Protein AF-0000000074027058 (afdb_homodimer)

Foldseek 3Di:
DDDDVPPPVPDPDDPVVVVVVVLVVLQVVCVVVVDCLVRNHPVLLVVVLVVLVPDPLNVLQVVLLVVLLVLLLVLLLVVLLVLLVVCLVDVVSVVVVVVVLVVLQPDDLVVQLVVLLVVDALSNSLSNSLNSNLNSLSSVLLSCLQNVFDPVVVVVCVVVVPDPVCCCVPGRCLSSLVSNLVSSLVSLLVSLVSSLVSCLVSVDRSHLSVQLNVCVVVSPVSSNVNSVVVSVVSSVVVSVVSVVVSVVVNVVPPDD/DDDDVPPPVPDPDDPVVVVVVVLVVLQVVCVVVVDCLVRNHPVLLVVVLVVLVPDPLNVLQVVLLVVLLVLLLVLLQVVLLVLLVVCLVDVVSVVVVVVVLVVLQPDDLVVQLVVLLVVDALSNSLSNSLNSNLNSLSSVLLSCLQNPFDPVVVVVCVVVVPDPVCCCVPGRCLSSLVSNLVSSLVSLLVSLVSSLVSCLVSVDRSHLSVQCNVCVVVSPVSSNVNSVVVSVVSSVVVSVVSVVVSVVVNVVPPDD

Sequence (512 aa):
MKDFTIKNKRKPLNKVVIFIFWIVVWQMIYFMIQRDIYVPSPFSVFIRLKELIMLSVFWKSVAYSIYRVMAGLILSILLGVGIGIVSSMNDYVYDLINPLMTAIKSTPVLSFIIIALIWFSSSNVPIFICFLMCFPVIWLNVVTGIRNVDEKLLEMAKVYRVRKSTVLRKIYLPSIMPYFSAASITCLGLGWKVSVAAEVLSHPKNAIGSHLYSAKVYLDSSDLFAWTVVVILLSLLFESIFAQLIRKITIKKIPSMKDFTIKNKRKPLNKVVIFIFWIVVWQMIYFMIQRDIYVPSPFSVFIRLKELIMLSVFWKSVAYSIYRVMAGLILSILLGVGIGIVSSMNDYVYDLINPLMTAIKSTPVLSFIIIALIWFSSSNVPIFICFLMCFPVIWLNVVTGIRNVDEKLLEMAKVYRVRKSTVLRKIYLPSIMPYFSAASITCLGLGWKVSVAAEVLSHPKNAIGSHLYSAKVYLDSSDLFAWTVVVILLSLLFESIFAQLIRKITIKKIPS

Radius of gyration: 25.11 Å; Cα contacts (8 Å, |Δi|>4): 652; chains: 2; bounding box: 68×64×61 Å

Solvent-accessible surface area (backbone atoms only — not comparable to full-atom values): 25611 Å² total; per-residue (Å²): 146,65,82,59,77,64,77,68,81,64,78,76,72,54,69,64,58,45,52,50,49,54,51,48,50,48,43,49,49,23,65,70,66,70,38,51,62,73,40,45,42,68,64,52,23,50,51,45,40,57,54,40,72,73,35,67,65,43,56,48,9,50,50,45,42,50,48,33,35,50,51,7,47,51,50,14,49,54,51,12,45,53,52,13,54,53,26,58,68,30,67,65,50,30,56,56,47,49,57,55,41,50,50,58,71,56,43,39,65,59,58,52,42,53,55,31,58,64,76,38,56,42,72,47,31,19,21,51,49,16,17,62,67,34,21,47,50,32,20,52,27,37,25,49,18,56,67,62,48,58,61,67,60,53,49,48,34,58,74,67,62,54,54,66,68,52,45,44,60,68,47,46,45,63,47,23,44,64,32,45,51,54,30,50,49,51,31,43,49,49,21,47,35,47,18,36,46,28,20,39,75,44,47,27,84,53,27,56,20,26,52,43,42,48,18,55,75,66,58,33,36,31,58,33,51,27,54,48,50,50,50,36,51,50,34,52,48,53,38,50,52,50,52,52,53,50,52,53,55,57,57,63,64,56,72,128,146,67,84,61,78,64,77,68,82,66,77,77,70,53,67,64,59,46,53,50,50,55,50,50,51,48,44,50,51,24,64,69,66,70,38,52,62,73,40,45,40,68,64,52,23,51,52,44,40,56,57,40,70,72,34,69,64,44,58,49,9,50,51,45,42,50,47,32,35,49,53,7,45,51,51,16,48,56,50,12,46,54,51,13,54,52,26,58,64,30,67,65,50,30,56,57,47,49,57,55,41,50,52,57,69,55,43,40,66,58,59,51,41,53,55,32,57,63,76,38,54,43,72,49,32,21,21,51,49,15,18,62,67,34,21,46,50,34,20,51,26,37,25,49,17,55,68,62,48,59,61,66,59,53,49,49,36,58,74,68,61,55,54,69,69,52,45,45,60,68,46,45,46,63,48,23,43,64,32,44,51,52,30,50,50,52,34,43,49,49,22,47,36,47,19,36,46,30,20,39,75,44,47,26,83,52,27,56,21,27,51,44,43,48,18,55,75,67,56,34,34,32,56,34,52,28,54,48,50,50,51,36,50,49,34,52,49,54,38,50,53,50,52,53,52,49,50,53,56,56,56,63,63,55,70,129

Structure (mmCIF, N/CA/C/O backbone):
data_AF-0000000074027058-model_v1
#
loop_
_entity.id
_entity.type
_entity.pdbx_description
1 polymer 'NitT/TauT family transport system permease protein'
#
loop_
_atom_site.group_PDB
_atom_site.id
_atom_site.type_symbol
_atom_site.label_atom_id
_atom_site.label_alt_id
_atom_site.label_comp_id
_atom_site.label_asym_id
_atom_site.label_entity_id
_atom_site.label_seq_id
_atom_site.pdbx_PDB_ins_code
_atom_site.Cartn_x
_atom_site.Cartn_y
_atom_site.Cartn_z
_atom_site.occupancy
_atom_site.B_iso_or_equiv
_atom_site.auth_seq_id
_atom_site.auth_comp_id
_atom_site.auth_asym_id
_atom_site.auth_atom_id
_atom_site.pdbx_PDB_model_num
ATOM 1 N N . MET A 1 1 ? 33.281 31.344 -4.57 1 25.66 1 MET A N 1
ATOM 2 C CA . MET A 1 1 ? 33.469 29.922 -4.289 1 25.66 1 MET A CA 1
ATOM 3 C C . MET A 1 1 ? 32.219 29.344 -3.611 1 25.66 1 MET A C 1
ATOM 5 O O . MET A 1 1 ? 32.312 28.375 -2.867 1 25.66 1 MET A O 1
ATOM 9 N N . LYS A 1 2 ? 31.016 30.047 -3.693 1 35.06 2 LYS A N 1
ATOM 10 C CA . LYS A 1 2 ? 29.969 31.062 -3.615 1 35.06 2 LYS A CA 1
ATOM 11 C C . LYS A 1 2 ? 28.578 30.438 -3.68 1 35.06 2 LYS A C 1
ATOM 13 O O . LYS A 1 2 ? 27.672 30.859 -2.955 1 35.06 2 LYS A O 1
ATOM 18 N N . ASP A 1 3 ? 28.141 29.953 -4.926 1 35.44 3 ASP A N 1
ATOM 19 C CA . ASP A 1 3 ? 26.797 30.344 -5.332 1 35.44 3 ASP A CA 1
ATOM 20 C C . ASP A 1 3 ? 25.75 29.641 -4.473 1 35.44 3 ASP A C 1
ATOM 22 O O . ASP A 1 3 ? 25.641 28.406 -4.484 1 35.44 3 ASP A O 1
ATOM 26 N N . PHE A 1 4 ? 25.688 30.016 -3.34 1 40.62 4 PHE A N 1
ATOM 27 C CA . PHE A 1 4 ? 24.688 29.406 -2.459 1 40.62 4 PHE A CA 1
ATOM 28 C C . PHE A 1 4 ? 23.453 29.016 -3.242 1 40.62 4 PHE A C 1
ATOM 30 O O . PHE A 1 4 ? 23.156 29.594 -4.289 1 40.62 4 PHE A O 1
ATOM 37 N N . THR A 1 5 ? 22.969 27.641 -3.348 1 42.69 5 THR A N 1
ATOM 38 C CA . THR A 1 5 ? 21.953 27.062 -4.238 1 42.69 5 THR A CA 1
ATOM 39 C C . THR A 1 5 ? 20.797 28.031 -4.418 1 42.69 5 THR A C 1
ATOM 41 O O . THR A 1 5 ? 19.953 28.156 -3.531 1 42.69 5 THR A O 1
ATOM 44 N N . ILE A 1 6 ? 21.188 29.375 -4.738 1 40.5 6 ILE A N 1
ATOM 45 C CA . ILE A 1 6 ? 20.156 30.328 -5.156 1 40.5 6 ILE A CA 1
ATOM 46 C C . ILE A 1 6 ? 19.141 29.609 -6.047 1 40.5 6 ILE A C 1
ATOM 48 O O . ILE A 1 6 ? 19.5 28.984 -7.043 1 40.5 6 ILE A O 1
ATOM 52 N N . LYS A 1 7 ? 18.109 29.328 -5.488 1 48 7 LYS A N 1
ATOM 53 C CA . LYS A 1 7 ? 16.922 28.812 -6.164 1 48 7 LYS A CA 1
ATOM 54 C C . LYS A 1 7 ? 16.656 29.562 -7.469 1 48 7 LYS A C 1
ATOM 56 O O . LYS A 1 7 ? 16.219 30.719 -7.453 1 48 7 LYS A O 1
ATOM 61 N N . ASN A 1 8 ? 17.656 29.672 -8.359 1 44.88 8 ASN A N 1
ATOM 62 C CA . ASN A 1 8 ? 17.203 30.25 -9.617 1 44.88 8 ASN A CA 1
ATOM 63 C C . ASN A 1 8 ? 15.891 29.625 -10.086 1 44.88 8 ASN A C 1
ATOM 65 O O . ASN A 1 8 ? 15.82 28.406 -10.281 1 44.88 8 ASN A O 1
ATOM 69 N N . LYS A 1 9 ? 14.898 30.156 -9.695 1 52.19 9 LYS A N 1
ATOM 70 C CA . LYS A 1 9 ? 13.539 29.844 -10.133 1 52.19 9 LYS A CA 1
ATOM 71 C C . LYS A 1 9 ? 13.5 29.484 -11.617 1 52.19 9 LYS A C 1
ATOM 73 O O . LYS A 1 9 ? 13.102 30.297 -12.445 1 52.19 9 LYS A O 1
ATOM 78 N N . ARG A 1 10 ? 14.531 28.844 -12.211 1 54.69 10 ARG A N 1
ATOM 79 C CA . ARG A 1 10 ? 14.445 28.594 -13.641 1 54.69 10 ARG A CA 1
ATOM 80 C C . ARG A 1 10 ? 13.188 27.812 -13.992 1 54.69 10 ARG A C 1
ATOM 82 O O . ARG A 1 10 ? 12.641 27.109 -13.141 1 54.69 10 ARG A O 1
ATOM 89 N N . LYS A 1 11 ? 12.625 28.078 -15.164 1 64.62 11 LYS A N 1
ATOM 90 C CA . LYS A 1 11 ? 11.391 27.562 -15.75 1 64.62 11 LYS A CA 1
ATOM 91 C C . LYS A 1 11 ? 11.398 26.031 -15.766 1 64.62 11 LYS A C 1
ATOM 93 O O . LYS A 1 11 ? 12.398 25.422 -16.125 1 64.62 11 LYS A O 1
ATOM 98 N N . PRO A 1 12 ? 10.484 25.422 -15.102 1 68.62 12 PRO A N 1
ATOM 99 C CA . PRO A 1 12 ? 10.375 23.953 -15.141 1 68.62 12 PRO A CA 1
ATOM 100 C C . PRO A 1 12 ? 10.539 23.391 -16.547 1 68.62 12 PRO A C 1
ATOM 102 O O . PRO A 1 12 ? 10.219 24.062 -17.531 1 68.62 12 PRO A O 1
ATOM 105 N N . LEU A 1 13 ? 11.469 22.359 -16.656 1 75.12 13 LEU A N 1
ATOM 106 C CA . LEU A 1 13 ? 11.594 21.656 -17.938 1 75.12 13 LEU A CA 1
ATOM 107 C C . LEU A 1 13 ? 10.219 21.312 -18.5 1 75.12 13 LEU A C 1
ATOM 109 O O . LEU A 1 13 ? 9.297 20.984 -17.75 1 75.12 13 LEU A O 1
ATOM 113 N N . ASN A 1 14 ? 10.109 21.422 -19.641 1 80.44 14 ASN A N 1
ATOM 114 C CA . ASN A 1 14 ? 8.883 21.094 -20.359 1 80.44 14 ASN A CA 1
ATOM 115 C C . ASN A 1 14 ? 8.508 19.625 -20.188 1 80.44 14 ASN A C 1
ATOM 117 O O . ASN A 1 14 ? 9.375 18.75 -20.203 1 80.44 14 ASN A O 1
ATOM 121 N N . LYS A 1 15 ? 7.332 19.328 -19.938 1 85.62 15 LYS A N 1
ATOM 122 C CA . LYS A 1 15 ? 6.773 18 -19.75 1 85.62 15 LYS A CA 1
ATOM 123 C C . LYS A 1 15 ? 7.121 17.094 -20.938 1 85.62 15 LYS A C 1
ATOM 125 O O . LYS A 1 15 ? 7.359 15.891 -20.75 1 85.62 15 LYS A O 1
ATOM 130 N N . VAL A 1 16 ? 7.223 17.656 -22.078 1 87.31 16 VAL A N 1
ATOM 131 C CA . VAL A 1 16 ? 7.504 16.891 -23.297 1 87.31 16 VAL A CA 1
ATOM 132 C C . VAL A 1 16 ? 8.953 16.406 -23.281 1 87.31 16 VAL A C 1
ATOM 134 O O . VAL A 1 16 ? 9.242 15.266 -23.641 1 87.31 16 VAL A O 1
ATOM 137 N N . VAL A 1 17 ? 9.805 17.219 -22.859 1 89.31 17 VAL A N 1
ATOM 138 C CA . VAL A 1 17 ? 11.227 16.875 -22.797 1 89.31 17 VAL A CA 1
ATOM 139 C C . VAL A 1 17 ? 11.445 15.75 -21.797 1 89.31 17 VAL A C 1
ATOM 141 O O . VAL A 1 17 ? 12.227 14.828 -22.031 1 89.31 17 VAL A O 1
ATOM 144 N N . ILE A 1 18 ? 10.766 15.859 -20.719 1 88.75 18 ILE A N 1
ATOM 145 C CA . ILE A 1 18 ? 10.867 14.852 -19.672 1 88.75 18 ILE A CA 1
ATOM 146 C C . ILE A 1 18 ? 10.367 13.508 -20.188 1 88.75 18 ILE A C 1
ATOM 148 O O . ILE A 1 18 ? 11.008 12.477 -19.984 1 88.75 18 ILE A O 1
ATOM 152 N N . PHE A 1 19 ? 9.25 13.523 -20.844 1 89.06 19 PHE A N 1
ATOM 153 C CA . PHE A 1 19 ? 8.664 12.32 -21.422 1 89.06 19 PHE A CA 1
ATOM 154 C C . PHE A 1 19 ? 9.617 11.672 -22.422 1 89.06 19 PHE A C 1
ATOM 156 O O . PHE A 1 19 ? 9.844 10.461 -22.375 1 89.06 19 PHE A O 1
ATOM 163 N N . ILE A 1 20 ? 10.195 12.492 -23.312 1 89.94 20 ILE A N 1
ATOM 164 C CA . ILE A 1 20 ? 11.125 12.008 -24.328 1 89.94 20 ILE A CA 1
ATOM 165 C C . ILE A 1 20 ? 12.367 11.438 -23.656 1 89.94 20 ILE A C 1
ATOM 167 O O . ILE A 1 20 ? 12.891 10.398 -24.078 1 89.94 20 ILE A O 1
ATOM 171 N N . PHE A 1 21 ? 12.812 12.086 -22.641 1 91.88 21 PHE A N 1
ATOM 172 C CA . PHE A 1 21 ? 13.992 11.625 -21.906 1 91.88 21 PHE A CA 1
ATOM 173 C C . PHE A 1 21 ? 13.789 10.203 -21.391 1 91.88 21 PHE A C 1
ATOM 175 O O . PHE A 1 21 ? 14.633 9.336 -21.594 1 91.88 21 PHE A O 1
ATOM 182 N N . TRP A 1 22 ? 12.703 9.992 -20.75 1 91.38 22 TRP A N 1
ATOM 183 C CA . TRP A 1 22 ? 12.484 8.688 -20.141 1 91.38 22 TRP A CA 1
ATOM 184 C C . TRP A 1 22 ? 12.188 7.625 -21.188 1 91.38 22 TRP A C 1
ATOM 186 O O . TRP A 1 22 ? 12.516 6.449 -21 1 91.38 22 TRP A O 1
ATOM 196 N N . ILE A 1 23 ? 11.609 7.984 -22.328 1 90.19 23 ILE A N 1
ATOM 197 C CA . ILE A 1 23 ? 11.406 7.055 -23.438 1 90.19 23 ILE A CA 1
ATOM 198 C C . ILE A 1 23 ? 12.758 6.656 -24.031 1 90.19 23 ILE A C 1
ATOM 200 O O . ILE A 1 23 ? 12.969 5.492 -24.391 1 90.19 23 ILE A O 1
ATOM 204 N N . VAL A 1 24 ? 13.617 7.617 -24.156 1 91.44 24 VAL A N 1
ATOM 205 C CA . VAL A 1 24 ? 14.953 7.371 -24.703 1 91.44 24 VAL A CA 1
ATOM 206 C C . VAL A 1 24 ? 15.734 6.469 -23.75 1 91.44 24 VAL A C 1
ATOM 208 O O . VAL A 1 24 ? 16.422 5.547 -24.188 1 91.44 24 VAL A O 1
ATOM 211 N N . VAL A 1 25 ? 15.594 6.746 -22.516 1 91.25 25 VAL A N 1
ATOM 212 C CA . VAL A 1 25 ? 16.266 5.918 -21.516 1 91.25 25 VAL A CA 1
ATOM 213 C C . VAL A 1 25 ? 15.75 4.48 -21.609 1 91.25 25 VAL A C 1
ATOM 215 O O . VAL A 1 25 ? 16.531 3.531 -21.578 1 91.25 25 VAL A O 1
ATOM 218 N N . TRP A 1 26 ? 14.43 4.332 -21.75 1 90.56 26 TRP A N 1
ATOM 219 C CA . TRP A 1 26 ? 13.812 3.021 -21.906 1 90.56 26 TRP A CA 1
ATOM 220 C C . TRP A 1 26 ? 14.344 2.312 -23.141 1 90.56 26 TRP A C 1
ATOM 222 O O . TRP A 1 26 ? 14.75 1.15 -23.078 1 90.56 26 TRP A O 1
ATOM 232 N N . GLN A 1 27 ? 14.422 3.035 -24.172 1 89.69 27 GLN A N 1
ATOM 233 C CA . GLN A 1 27 ? 14.914 2.473 -25.422 1 89.69 27 GLN A CA 1
ATOM 234 C C . GLN A 1 27 ? 16.391 2.088 -25.312 1 89.69 27 GLN A C 1
ATOM 236 O O . GLN A 1 27 ? 16.812 1.064 -25.859 1 89.69 27 GLN A O 1
ATOM 241 N N . MET A 1 28 ? 17.156 2.869 -24.688 1 91.94 28 MET A N 1
ATOM 242 C CA . MET A 1 28 ? 18.578 2.594 -24.5 1 91.94 28 MET A CA 1
ATOM 243 C C . MET A 1 28 ? 18.781 1.337 -23.656 1 91.94 28 MET A C 1
ATOM 245 O O . MET A 1 28 ? 19.672 0.537 -23.938 1 91.94 28 MET A O 1
ATOM 249 N N . ILE A 1 29 ? 17.969 1.233 -22.672 1 89.25 29 ILE A N 1
ATOM 250 C CA . ILE A 1 29 ? 18.062 0.049 -21.812 1 89.25 29 ILE A CA 1
ATOM 251 C C . ILE A 1 29 ? 17.734 -1.196 -22.641 1 89.25 29 ILE A C 1
ATOM 253 O O . ILE A 1 29 ? 18.406 -2.225 -22.516 1 89.25 29 ILE A O 1
ATOM 257 N N . TYR A 1 30 ? 16.719 -1.102 -23.453 1 86.94 30 TYR A N 1
ATOM 258 C CA . TYR A 1 30 ? 16.359 -2.197 -24.344 1 86.94 30 TYR A CA 1
ATOM 259 C C . TYR A 1 30 ? 17.516 -2.576 -25.266 1 86.94 30 TYR A C 1
ATOM 261 O O . TYR A 1 30 ? 17.797 -3.762 -25.453 1 86.94 30 TYR A O 1
ATOM 269 N N . PHE A 1 31 ? 18.234 -1.557 -25.719 1 89 31 PHE A N 1
ATOM 270 C CA . PHE A 1 31 ? 19.344 -1.794 -26.625 1 89 31 PHE A CA 1
ATOM 271 C C . PHE A 1 31 ? 20.5 -2.463 -25.891 1 89 31 PHE A C 1
ATOM 273 O O . PHE A 1 31 ? 21.234 -3.275 -26.484 1 89 31 PHE A O 1
ATOM 280 N N . MET A 1 32 ? 20.625 -2.127 -24.688 1 87.69 32 MET A N 1
ATOM 281 C CA . MET A 1 32 ? 21.719 -2.678 -23.906 1 87.69 32 MET A CA 1
ATOM 282 C C . MET A 1 32 ? 21.453 -4.133 -23.531 1 87.69 32 MET A C 1
ATOM 284 O O . MET A 1 32 ? 22.359 -4.969 -23.578 1 87.69 32 MET A O 1
ATOM 288 N N . ILE A 1 33 ? 20.312 -4.445 -23.234 1 84.94 33 ILE A N 1
ATOM 289 C CA . ILE A 1 33 ? 19.953 -5.781 -22.766 1 84.94 33 ILE A CA 1
ATOM 290 C C . ILE A 1 33 ? 19.641 -6.676 -23.969 1 84.94 33 ILE A C 1
ATOM 292 O O . ILE A 1 33 ? 20.031 -7.852 -23.984 1 84.94 33 ILE A O 1
ATOM 296 N N . GLN A 1 34 ? 18.984 -6.168 -25 1 79.81 34 GLN A N 1
ATOM 297 C CA . GLN A 1 34 ? 18.703 -6.797 -26.297 1 79.81 34 GLN A CA 1
ATOM 298 C C . GLN A 1 34 ? 17.938 -8.109 -26.109 1 79.81 34 GLN A C 1
ATOM 300 O O . GLN A 1 34 ? 18.219 -9.094 -26.781 1 79.81 34 GLN A O 1
ATOM 305 N N . ARG A 1 35 ? 17.25 -8.289 -25.062 1 83.56 35 ARG A N 1
ATOM 306 C CA . ARG A 1 35 ? 16.375 -9.422 -24.797 1 83.56 35 ARG A CA 1
ATOM 307 C C . ARG A 1 35 ? 14.977 -8.953 -24.406 1 83.56 35 ARG A C 1
ATOM 309 O O . ARG A 1 35 ? 14.789 -8.414 -23.312 1 83.56 35 ARG A O 1
ATOM 316 N N . ASP A 1 36 ? 14.086 -9.273 -25.25 1 83.81 36 ASP A N 1
ATOM 317 C CA . ASP A 1 36 ? 12.711 -8.805 -25.078 1 83.81 36 ASP A CA 1
ATOM 318 C C . ASP A 1 36 ? 12.086 -9.391 -23.812 1 83.81 36 ASP A C 1
ATOM 320 O O . ASP A 1 36 ? 11.18 -8.789 -23.219 1 83.81 36 ASP A O 1
ATOM 324 N N . ILE A 1 37 ? 12.648 -10.508 -23.469 1 83.25 37 ILE A N 1
ATOM 325 C CA . ILE A 1 37 ? 12.086 -11.188 -22.312 1 83.25 37 ILE A CA 1
ATOM 326 C C . ILE A 1 37 ? 12.32 -10.352 -21.047 1 83.25 37 ILE A C 1
ATOM 328 O O . ILE A 1 37 ? 11.477 -10.336 -20.141 1 83.25 37 ILE A O 1
ATOM 332 N N . TYR A 1 38 ? 13.367 -9.641 -21.016 1 85.56 38 TYR A N 1
ATOM 333 C CA . TYR A 1 38 ? 13.719 -8.867 -19.828 1 85.56 38 TYR A CA 1
ATOM 334 C C . TYR A 1 38 ? 13.117 -7.469 -19.906 1 85.56 38 TYR A C 1
ATOM 336 O O . TYR A 1 38 ? 12.531 -6.988 -18.922 1 85.56 38 TYR A O 1
ATOM 344 N N . VAL A 1 39 ? 13.281 -6.793 -20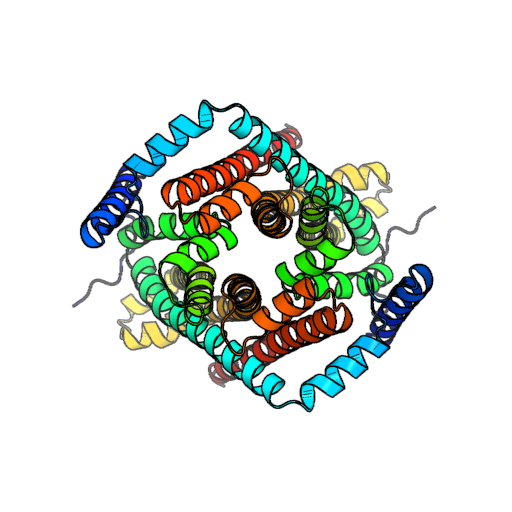.984 1 88.81 39 VAL A N 1
ATOM 345 C CA . VAL A 1 39 ? 12.734 -5.457 -21.203 1 88.81 39 VAL A CA 1
ATOM 346 C C . VAL A 1 39 ? 12.234 -5.316 -22.641 1 88.81 39 VAL A C 1
ATOM 348 O O . VAL A 1 39 ? 13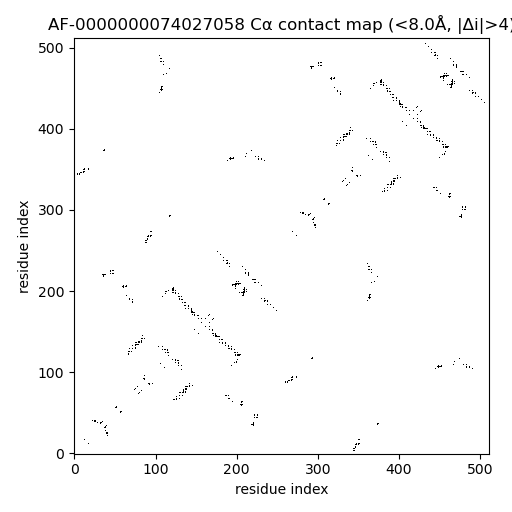.039 -5.23 -23.562 1 88.81 39 VAL A O 1
ATOM 351 N N . PRO A 1 40 ? 10.961 -5.25 -22.75 1 90.94 40 PRO A N 1
ATOM 352 C CA . PRO A 1 40 ? 10.469 -5.004 -24.094 1 90.94 40 PRO A CA 1
ATOM 353 C C . PRO A 1 40 ? 10.672 -3.561 -24.547 1 90.94 40 PRO A C 1
ATOM 355 O O . PRO A 1 40 ? 10.852 -2.668 -23.719 1 90.94 40 PRO A O 1
ATOM 358 N N . SER A 1 41 ? 10.727 -3.418 -25.812 1 91.31 41 SER A N 1
ATOM 359 C CA . SER A 1 41 ? 10.828 -2.057 -26.328 1 91.31 41 SER A CA 1
ATOM 360 C C . SER A 1 41 ? 9.516 -1.301 -26.156 1 91.31 41 SER A C 1
ATOM 362 O O . SER A 1 41 ? 8.445 -1.911 -26.078 1 91.31 41 SER A O 1
ATOM 364 N N . PRO A 1 42 ? 9.711 0.005 -26 1 92.31 42 PRO A N 1
ATOM 365 C CA . PRO A 1 42 ? 8.477 0.791 -25.953 1 92.31 42 PRO A CA 1
ATOM 366 C C .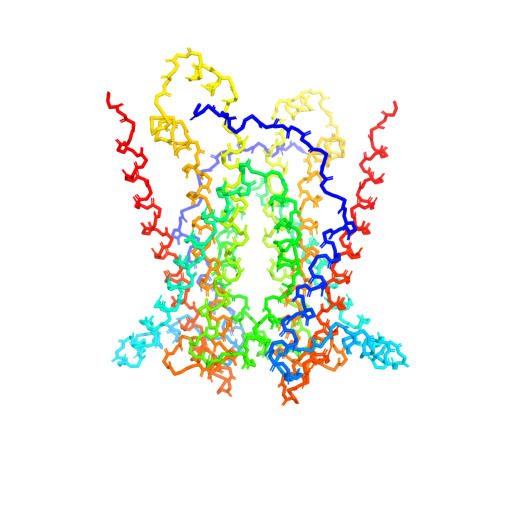 PRO A 1 42 ? 7.574 0.544 -27.156 1 92.31 42 PRO A C 1
ATOM 368 O O . PRO A 1 42 ? 6.348 0.519 -27.016 1 92.31 42 PRO A O 1
ATOM 371 N N . PHE A 1 43 ? 8.188 0.303 -28.25 1 91.19 43 PHE A N 1
ATOM 372 C CA . PHE A 1 43 ? 7.441 0.067 -29.469 1 91.19 43 PHE A CA 1
ATOM 373 C C . PHE A 1 43 ? 6.691 -1.256 -29.406 1 91.19 43 PHE A C 1
ATOM 375 O O . PHE A 1 43 ? 5.527 -1.337 -29.812 1 91.19 43 PHE A O 1
ATOM 382 N N . SER A 1 44 ? 7.273 -2.242 -28.938 1 92.88 44 SER A N 1
ATOM 383 C CA . SER A 1 44 ? 6.629 -3.545 -28.812 1 92.88 44 SER A CA 1
ATOM 384 C C . SER A 1 44 ? 5.445 -3.484 -27.859 1 92.88 44 SER A C 1
ATOM 386 O O . SER A 1 44 ? 4.43 -4.148 -28.062 1 92.88 44 SER A O 1
ATOM 388 N N . VAL A 1 45 ? 5.625 -2.768 -26.797 1 94.56 45 VAL A N 1
ATOM 389 C CA . VAL A 1 45 ? 4.543 -2.607 -25.828 1 94.56 45 VAL A CA 1
ATOM 390 C C . VAL A 1 45 ? 3.369 -1.882 -26.484 1 94.56 45 VAL A C 1
ATOM 392 O O . VAL A 1 45 ? 2.211 -2.262 -26.281 1 94.56 45 VAL A O 1
ATOM 395 N N . PHE A 1 46 ? 3.691 -0.884 -27.281 1 94.69 46 PHE A N 1
ATOM 396 C CA . PHE A 1 46 ? 2.654 -0.123 -27.969 1 94.69 46 PHE A CA 1
ATOM 397 C C . PHE A 1 46 ? 1.907 -1.003 -28.969 1 94.69 46 PHE A C 1
ATOM 399 O O . PHE A 1 46 ? 0.681 -0.932 -29.062 1 94.69 46 PHE A O 1
ATOM 406 N N . ILE A 1 47 ? 2.586 -1.784 -29.688 1 95.12 47 ILE A N 1
ATOM 407 C CA . ILE A 1 47 ? 1.979 -2.682 -30.656 1 95.12 47 ILE A CA 1
ATOM 408 C C . ILE A 1 47 ? 1.088 -3.695 -29.953 1 95.12 47 ILE A C 1
ATOM 410 O O . ILE A 1 47 ? -0.028 -3.973 -30.391 1 95.12 47 ILE A O 1
ATOM 414 N N . ARG A 1 48 ? 1.617 -4.223 -28.844 1 95.88 48 ARG A N 1
ATOM 415 C CA . ARG A 1 48 ? 0.834 -5.191 -28.078 1 95.88 48 ARG A CA 1
ATOM 416 C C . ARG A 1 48 ? -0.442 -4.559 -27.547 1 95.88 48 ARG A C 1
ATOM 418 O O . ARG A 1 48 ? -1.502 -5.188 -27.547 1 95.88 48 ARG A O 1
ATOM 425 N N . LEU A 1 49 ? -0.313 -3.377 -27.109 1 96.69 49 LEU A N 1
ATOM 426 C CA . LEU A 1 49 ? -1.483 -2.65 -26.625 1 96.69 49 LEU A CA 1
ATOM 427 C C . LEU A 1 49 ? -2.51 -2.475 -27.734 1 96.69 49 LEU A C 1
ATOM 429 O O . LEU A 1 49 ? -3.711 -2.648 -27.516 1 96.69 49 LEU A O 1
ATOM 433 N N . LYS A 1 50 ? -2.053 -2.105 -28.891 1 96.19 50 LYS A N 1
ATOM 434 C CA . LYS A 1 50 ? -2.934 -1.941 -30.047 1 96.19 50 LYS A CA 1
ATOM 435 C C . LYS A 1 50 ? -3.639 -3.25 -30.391 1 96.19 50 LYS A C 1
ATOM 437 O O . LYS A 1 50 ? -4.828 -3.254 -30.719 1 96.19 50 LYS A O 1
ATOM 442 N N . GLU A 1 51 ? -2.941 -4.301 -30.328 1 97 51 GLU A N 1
ATOM 443 C CA . GLU A 1 51 ? -3.52 -5.617 -30.594 1 97 51 GLU A CA 1
ATOM 444 C C . GLU A 1 51 ? -4.57 -5.977 -29.547 1 97 51 GLU A C 1
ATOM 446 O O . GLU A 1 51 ? -5.633 -6.508 -29.891 1 97 51 GLU A O 1
ATOM 451 N N . LEU A 1 52 ? -4.25 -5.699 -28.312 1 96.44 52 LEU A N 1
ATOM 452 C CA . LEU A 1 52 ? -5.145 -6.031 -27.203 1 96.44 52 LEU A CA 1
ATOM 453 C C . LEU A 1 52 ? -6.461 -5.266 -27.328 1 96.44 52 LEU A C 1
ATOM 455 O O . LEU A 1 52 ? -7.535 -5.832 -27.094 1 96.44 52 LEU A O 1
ATOM 459 N N . ILE A 1 53 ? -6.387 -4.027 -27.703 1 96.25 53 ILE A N 1
ATOM 460 C CA . ILE A 1 53 ? -7.562 -3.164 -27.766 1 96.25 53 ILE A CA 1
ATOM 461 C C . ILE A 1 53 ? -8.531 -3.676 -28.828 1 96.25 53 ILE A C 1
ATOM 463 O O . ILE A 1 53 ? -9.734 -3.426 -28.75 1 96.25 53 ILE A O 1
ATOM 467 N N . MET A 1 54 ? -8.008 -4.406 -29.797 1 96.56 54 MET A N 1
ATOM 468 C CA . MET A 1 54 ? -8.828 -4.926 -30.875 1 96.56 54 MET A CA 1
ATOM 469 C C . MET A 1 54 ? -9.516 -6.227 -30.469 1 96.56 54 MET A C 1
ATOM 471 O O . MET A 1 54 ? -10.43 -6.695 -31.156 1 96.56 54 MET A O 1
ATOM 475 N N . LEU A 1 55 ? -9.188 -6.766 -29.359 1 96.5 55 LEU A N 1
ATOM 476 C CA . LEU A 1 55 ? -9.75 -8.031 -28.891 1 96.5 55 LEU A CA 1
ATOM 477 C C . LEU A 1 55 ? -10.914 -7.785 -27.938 1 96.5 55 LEU A C 1
ATOM 479 O O . LEU A 1 55 ? -10.867 -6.883 -27.109 1 96.5 55 LEU A O 1
ATOM 483 N N . SER A 1 56 ? -11.938 -8.586 -28.078 1 96.56 56 SER A N 1
ATOM 484 C CA . SER A 1 56 ? -13.102 -8.492 -27.203 1 96.56 56 SER A CA 1
ATOM 485 C C . SER A 1 56 ? -12.75 -8.828 -25.75 1 96.56 56 SER A C 1
ATOM 487 O O . SER A 1 56 ? -13.32 -8.266 -24.828 1 96.56 56 SER A O 1
ATOM 489 N N . VAL A 1 57 ? -11.883 -9.719 -25.609 1 96.5 57 VAL A N 1
ATOM 490 C CA . VAL A 1 57 ? -11.469 -10.18 -24.281 1 96.5 57 VAL A CA 1
ATOM 491 C C . VAL A 1 57 ? -10.844 -9.031 -23.5 1 96.5 57 VAL A C 1
ATOM 493 O O . VAL A 1 57 ? -10.984 -8.953 -22.281 1 96.5 57 VAL A O 1
ATOM 496 N N . PHE A 1 58 ? -10.219 -8.141 -24.203 1 97.88 58 PHE A N 1
ATOM 497 C CA . PHE A 1 58 ? -9.602 -6.98 -23.578 1 97.88 58 PHE A CA 1
ATOM 498 C C . PHE A 1 58 ? -10.656 -6.113 -22.891 1 97.88 58 PHE A C 1
ATOM 500 O O . PHE A 1 58 ? -10.531 -5.801 -21.703 1 97.88 58 PHE A O 1
ATOM 507 N N . TRP A 1 59 ? -11.648 -5.801 -23.531 1 97.88 59 TRP A N 1
ATOM 508 C CA . TRP A 1 59 ? -12.68 -4.91 -23.016 1 97.88 59 TRP A CA 1
ATOM 509 C C . TRP A 1 59 ? -13.484 -5.594 -21.922 1 97.88 59 TRP A C 1
ATOM 511 O O . TRP A 1 59 ? -13.898 -4.949 -20.953 1 97.88 59 TRP A O 1
ATOM 521 N N . LYS A 1 60 ? -13.719 -6.875 -22.094 1 98 60 LYS A N 1
ATOM 522 C CA . LYS A 1 60 ? -14.398 -7.625 -21.031 1 98 60 LYS A CA 1
ATOM 523 C C . LYS A 1 60 ? -13.578 -7.629 -19.75 1 98 60 LYS A C 1
ATOM 525 O O . LYS A 1 60 ? -14.125 -7.422 -18.656 1 98 60 LYS A O 1
ATOM 530 N N . SER A 1 61 ? -12.289 -7.879 -19.859 1 98.31 61 SER A N 1
ATOM 531 C CA . SER A 1 61 ? -11.398 -7.902 -18.703 1 98.31 61 SER A CA 1
ATOM 532 C C . SER A 1 61 ? -11.352 -6.543 -18.016 1 9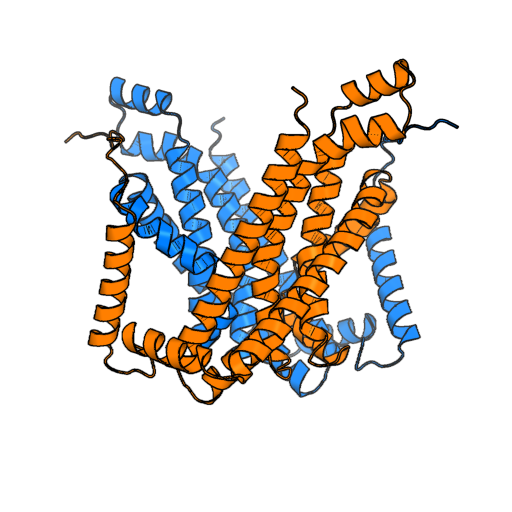8.31 61 SER A C 1
ATOM 534 O O . SER A 1 61 ? -11.414 -6.461 -16.781 1 98.31 61 SER A O 1
ATOM 536 N N . VAL A 1 62 ? -11.305 -5.5 -18.797 1 98.25 62 VAL A N 1
ATOM 537 C CA . VAL A 1 62 ? -11.258 -4.141 -18.266 1 98.25 62 VAL A CA 1
ATOM 538 C C . VAL A 1 62 ? -12.57 -3.818 -17.562 1 98.25 62 VAL A C 1
ATOM 540 O O . VAL A 1 62 ? -12.57 -3.289 -16.438 1 98.25 62 VAL A O 1
ATOM 543 N N . ALA A 1 63 ? -13.672 -4.164 -18.141 1 98.06 63 ALA A N 1
ATOM 544 C CA . ALA A 1 63 ? -14.992 -3.871 -17.578 1 98.06 63 ALA A CA 1
ATOM 545 C C . ALA A 1 63 ? -15.203 -4.59 -16.25 1 98.06 63 ALA A C 1
ATOM 547 O O . ALA A 1 63 ? -15.703 -4 -15.289 1 98.06 63 ALA A O 1
ATOM 548 N N . TYR A 1 64 ? -14.852 -5.824 -16.234 1 98.31 64 TYR A N 1
ATOM 549 C CA . TYR A 1 64 ? -15.055 -6.602 -15.016 1 98.31 64 TYR A CA 1
ATOM 550 C C . TYR A 1 64 ? -14.133 -6.129 -13.898 1 98.31 64 TYR A C 1
ATOM 552 O O . TYR A 1 64 ? -14.516 -6.113 -12.734 1 98.31 64 TYR A O 1
ATOM 560 N N . SER A 1 65 ? -12.898 -5.789 -14.25 1 98.38 65 SER A N 1
ATOM 561 C CA . SER A 1 65 ? -12.008 -5.234 -13.242 1 98.38 65 SER A CA 1
ATOM 562 C C . SER A 1 65 ? -12.516 -3.895 -12.727 1 98.38 65 SER A C 1
ATOM 564 O O . SER A 1 65 ? -12.438 -3.611 -11.531 1 98.38 65 SER A O 1
ATOM 566 N N . ILE A 1 66 ? -13.047 -3.055 -13.602 1 98.06 66 ILE A N 1
ATOM 567 C CA . ILE A 1 66 ? -13.648 -1.794 -13.18 1 98.06 66 ILE A CA 1
ATOM 568 C C . ILE A 1 66 ? -14.797 -2.066 -12.211 1 98.06 66 ILE A C 1
ATOM 570 O O . ILE A 1 66 ? -14.906 -1.413 -11.172 1 98.06 66 ILE A O 1
ATOM 574 N N . TYR A 1 67 ? -15.602 -2.986 -12.531 1 98.06 67 TYR A N 1
ATOM 575 C CA . TYR A 1 67 ? -16.734 -3.35 -11.688 1 98.06 67 TYR A CA 1
ATOM 576 C C . TYR A 1 67 ? -16.266 -3.777 -10.305 1 98.06 67 TYR A C 1
ATOM 578 O O . TYR A 1 67 ? -16.812 -3.332 -9.289 1 98.06 67 TYR A O 1
ATOM 586 N N . ARG A 1 68 ? -15.336 -4.613 -10.234 1 98.38 68 ARG A N 1
ATOM 587 C CA . ARG A 1 68 ? -14.852 -5.133 -8.961 1 98.38 68 ARG A CA 1
ATOM 588 C C . ARG A 1 68 ? -14.266 -4.016 -8.109 1 98.38 68 ARG A C 1
ATOM 590 O O . ARG A 1 68 ? -14.516 -3.951 -6.902 1 98.38 68 ARG A O 1
ATOM 597 N N . VAL A 1 69 ? -13.453 -3.141 -8.742 1 98 69 VAL A N 1
ATOM 598 C CA . VAL A 1 69 ? -12.852 -2.027 -8.016 1 98 69 VAL A CA 1
ATOM 599 C C . VAL A 1 69 ? -13.945 -1.094 -7.496 1 98 69 VAL A C 1
ATOM 601 O O . VAL A 1 69 ? -13.945 -0.721 -6.324 1 98 69 VAL A O 1
ATOM 604 N N . MET A 1 70 ? -14.891 -0.775 -8.359 1 97.56 70 MET A N 1
ATOM 605 C CA . MET A 1 70 ? -15.953 0.153 -7.984 1 97.56 70 MET A CA 1
ATOM 606 C C . MET A 1 70 ? -16.844 -0.451 -6.91 1 97.56 70 MET A C 1
ATOM 608 O O . MET A 1 70 ? -17.266 0.246 -5.984 1 97.56 70 MET A O 1
ATOM 612 N N . ALA A 1 71 ? -17.156 -1.668 -7.059 1 98.31 71 ALA A N 1
ATOM 613 C CA . ALA A 1 71 ? -17.969 -2.342 -6.055 1 98.31 71 ALA A CA 1
ATOM 614 C C . ALA A 1 71 ? -17.312 -2.311 -4.684 1 98.31 71 ALA A C 1
ATOM 616 O O . ALA A 1 71 ? -17.953 -2.012 -3.68 1 98.31 71 ALA A O 1
ATOM 617 N N . GLY A 1 72 ? -16.016 -2.643 -4.621 1 98.44 72 GLY A N 1
ATOM 618 C CA . GLY A 1 72 ? -15.281 -2.582 -3.367 1 98.44 72 GLY A CA 1
ATOM 619 C C . GLY A 1 72 ? -15.219 -1.186 -2.779 1 98.44 72 GLY A C 1
ATOM 620 O O . GLY A 1 72 ? -15.367 -1.009 -1.568 1 98.44 72 GLY A O 1
ATOM 621 N N . LEU A 1 73 ? -15.039 -0.232 -3.66 1 97.56 73 LEU A N 1
ATOM 622 C CA . LEU A 1 73 ? -14.938 1.154 -3.219 1 97.56 73 LEU A CA 1
ATOM 623 C C . LEU A 1 73 ? -16.266 1.643 -2.66 1 97.56 73 LEU A C 1
ATOM 625 O O . LEU A 1 73 ? -16.312 2.311 -1.624 1 97.56 73 LEU A O 1
ATOM 629 N N . ILE A 1 74 ? -17.328 1.316 -3.312 1 97.44 74 ILE A N 1
ATOM 630 C CA . ILE A 1 74 ? -18.656 1.732 -2.875 1 97.44 74 ILE A CA 1
ATOM 631 C C . ILE A 1 74 ? -18.953 1.123 -1.509 1 97.44 74 ILE A C 1
ATOM 633 O O . ILE A 1 74 ? -19.453 1.81 -0.613 1 97.44 74 ILE A O 1
ATOM 637 N N . LEU A 1 75 ? -18.641 -0.087 -1.36 1 98.12 75 LEU A N 1
ATOM 638 C CA . LEU A 1 75 ? -18.859 -0.75 -0.077 1 98.12 75 LEU A CA 1
ATOM 639 C C . LEU A 1 75 ? -18.031 -0.082 1.019 1 98.12 75 LEU A C 1
ATOM 641 O O . LEU A 1 75 ? -18.516 0.118 2.133 1 98.12 75 LEU A O 1
ATOM 645 N N . SER A 1 76 ? -16.781 0.215 0.724 1 98.25 76 SER A N 1
ATOM 646 C CA . SER A 1 76 ? -15.898 0.869 1.688 1 98.25 76 SER A CA 1
ATOM 647 C C . SER A 1 76 ? -16.422 2.244 2.078 1 98.25 76 SER A C 1
ATOM 649 O O . SER A 1 76 ? -16.375 2.625 3.248 1 98.25 76 SER A O 1
ATOM 651 N N . ILE A 1 77 ? -16.906 2.943 1.058 1 95.94 77 ILE A N 1
ATOM 652 C CA . ILE A 1 77 ? -17.422 4.285 1.301 1 95.94 77 ILE A CA 1
ATOM 653 C C . ILE A 1 77 ? -18.688 4.207 2.164 1 95.94 77 ILE A C 1
ATOM 655 O O . ILE A 1 77 ? -18.797 4.918 3.164 1 95.94 77 ILE A O 1
ATOM 659 N N . LEU A 1 78 ? -19.609 3.34 1.854 1 96.62 78 LEU A N 1
ATOM 660 C CA . LEU A 1 78 ? -20.875 3.213 2.584 1 96.62 78 LEU A CA 1
ATOM 661 C C . LEU A 1 78 ? -20.625 2.818 4.035 1 96.62 78 LEU A C 1
ATOM 663 O O . LEU A 1 78 ? -21.094 3.488 4.957 1 96.62 78 LEU A O 1
ATOM 667 N N . LEU A 1 79 ? -19.844 1.858 4.238 1 97.56 79 LEU A N 1
ATOM 668 C CA . LEU A 1 79 ? -19.594 1.366 5.59 1 97.56 79 LEU A CA 1
ATOM 669 C C . LEU A 1 79 ? -18.609 2.266 6.324 1 97.56 79 LEU A C 1
ATOM 671 O O . LEU A 1 79 ? -18.75 2.482 7.531 1 97.56 79 LEU A O 1
ATOM 675 N N . GLY A 1 80 ? -17.594 2.725 5.574 1 97 80 GLY A N 1
ATOM 676 C CA . GLY A 1 80 ? -16.625 3.625 6.184 1 97 80 GLY A CA 1
ATOM 677 C C . GLY A 1 80 ? -17.234 4.914 6.688 1 97 80 GLY A C 1
ATOM 678 O O . GLY A 1 80 ? -16.953 5.355 7.801 1 97 80 GLY A O 1
ATOM 679 N N . VAL A 1 81 ? -18.094 5.461 5.887 1 93.94 81 VAL A N 1
ATOM 680 C CA . VAL A 1 81 ? -18.781 6.691 6.27 1 93.94 81 VAL A CA 1
ATOM 681 C C . VAL A 1 81 ? -19.766 6.406 7.398 1 93.94 81 VAL A C 1
ATOM 683 O O . VAL A 1 81 ? -19.781 7.117 8.406 1 93.94 81 VAL A O 1
ATOM 686 N N . GLY A 1 82 ? -20.578 5.367 7.293 1 94.75 82 GLY A N 1
ATOM 687 C CA . GLY A 1 82 ? -21.547 5.02 8.312 1 94.75 82 GLY A CA 1
ATOM 688 C C . GLY A 1 82 ? -20.922 4.762 9.672 1 94.75 82 GLY A C 1
ATOM 689 O O . GLY A 1 82 ? -21.297 5.395 10.664 1 94.75 82 GLY A O 1
ATOM 690 N N . ILE A 1 83 ? -19.938 3.943 9.734 1 96.94 83 ILE A N 1
ATOM 691 C CA . ILE A 1 83 ? -19.281 3.588 10.992 1 96.94 83 ILE A CA 1
ATOM 692 C C . ILE A 1 83 ? -18.438 4.754 11.477 1 96.94 83 ILE A C 1
ATOM 694 O O . ILE A 1 83 ? -18.297 4.973 12.68 1 96.94 83 ILE A O 1
ATOM 698 N N . GLY A 1 84 ? -17.859 5.488 10.477 1 95.31 84 GLY A N 1
ATOM 699 C CA . GLY A 1 84 ? -17.109 6.676 10.836 1 95.31 84 GLY A CA 1
ATOM 700 C C . GLY A 1 84 ? -17.938 7.711 11.578 1 95.31 84 GLY A C 1
ATOM 701 O O . GLY A 1 84 ? -17.484 8.281 12.57 1 95.31 84 GLY A O 1
ATOM 702 N N . ILE A 1 85 ? -19.141 7.891 11.133 1 91.12 85 ILE A N 1
ATOM 703 C CA . ILE A 1 85 ? -20.047 8.836 11.773 1 91.12 85 ILE A CA 1
ATOM 704 C C . ILE A 1 85 ? -20.375 8.359 13.188 1 91.12 85 ILE A C 1
ATOM 706 O O . ILE A 1 85 ? -20.281 9.133 14.148 1 91.12 85 ILE A O 1
ATOM 710 N N . VAL A 1 86 ? -20.672 7.125 13.312 1 93.56 86 VAL A N 1
ATOM 711 C CA . VAL A 1 86 ? -21.031 6.562 14.609 1 93.56 86 VAL A CA 1
ATOM 712 C C . VAL A 1 86 ? -19.828 6.637 15.555 1 93.56 86 VAL A C 1
ATOM 714 O O . VAL A 1 86 ? -19.969 6.977 16.734 1 93.56 86 VAL A O 1
ATOM 717 N N . SER A 1 87 ? -18.641 6.375 15.055 1 94.69 87 SER A N 1
ATOM 718 C CA . SER A 1 87 ? -17.422 6.391 15.844 1 94.69 87 SER A CA 1
ATOM 719 C C . SER A 1 87 ? -17.078 7.809 16.297 1 94.69 87 SER A C 1
ATOM 721 O O . SER A 1 87 ? -16.484 8 17.359 1 94.69 87 SER A O 1
ATOM 723 N N . SER A 1 88 ? -17.422 8.734 15.438 1 90.69 88 SER A N 1
ATOM 724 C CA . SER A 1 88 ? -17.109 10.125 15.766 1 90.69 88 SER A CA 1
ATOM 725 C C . SER A 1 88 ? -18.016 10.648 16.875 1 90.69 88 SER A C 1
ATOM 727 O O . SER A 1 88 ? -17.609 11.531 17.641 1 90.69 88 SER A O 1
ATOM 729 N N . MET A 1 89 ? -19.172 10.078 17.016 1 87 89 MET A N 1
ATOM 730 C CA . MET A 1 89 ? -20.172 10.562 17.969 1 87 89 MET A CA 1
ATOM 731 C C . MET A 1 89 ? -20.016 9.859 19.312 1 87 89 MET A C 1
ATOM 733 O O . MET A 1 89 ? -20.469 10.367 20.344 1 87 89 MET A O 1
ATOM 737 N N . ASN A 1 90 ? -19.438 8.719 19.312 1 90.94 90 ASN A N 1
ATOM 738 C CA . ASN A 1 90 ? -19.312 7.914 20.516 1 90.94 90 ASN A CA 1
ATOM 739 C C . ASN A 1 90 ? -17.875 7.438 20.734 1 90.94 90 ASN A C 1
ATOM 741 O O . ASN A 1 90 ? -17.391 6.594 19.984 1 90.94 90 ASN A O 1
ATOM 745 N N . ASP A 1 91 ? -17.312 7.734 21.781 1 90.62 91 ASP A N 1
ATOM 746 C CA . ASP A 1 91 ? -15.914 7.422 22.062 1 90.62 91 ASP A CA 1
ATOM 747 C C . ASP A 1 91 ? -15.727 5.93 22.328 1 90.62 91 ASP A C 1
ATOM 749 O O . ASP A 1 91 ? -14.672 5.367 22.031 1 90.62 91 ASP A O 1
ATOM 753 N N . TYR A 1 92 ? -16.719 5.355 22.859 1 90.75 92 TYR A N 1
ATOM 754 C CA . TYR A 1 92 ? -16.625 3.92 23.094 1 90.75 92 TYR A CA 1
ATOM 755 C C . TYR A 1 92 ? -16.531 3.152 21.781 1 90.75 92 TYR A C 1
ATOM 757 O O . TYR A 1 92 ? -15.75 2.213 21.656 1 90.75 92 TYR A O 1
ATOM 765 N N . VAL A 1 93 ? -17.359 3.611 20.859 1 92.69 93 VAL A N 1
ATOM 766 C CA . VAL A 1 93 ? -17.344 2.967 19.547 1 92.69 93 VAL A CA 1
ATOM 767 C C . VAL A 1 93 ? -16 3.219 18.875 1 92.69 93 VAL A C 1
ATOM 769 O O . VAL A 1 93 ? -15.414 2.309 18.281 1 92.69 93 VAL A O 1
ATOM 772 N N . TYR A 1 94 ? -15.516 4.375 19 1 94.31 94 TYR A N 1
ATOM 773 C CA . TYR A 1 94 ? -14.211 4.715 18.438 1 94.31 94 TYR A CA 1
ATOM 774 C C . TYR A 1 94 ? -13.125 3.822 19.016 1 94.31 94 TYR A C 1
ATOM 776 O O . TYR A 1 94 ? -12.305 3.273 18.281 1 94.31 94 TYR A O 1
ATOM 784 N N . ASP A 1 95 ? -13.188 3.666 20.281 1 93.25 95 ASP A N 1
ATOM 785 C CA . ASP A 1 95 ? -12.156 2.9 20.984 1 93.25 95 ASP A CA 1
ATOM 786 C C . ASP A 1 95 ? -12.188 1.431 20.562 1 93.25 95 ASP A C 1
ATOM 788 O O . ASP A 1 95 ? -11.148 0.77 20.516 1 93.25 95 ASP A O 1
ATOM 792 N N . LEU A 1 96 ? -13.32 1.001 20.281 1 93.31 96 LEU A N 1
ATOM 793 C CA . LEU A 1 96 ? -13.477 -0.392 19.875 1 93.31 96 LEU A CA 1
ATOM 794 C C . LEU A 1 96 ? -13.047 -0.591 18.422 1 93.31 96 LEU A C 1
ATOM 796 O O . LEU A 1 96 ? -12.422 -1.603 18.094 1 93.31 96 LEU A O 1
ATOM 800 N N . ILE A 1 97 ? -13.305 0.374 17.562 1 95.56 97 ILE A N 1
ATOM 801 C CA . ILE A 1 97 ? -13.102 0.217 16.125 1 95.56 97 ILE A CA 1
ATOM 802 C C . ILE A 1 97 ? -11.656 0.568 15.773 1 95.56 97 ILE A C 1
ATOM 804 O O . ILE A 1 97 ? -11.062 -0.032 14.875 1 95.56 97 ILE A O 1
ATOM 808 N N . ASN A 1 98 ? -11.062 1.427 16.5 1 94.75 98 ASN A N 1
ATOM 809 C CA . ASN A 1 98 ? -9.734 1.942 16.188 1 94.75 98 ASN A CA 1
ATOM 810 C C . ASN A 1 98 ? -8.695 0.826 16.156 1 94.75 98 ASN A C 1
ATOM 812 O O . ASN A 1 98 ? -7.895 0.746 15.219 1 94.75 98 ASN A O 1
ATOM 816 N N . PRO A 1 99 ? -8.688 -0.071 17.062 1 92.12 99 PRO A N 1
ATOM 817 C CA . PRO A 1 99 ? -7.703 -1.157 17 1 92.12 99 PRO A CA 1
ATOM 818 C C . PRO A 1 99 ? -7.918 -2.08 15.805 1 92.12 99 PRO A C 1
ATOM 820 O O . PRO A 1 99 ? -6.953 -2.631 15.266 1 92.12 99 PRO A O 1
ATOM 823 N N . LEU A 1 100 ? -9.125 -2.316 15.445 1 93.25 100 LEU A N 1
ATOM 824 C CA . LEU A 1 100 ? -9.422 -3.111 14.258 1 93.25 100 LEU A CA 1
ATOM 825 C C . LEU A 1 100 ? -8.844 -2.459 13.008 1 93.25 100 LEU A C 1
ATOM 827 O O . LEU A 1 100 ? -8.242 -3.135 12.172 1 93.25 100 LEU A O 1
ATOM 831 N N . MET A 1 101 ? -9.047 -1.148 12.945 1 95.56 101 MET A N 1
ATOM 832 C CA . MET A 1 101 ? -8.508 -0.41 11.805 1 95.56 101 MET A CA 1
ATOM 833 C C . MET A 1 101 ? -6.984 -0.469 11.789 1 95.56 101 MET A C 1
ATOM 835 O O . MET A 1 101 ? -6.375 -0.634 10.727 1 95.56 101 MET A O 1
ATOM 839 N N . THR A 1 102 ? -6.426 -0.404 12.922 1 91 102 THR A N 1
ATOM 840 C CA . THR A 1 102 ? -4.973 -0.466 13.055 1 91 102 THR A CA 1
ATOM 841 C C . THR A 1 102 ? -4.453 -1.842 12.648 1 91 102 THR A C 1
ATOM 843 O O . THR A 1 102 ? -3.432 -1.949 11.969 1 91 102 THR A O 1
ATOM 846 N N . ALA A 1 103 ? -5.117 -2.871 13.016 1 90.06 103 ALA A N 1
ATOM 847 C CA . ALA A 1 103 ? -4.734 -4.234 12.664 1 90.06 103 ALA A CA 1
ATOM 848 C C . ALA A 1 103 ? -4.805 -4.449 11.156 1 90.06 103 ALA A C 1
ATOM 850 O O . ALA A 1 103 ? -3.912 -5.062 10.562 1 90.06 103 ALA A O 1
ATOM 851 N N . ILE A 1 104 ? -5.82 -3.959 10.562 1 94.38 104 ILE A N 1
ATOM 852 C CA . ILE A 1 104 ? -5.996 -4.094 9.117 1 94.38 104 ILE A CA 1
ATOM 853 C C . ILE A 1 104 ? -4.859 -3.387 8.391 1 94.38 104 ILE A C 1
ATOM 855 O O . ILE A 1 104 ? -4.266 -3.941 7.461 1 94.38 104 ILE A O 1
ATOM 859 N N . LYS A 1 105 ? -4.492 -2.27 8.852 1 93.06 105 LYS A N 1
ATOM 860 C CA . LYS A 1 105 ? -3.469 -1.46 8.195 1 93.06 105 LYS A CA 1
ATOM 861 C C . LYS A 1 105 ? -2.082 -2.07 8.391 1 93.06 105 LYS A C 1
ATOM 863 O O . LYS A 1 105 ? -1.2 -1.896 7.547 1 93.06 105 LYS A O 1
ATOM 868 N N . SER A 1 106 ? -1.936 -2.816 9.43 1 90.06 106 SER A N 1
ATOM 869 C CA . SER A 1 106 ? -0.629 -3.381 9.75 1 90.06 106 SER A CA 1
ATOM 870 C C . SER A 1 106 ? -0.409 -4.707 9.031 1 90.06 106 SER A C 1
ATOM 872 O O . SER A 1 106 ? 0.721 -5.191 8.945 1 90.06 106 SER A O 1
ATOM 874 N N . THR A 1 107 ? -1.437 -5.285 8.617 1 93.94 107 THR A N 1
ATOM 875 C CA . THR A 1 107 ? -1.375 -6.605 7.992 1 93.94 107 THR A CA 1
ATOM 876 C C . THR A 1 107 ? -1.021 -6.488 6.516 1 93.94 107 THR A C 1
ATOM 878 O O . THR A 1 107 ? -1.602 -5.676 5.793 1 93.94 107 THR A O 1
ATOM 881 N N . PRO A 1 108 ? -0.088 -7.289 6.062 1 93.75 108 PRO A N 1
ATOM 882 C CA . PRO A 1 108 ? 0.183 -7.301 4.625 1 93.75 108 PRO A CA 1
ATOM 883 C C . PRO A 1 108 ? -1.047 -7.664 3.795 1 93.75 108 PRO A C 1
ATOM 885 O O . PRO A 1 108 ? -1.767 -8.609 4.133 1 93.75 108 PRO A O 1
ATOM 888 N N . VAL A 1 109 ? -1.222 -6.945 2.775 1 95.44 109 VAL A N 1
ATOM 889 C CA . VAL A 1 109 ? -2.387 -7.121 1.914 1 95.44 109 VAL A CA 1
ATOM 890 C C . VAL A 1 109 ? -2.424 -8.555 1.384 1 95.44 109 VAL A C 1
ATOM 892 O O . VAL A 1 109 ? -3.498 -9.148 1.254 1 95.44 109 VAL A O 1
ATOM 895 N N . LEU A 1 110 ? -1.291 -9.141 1.081 1 95.38 110 LEU A N 1
ATOM 896 C CA . LEU A 1 110 ? -1.234 -10.477 0.499 1 95.38 110 LEU A CA 1
ATOM 897 C C . LEU A 1 110 ? -1.752 -11.516 1.482 1 95.38 110 LEU A C 1
ATOM 899 O O . LEU A 1 110 ? -2.326 -12.531 1.074 1 95.38 110 LEU A O 1
ATOM 903 N N . SER A 1 111 ? -1.478 -11.289 2.758 1 94.06 111 SER A N 1
ATOM 904 C CA . SER A 1 111 ? -2.035 -12.195 3.756 1 94.06 111 SER A CA 1
ATOM 905 C C . SER A 1 111 ? -3.561 -12.195 3.711 1 94.06 111 SER A C 1
ATOM 907 O O . SER A 1 111 ? -4.188 -13.25 3.766 1 94.06 111 SER A O 1
ATOM 909 N N . PHE A 1 112 ? -4.117 -11.062 3.549 1 96.12 112 PHE A N 1
ATOM 910 C CA . PHE A 1 112 ? -5.566 -10.945 3.441 1 96.12 112 PHE A CA 1
ATOM 911 C C . PHE A 1 112 ? -6.07 -11.625 2.176 1 96.12 112 PHE A C 1
ATOM 913 O O . PHE A 1 112 ? -7.133 -12.25 2.182 1 96.12 112 PHE A O 1
ATOM 920 N N . ILE A 1 113 ? -5.312 -11.469 1.128 1 97.31 113 ILE A N 1
ATOM 921 C CA . ILE A 1 113 ? -5.73 -12.062 -0.139 1 97.31 113 ILE A CA 1
ATOM 922 C C . ILE A 1 113 ? -5.781 -13.586 -0.005 1 97.31 113 ILE A C 1
ATOM 924 O O . ILE A 1 113 ? -6.758 -14.219 -0.412 1 97.31 113 ILE A O 1
ATOM 928 N N . ILE A 1 114 ? -4.766 -14.125 0.587 1 95.44 114 ILE A N 1
ATOM 929 C CA . ILE A 1 114 ? -4.699 -15.57 0.727 1 95.44 114 ILE A CA 1
ATOM 930 C C . ILE A 1 114 ? -5.848 -16.062 1.608 1 95.44 114 ILE A C 1
ATOM 932 O O . ILE A 1 114 ? -6.508 -17.047 1.288 1 95.44 114 ILE A O 1
ATOM 936 N N . ILE A 1 115 ? -6.105 -15.359 2.662 1 93.38 115 ILE A N 1
ATOM 937 C CA . ILE A 1 115 ? -7.219 -15.703 3.537 1 93.38 115 ILE A CA 1
ATOM 938 C C . ILE A 1 115 ? -8.539 -15.586 2.77 1 93.38 115 ILE A C 1
ATOM 940 O O . ILE A 1 115 ? -9.398 -16.469 2.863 1 93.38 115 ILE A O 1
ATOM 944 N N . ALA A 1 116 ? -8.695 -14.594 1.979 1 95.56 116 ALA A N 1
ATOM 945 C CA . ALA A 1 116 ? -9.914 -14.328 1.221 1 95.56 116 ALA A CA 1
ATOM 946 C C . ALA A 1 116 ? -10.164 -15.414 0.178 1 95.56 116 ALA A C 1
ATOM 948 O O . ALA A 1 116 ? -11.305 -15.711 -0.167 1 95.56 116 ALA A O 1
ATOM 949 N N . LEU A 1 117 ? -9.078 -15.992 -0.303 1 94.94 117 LEU A N 1
ATOM 950 C CA . LEU A 1 117 ? -9.195 -17.062 -1.288 1 94.94 117 LEU A CA 1
ATOM 951 C C . LEU A 1 117 ? -9.922 -18.266 -0.698 1 94.94 117 LEU A C 1
ATOM 953 O O . LEU A 1 117 ? -10.539 -19.047 -1.429 1 94.94 117 LEU A O 1
ATOM 957 N N . ILE A 1 118 ? -9.812 -18.359 0.583 1 90.19 118 ILE A N 1
ATOM 958 C CA . ILE A 1 118 ? -10.461 -19.469 1.271 1 90.19 118 ILE A CA 1
ATOM 959 C C . ILE A 1 118 ? -11.945 -19.141 1.477 1 90.19 118 ILE A C 1
ATOM 961 O O . ILE A 1 118 ? -12.789 -20.047 1.42 1 90.19 118 ILE A O 1
ATOM 965 N N . TRP A 1 119 ? -12.359 -17.875 1.572 1 91.31 119 TRP A N 1
ATOM 966 C CA . TRP A 1 119 ? -13.695 -17.438 1.96 1 91.31 119 TRP A CA 1
ATOM 967 C C . TRP A 1 119 ? -14.562 -17.188 0.732 1 91.31 119 TRP A C 1
ATOM 969 O O . TRP A 1 119 ? -15.789 -17.344 0.786 1 91.31 119 TRP A O 1
ATOM 979 N N . PHE A 1 120 ? -13.945 -16.812 -0.336 1 94.56 120 PHE A N 1
ATOM 980 C CA . PHE A 1 120 ? -14.727 -16.25 -1.437 1 94.56 120 PHE A CA 1
ATOM 981 C C . PHE A 1 120 ? -14.336 -16.906 -2.758 1 94.56 120 PHE A C 1
ATOM 983 O O . PHE A 1 120 ? -13.281 -17.531 -2.857 1 94.56 120 PHE A O 1
ATOM 990 N N . SER A 1 121 ? -15.258 -16.766 -3.707 1 95.62 121 SER A N 1
ATOM 991 C CA . SER A 1 121 ? -14.93 -17.156 -5.074 1 95.62 121 SER A CA 1
ATOM 992 C C . SER A 1 121 ? -13.883 -16.219 -5.68 1 95.62 121 SER A C 1
ATOM 994 O O . SER A 1 121 ? -13.672 -15.109 -5.184 1 95.62 121 SER A O 1
ATOM 996 N N . SER A 1 122 ? -13.258 -16.688 -6.727 1 96.19 122 SER A N 1
ATOM 997 C CA . SER A 1 122 ? -12.172 -15.945 -7.367 1 96.19 122 SER A CA 1
ATOM 998 C C . SER A 1 122 ? -12.617 -14.555 -7.797 1 96.19 122 SER A C 1
ATOM 1000 O O . SER A 1 122 ? -11.836 -13.609 -7.762 1 96.19 122 SER A O 1
ATOM 1002 N N . SER A 1 123 ? -13.852 -14.383 -8.156 1 96.25 123 SER A N 1
ATOM 1003 C CA . SER A 1 123 ? -14.359 -13.109 -8.656 1 96.25 123 SER A CA 1
ATOM 1004 C C . SER A 1 123 ? -14.664 -12.156 -7.508 1 96.25 123 SER A C 1
ATOM 1006 O O . SER A 1 123 ? -14.648 -10.938 -7.688 1 96.25 123 SER A O 1
ATOM 1008 N N . ASN A 1 124 ? -14.914 -12.664 -6.305 1 97.88 124 ASN A N 1
ATOM 1009 C CA . ASN A 1 124 ? -15.32 -11.828 -5.176 1 97.88 124 ASN A CA 1
ATOM 1010 C C . ASN A 1 124 ? -14.133 -11.422 -4.316 1 97.88 124 ASN A C 1
ATOM 1012 O O . ASN A 1 124 ? -14.219 -10.477 -3.533 1 97.88 124 ASN A O 1
ATOM 1016 N N . VAL A 1 125 ? -13.023 -12.117 -4.48 1 98 125 VAL A N 1
ATOM 1017 C CA . VAL A 1 125 ? -11.836 -11.852 -3.674 1 98 125 VAL A CA 1
ATOM 1018 C C . VAL A 1 125 ? -11.375 -10.414 -3.891 1 98 125 VAL A C 1
ATOM 1020 O O . VAL A 1 125 ? -11.172 -9.672 -2.93 1 98 125 VAL A O 1
ATOM 1023 N N . PRO A 1 126 ? -11.312 -9.945 -5.176 1 98.62 126 PRO A N 1
ATOM 1024 C CA . PRO A 1 126 ? -10.844 -8.578 -5.387 1 98.62 126 PRO A CA 1
ATOM 1025 C C . PRO A 1 126 ? -11.797 -7.531 -4.801 1 98.62 126 PRO A C 1
ATOM 1027 O O . PRO A 1 126 ? -11.352 -6.496 -4.305 1 98.62 126 PRO A O 1
ATOM 1030 N N . ILE A 1 127 ? -13.07 -7.762 -4.766 1 98.62 127 ILE A N 1
ATOM 1031 C CA . ILE A 1 127 ? -14.047 -6.836 -4.211 1 98.62 127 ILE A CA 1
ATOM 1032 C C . ILE A 1 127 ? -13.844 -6.715 -2.703 1 98.62 127 ILE A C 1
ATOM 1034 O O . ILE A 1 127 ? -13.789 -5.605 -2.166 1 98.62 127 ILE A O 1
ATOM 1038 N N . PHE A 1 128 ? -13.719 -7.824 -2.105 1 98.62 128 PHE A N 1
ATOM 1039 C CA . PHE A 1 128 ? -13.547 -7.863 -0.658 1 98.62 128 PHE A CA 1
ATOM 1040 C C . PHE A 1 128 ? -12.242 -7.18 -0.252 1 98.62 128 PHE A C 1
ATOM 1042 O O . PHE A 1 128 ? -12.219 -6.406 0.71 1 98.62 128 PHE A O 1
ATOM 1049 N N . ILE A 1 129 ? -11.156 -7.449 -0.927 1 98.56 129 ILE A N 1
ATOM 1050 C CA . ILE A 1 129 ? -9.852 -6.891 -0.597 1 98.56 129 ILE A CA 1
ATOM 1051 C C . ILE A 1 129 ? -9.867 -5.379 -0.808 1 98.56 129 ILE A C 1
ATOM 1053 O O . ILE A 1 129 ? -9.336 -4.625 0.011 1 98.56 129 ILE A O 1
ATOM 1057 N N . CYS A 1 130 ? -10.43 -4.941 -1.935 1 98.62 130 CYS A N 1
ATOM 1058 C CA . CYS A 1 130 ? -10.57 -3.51 -2.182 1 98.62 130 CYS A CA 1
ATOM 1059 C C . CYS A 1 130 ? -11.328 -2.834 -1.046 1 98.62 130 CYS A C 1
ATOM 1061 O O . CYS A 1 130 ? -10.898 -1.8 -0.533 1 98.62 130 CYS A O 1
ATOM 1063 N N . PHE A 1 131 ? -12.43 -3.443 -0.624 1 98.5 131 PHE A N 1
ATOM 1064 C CA . PHE A 1 131 ? -13.219 -2.938 0.497 1 98.5 131 PHE A CA 1
ATOM 1065 C C . PHE A 1 131 ? -12.367 -2.865 1.762 1 98.5 131 PHE A C 1
ATOM 1067 O O . PHE A 1 131 ? -12.289 -1.816 2.402 1 98.5 131 PHE A O 1
ATOM 1074 N N . LEU A 1 132 ? -11.773 -3.928 2.057 1 98.12 132 LEU A N 1
ATOM 1075 C CA . LEU A 1 132 ? -11.07 -4.074 3.326 1 98.12 132 LEU A CA 1
ATOM 1076 C C . LEU A 1 132 ? -9.93 -3.072 3.432 1 98.12 132 LEU A C 1
ATOM 1078 O O . LEU A 1 132 ? -9.695 -2.502 4.5 1 98.12 132 LEU A O 1
ATOM 1082 N N . MET A 1 133 ? -9.219 -2.887 2.348 1 97.81 133 MET A N 1
ATOM 1083 C CA . MET A 1 133 ? -8.031 -2.027 2.373 1 97.81 133 MET A CA 1
ATOM 1084 C C . MET A 1 133 ? -8.43 -0.556 2.355 1 97.81 133 MET A C 1
ATOM 1086 O O . MET A 1 133 ? -7.734 0.286 2.926 1 97.81 133 MET A O 1
ATOM 1090 N N . CYS A 1 134 ? -9.453 -0.186 1.753 1 98.19 134 CYS A N 1
ATOM 1091 C CA . CYS A 1 134 ? -9.883 1.203 1.641 1 98.19 134 CYS A CA 1
ATOM 1092 C C . CYS A 1 134 ? -10.711 1.615 2.85 1 98.19 134 CYS A C 1
ATOM 1094 O O . CYS A 1 134 ? -10.828 2.805 3.154 1 98.19 134 CYS A O 1
ATOM 1096 N N . PHE A 1 135 ? -11.266 0.68 3.596 1 98.31 135 PHE A N 1
ATOM 1097 C CA . PHE A 1 135 ? -12.188 0.906 4.699 1 98.31 135 PHE A CA 1
ATOM 1098 C C . PHE A 1 135 ? -11.539 1.755 5.785 1 98.31 135 PHE A C 1
ATOM 1100 O O . PHE A 1 135 ? -12.086 2.781 6.191 1 98.31 135 PHE A O 1
ATOM 1107 N N . PRO A 1 136 ? -10.406 1.405 6.266 1 97.94 136 PRO A N 1
ATOM 1108 C CA . PRO A 1 136 ? -9.781 2.203 7.324 1 97.94 136 PRO A CA 1
ATOM 1109 C C . PRO A 1 136 ? -9.469 3.629 6.879 1 97.94 136 PRO A C 1
ATOM 1111 O O . PRO A 1 136 ? -9.531 4.559 7.688 1 97.94 136 PRO A O 1
ATOM 1114 N N . VAL A 1 137 ? -9.109 3.781 5.629 1 97.19 137 VAL A N 1
ATOM 1115 C CA . VAL A 1 137 ? -8.766 5.098 5.098 1 97.19 137 VAL A CA 1
ATOM 1116 C C . VAL A 1 137 ? -9.984 6.008 5.133 1 97.19 137 VAL A C 1
ATOM 1118 O O . VAL A 1 137 ? -9.914 7.137 5.625 1 97.19 137 VAL A O 1
ATOM 1121 N N . ILE A 1 138 ? -11.055 5.48 4.68 1 97.19 138 ILE A N 1
ATOM 1122 C CA . ILE A 1 138 ? -12.289 6.258 4.66 1 97.19 138 ILE A CA 1
ATOM 1123 C C . ILE A 1 138 ? -12.758 6.523 6.09 1 97.19 138 ILE A C 1
ATOM 1125 O O . ILE A 1 138 ? -13.109 7.652 6.434 1 97.19 138 ILE A O 1
ATOM 1129 N N . TRP A 1 139 ? -12.727 5.531 6.906 1 97.56 139 TRP A N 1
ATOM 1130 C CA . TRP A 1 139 ? -13.156 5.637 8.297 1 97.56 139 TRP A CA 1
ATOM 1131 C C . TRP A 1 139 ? -12.375 6.727 9.023 1 97.56 139 TRP A C 1
ATOM 1133 O O . TRP A 1 139 ? -12.969 7.609 9.656 1 97.56 139 TRP A O 1
ATOM 1143 N N . LEU A 1 140 ? -11.102 6.699 8.914 1 96.69 140 LEU A N 1
ATOM 1144 C CA . LEU A 1 140 ? -10.234 7.625 9.625 1 96.69 140 LEU A CA 1
ATOM 1145 C C . LEU A 1 140 ? -10.469 9.055 9.164 1 96.69 140 LEU A C 1
ATOM 1147 O O . LEU A 1 140 ? -10.5 9.984 9.984 1 96.69 140 LEU A O 1
ATOM 1151 N N . ASN A 1 141 ? -10.633 9.242 7.879 1 95.81 141 ASN A N 1
ATOM 1152 C CA . ASN A 1 141 ? -10.828 10.586 7.348 1 95.81 141 ASN A CA 1
ATOM 1153 C C . ASN A 1 141 ? -12.188 11.156 7.754 1 95.81 141 ASN A C 1
ATOM 1155 O O . ASN A 1 141 ? -12.297 12.352 8.047 1 95.81 141 ASN A O 1
ATOM 1159 N N . VAL A 1 142 ? -13.164 10.32 7.816 1 94 142 VAL A N 1
ATOM 1160 C CA . VAL A 1 142 ? -14.484 10.766 8.242 1 94 142 VAL A CA 1
ATOM 1161 C C . VAL A 1 142 ? -14.461 11.141 9.719 1 94 142 VAL A C 1
ATOM 1163 O O . VAL A 1 142 ? -14.945 12.203 10.109 1 94 142 VAL A O 1
ATOM 1166 N N . VAL A 1 143 ? -13.891 10.312 10.57 1 94.81 143 VAL A N 1
ATOM 1167 C CA . VAL A 1 143 ? -13.789 10.57 12 1 94.81 143 VAL A CA 1
ATOM 1168 C C . VAL A 1 143 ? -13.023 11.867 12.234 1 94.81 143 VAL A C 1
ATOM 1170 O O . VAL A 1 143 ? -13.461 12.727 13 1 94.81 143 VAL A O 1
ATOM 1173 N N . THR A 1 144 ? -11.906 12.008 11.508 1 94 144 THR A N 1
ATOM 1174 C CA . THR A 1 144 ? -11.078 13.195 11.656 1 94 144 THR A CA 1
ATOM 1175 C C . THR A 1 144 ? -11.836 14.445 11.195 1 94 144 THR A C 1
ATOM 1177 O O . THR A 1 144 ? -11.773 15.484 11.844 1 94 144 THR A O 1
ATOM 1180 N N . GLY A 1 145 ? -12.477 14.367 10.125 1 90.75 145 GLY A N 1
ATOM 1181 C CA . GLY A 1 145 ? -13.25 15.484 9.594 1 90.75 145 GLY A CA 1
ATOM 1182 C C . GLY A 1 145 ? -14.336 15.961 10.539 1 90.75 145 GLY A C 1
ATOM 1183 O O . GLY A 1 145 ? -14.539 17.156 10.719 1 90.75 145 GLY A O 1
ATOM 1184 N N . ILE A 1 146 ? -14.984 15.047 11.188 1 90.19 146 ILE A N 1
ATOM 1185 C CA . ILE A 1 146 ? -16.078 15.383 12.094 1 90.19 146 ILE A CA 1
ATOM 1186 C C . ILE A 1 146 ? -15.508 15.938 13.398 1 90.19 146 ILE A C 1
ATOM 1188 O O . ILE A 1 146 ? -16.016 16.938 13.922 1 90.19 146 ILE A O 1
ATOM 1192 N N . ARG A 1 147 ? -14.461 15.367 13.828 1 90 147 ARG A N 1
ATOM 1193 C CA . ARG A 1 147 ? -13.898 15.75 15.125 1 90 147 ARG A CA 1
ATOM 1194 C C . ARG A 1 147 ? -13.117 17.047 15.016 1 90 147 ARG A C 1
ATOM 1196 O O . ARG A 1 147 ? -12.844 17.703 16.031 1 90 147 ARG A O 1
ATOM 1203 N N . ASN A 1 148 ? -12.852 17.406 13.812 1 88.5 148 ASN A N 1
ATOM 1204 C CA . ASN A 1 148 ? -12.102 18.641 13.617 1 88.5 148 ASN A CA 1
ATOM 1205 C C . ASN A 1 148 ? -13.031 19.844 13.461 1 88.5 148 ASN A C 1
ATOM 1207 O O . ASN A 1 148 ? -12.57 20.969 13.32 1 88.5 148 ASN A O 1
ATOM 1211 N N . VAL A 1 149 ? -14.273 19.656 13.57 1 86.5 149 VAL A N 1
ATOM 1212 C CA . VAL A 1 149 ? -15.227 20.75 13.477 1 86.5 149 VAL A CA 1
ATOM 1213 C C . VAL A 1 149 ? -15.055 21.688 14.672 1 86.5 149 VAL A C 1
ATOM 1215 O O . VAL A 1 149 ? -14.875 21.219 15.805 1 86.5 149 VAL A O 1
ATOM 1218 N N . ASP A 1 150 ? -15.109 22.953 14.398 1 81.56 150 ASP A N 1
ATOM 1219 C CA . ASP A 1 150 ? -14.938 23.969 15.414 1 81.56 150 ASP A CA 1
ATOM 1220 C C . ASP A 1 150 ? -16.016 23.859 16.484 1 81.56 150 ASP A C 1
ATOM 1222 O O . ASP A 1 150 ? -17.203 24.062 16.203 1 81.56 150 ASP A O 1
ATOM 1226 N N . GLU A 1 151 ? -15.531 23.672 17.594 1 82.81 151 GLU A N 1
ATOM 1227 C CA . GLU A 1 151 ? -16.438 23.516 18.719 1 82.81 151 GLU A CA 1
ATOM 1228 C C . GLU A 1 151 ? -17.234 24.797 18.969 1 82.81 151 GLU A C 1
ATOM 1230 O O . GLU A 1 151 ? -18.375 24.734 19.406 1 82.81 151 GLU A O 1
ATOM 1235 N N . LYS A 1 152 ? -16.531 25.844 18.672 1 85 152 LYS A N 1
ATOM 1236 C CA . LYS A 1 152 ? -17.203 27.125 18.891 1 85 152 LYS A CA 1
ATOM 1237 C C . LYS A 1 152 ? -18.422 27.281 17.969 1 85 152 LYS A C 1
ATOM 1239 O O . LYS A 1 152 ? -19.453 27.812 18.391 1 85 152 LYS A O 1
ATOM 1244 N N . LEU A 1 153 ? -18.328 26.781 16.812 1 84.56 153 LEU A N 1
ATOM 1245 C CA . LEU A 1 153 ? -19.438 26.844 15.852 1 84.56 153 LEU A CA 1
ATOM 1246 C C . LEU A 1 153 ? -20.578 25.953 16.297 1 84.56 153 LEU A C 1
ATOM 1248 O O . LEU A 1 153 ? -21.75 26.312 16.156 1 84.56 153 LEU A O 1
ATOM 1252 N N . LEU A 1 154 ? -20.266 24.906 16.906 1 84.81 154 LEU A N 1
ATOM 1253 C CA . LEU A 1 154 ? -21.281 23.969 17.375 1 84.81 154 LEU A CA 1
ATOM 1254 C C . LEU A 1 154 ? -22 24.531 18.609 1 84.81 154 LEU A C 1
ATOM 1256 O O . LEU A 1 154 ? -23.203 24.359 18.766 1 84.81 154 LEU A O 1
ATOM 1260 N N . GLU A 1 155 ? -21.203 25.156 19.375 1 86.44 155 GLU A N 1
ATOM 1261 C CA . GLU A 1 155 ? -21.781 25.812 20.547 1 86.44 155 GLU A CA 1
ATOM 1262 C C . GLU A 1 155 ? -22.734 26.922 20.141 1 86.44 155 GLU A C 1
ATOM 1264 O O . GLU A 1 155 ? -23.812 27.062 20.734 1 86.44 155 GLU A O 1
ATOM 1269 N N . MET A 1 156 ? -22.25 27.594 19.188 1 88 156 MET A N 1
ATOM 1270 C CA . MET A 1 156 ? -23.094 28.672 18.688 1 88 156 MET A CA 1
ATOM 1271 C C . MET A 1 156 ? -24.406 28.109 18.125 1 88 156 MET A C 1
ATOM 1273 O O . MET A 1 156 ? -25.469 28.672 18.359 1 88 156 MET A O 1
ATOM 1277 N N . ALA A 1 157 ? -24.297 27.078 17.484 1 87.81 157 ALA A N 1
ATOM 1278 C CA . ALA A 1 157 ? -25.484 26.453 16.891 1 87.81 157 ALA A CA 1
ATOM 1279 C C . ALA A 1 157 ? -26.453 25.969 17.969 1 87.81 157 ALA A C 1
ATOM 1281 O O . ALA A 1 157 ? -27.672 26.031 17.797 1 87.81 157 ALA A O 1
ATOM 1282 N N . LYS A 1 158 ? -25.906 25.547 19.016 1 86.31 158 LYS A N 1
ATOM 1283 C CA . LYS A 1 158 ? -26.719 25.094 20.141 1 86.31 158 LYS A CA 1
ATOM 1284 C C . LYS A 1 158 ? -27.422 26.266 20.812 1 86.31 158 LYS A C 1
ATOM 1286 O O . LYS A 1 158 ? -28.609 26.172 21.141 1 86.31 158 LYS A O 1
ATOM 1291 N N . VAL A 1 159 ? -26.672 27.297 20.953 1 89.75 159 VAL A N 1
ATOM 1292 C CA . VAL A 1 159 ? -27.203 28.469 21.625 1 89.75 159 VAL A CA 1
ATOM 1293 C C . VAL A 1 159 ? -28.344 29.062 20.781 1 89.75 159 VAL A C 1
ATOM 1295 O O . VAL A 1 159 ? -29.375 29.469 21.328 1 89.75 159 VAL A O 1
ATOM 1298 N N . TYR A 1 160 ? -28.141 29.031 19.547 1 91.69 160 TYR A N 1
ATOM 1299 C CA . TYR A 1 160 ? -29.141 29.641 18.656 1 91.69 160 TYR A CA 1
ATOM 1300 C C . TYR A 1 160 ? -30.188 28.609 18.25 1 91.69 160 TYR A C 1
ATOM 1302 O O . TYR A 1 160 ? -31.047 28.891 17.406 1 91.69 160 TYR A O 1
ATOM 1310 N N . ARG A 1 161 ? -30.156 27.453 18.781 1 91.25 161 ARG A N 1
ATOM 1311 C CA . ARG A 1 161 ? -31.125 26.375 18.562 1 91.25 161 ARG A CA 1
ATOM 1312 C C . ARG A 1 161 ? -31.297 26.062 17.078 1 91.25 161 ARG A C 1
ATOM 1314 O O . ARG A 1 161 ? -32.406 26.016 16.578 1 91.25 161 ARG A O 1
ATOM 1321 N N . VAL A 1 162 ? -30.266 26.016 16.484 1 88.19 162 VAL A N 1
ATOM 1322 C CA . VAL A 1 162 ? -30.25 25.656 15.062 1 88.19 162 VAL A CA 1
ATOM 1323 C C . VAL A 1 162 ? -30.688 24.203 14.891 1 88.19 162 VAL A C 1
ATOM 1325 O O . VAL A 1 162 ? -30.359 23.344 15.711 1 88.19 162 VAL A O 1
ATOM 1328 N N . ARG A 1 163 ? -31.547 23.984 13.891 1 90.62 163 ARG A N 1
ATOM 1329 C CA . ARG A 1 163 ? -32.062 22.641 13.617 1 90.62 163 ARG A CA 1
ATOM 1330 C C . ARG A 1 163 ? -30.906 21.688 13.32 1 90.62 163 ARG A C 1
ATOM 1332 O O . ARG A 1 163 ? -29.922 22.062 12.68 1 90.62 163 ARG A O 1
ATOM 1339 N N . LYS A 1 164 ? -30.969 20.391 13.758 1 85.75 164 LYS A N 1
ATOM 1340 C CA . LYS A 1 164 ? -29.953 19.375 13.578 1 85.75 164 LYS A CA 1
ATOM 1341 C C . LYS A 1 164 ? -29.641 19.156 12.094 1 85.75 164 LYS A C 1
ATOM 1343 O O . LYS A 1 164 ? -28.484 18.969 11.719 1 85.75 164 LYS A O 1
ATOM 1348 N N . SER A 1 165 ? -30.656 19.234 11.328 1 87.62 165 SER A N 1
ATOM 1349 C CA . SER A 1 165 ? -30.469 19.047 9.891 1 87.62 165 SER A CA 1
ATOM 1350 C C . SER A 1 165 ? -29.625 20.156 9.289 1 87.62 165 SER A C 1
ATOM 1352 O O . SER A 1 165 ? -28.828 19.922 8.383 1 87.62 165 SER A O 1
ATOM 1354 N N . THR A 1 166 ? -29.812 21.359 9.852 1 87 166 THR A N 1
ATOM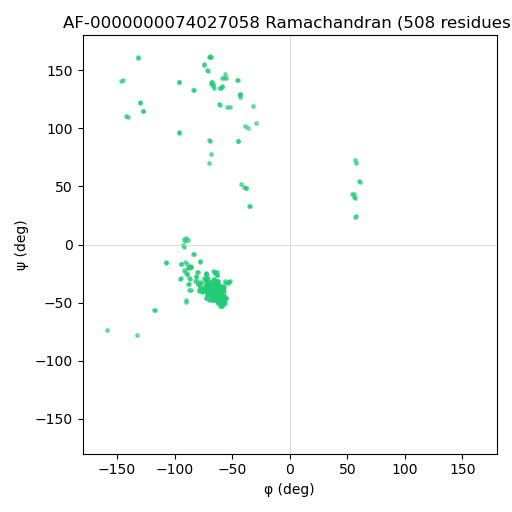 1355 C CA . THR A 1 166 ? -29.031 22.5 9.391 1 87 166 THR A CA 1
ATOM 1356 C C . THR A 1 166 ? -27.594 22.391 9.852 1 87 166 THR A C 1
ATOM 1358 O O . THR A 1 166 ? -26.672 22.719 9.102 1 87 166 THR A O 1
ATOM 1361 N N . VAL A 1 167 ? -27.438 21.953 11.039 1 86.12 167 VAL A N 1
ATOM 1362 C CA . VAL A 1 167 ? -26.094 21.781 11.578 1 86.12 167 VAL A CA 1
ATOM 1363 C C . VAL A 1 167 ? -25.344 20.719 10.773 1 86.12 167 VAL A C 1
ATOM 1365 O O . VAL A 1 167 ? -24.172 20.906 10.43 1 86.12 167 VAL A O 1
ATOM 1368 N N . LEU A 1 168 ? -26.016 19.625 10.422 1 82.44 168 LEU A N 1
ATOM 1369 C CA . LEU A 1 168 ? -25.422 18.562 9.641 1 82.44 168 LEU A CA 1
ATOM 1370 C C . LEU A 1 168 ? -25.047 19.047 8.242 1 82.44 168 LEU A C 1
ATOM 1372 O O . LEU A 1 168 ? -23.938 18.797 7.773 1 82.44 168 LEU A O 1
ATOM 1376 N N . ARG A 1 169 ? -25.891 19.75 7.676 1 83.88 169 ARG A N 1
ATOM 1377 C CA . ARG A 1 169 ? -25.719 20.141 6.281 1 83.88 169 ARG A CA 1
ATOM 1378 C C . ARG A 1 169 ? -24.797 21.344 6.16 1 83.88 169 ARG A C 1
ATOM 1380 O O . ARG A 1 169 ? -24.016 21.438 5.203 1 83.88 169 ARG A O 1
ATOM 1387 N N . LYS A 1 170 ? -24.781 22.234 7.145 1 85.81 170 LYS A N 1
ATOM 1388 C CA . LYS A 1 170 ? -24.078 23.5 6.98 1 85.81 170 LYS A CA 1
ATOM 1389 C C . LYS A 1 170 ? -22.797 23.531 7.805 1 85.81 170 LYS A C 1
ATOM 1391 O O . LYS A 1 170 ? -21.922 24.359 7.559 1 85.81 170 LYS A O 1
ATOM 1396 N N . ILE A 1 171 ? -22.719 22.656 8.672 1 83.81 171 ILE A N 1
ATOM 1397 C CA . ILE A 1 171 ? -21.516 22.703 9.516 1 83.81 171 ILE A CA 1
ATOM 1398 C C . ILE A 1 171 ? -20.719 21.422 9.32 1 83.81 171 ILE A C 1
ATOM 1400 O O . ILE A 1 171 ? -19.609 21.453 8.781 1 83.81 171 ILE A O 1
ATOM 1404 N N . TYR A 1 172 ? -21.344 20.312 9.539 1 83.56 172 TYR A N 1
ATOM 1405 C CA . TYR A 1 172 ? -20.609 19.047 9.508 1 83.56 172 TYR A CA 1
ATOM 1406 C C . TYR A 1 172 ? -20.234 18.656 8.078 1 83.56 172 TYR A C 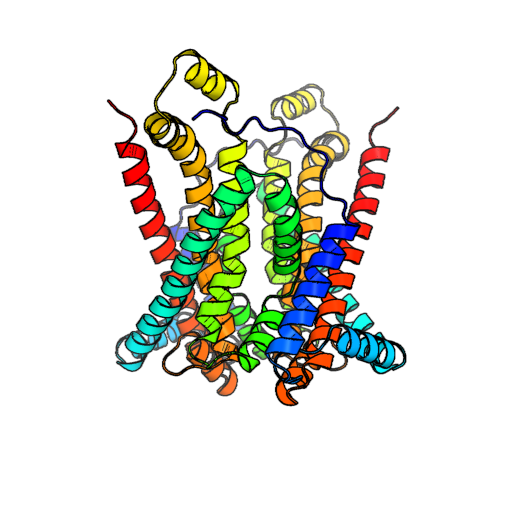1
ATOM 1408 O O . TYR A 1 172 ? -19.094 18.312 7.809 1 83.56 172 TYR A O 1
ATOM 1416 N N . LEU A 1 173 ? -21.125 18.734 7.145 1 83.81 173 LEU A N 1
ATOM 1417 C CA . LEU A 1 173 ? -20.891 18.266 5.781 1 83.81 173 LEU A CA 1
ATOM 1418 C C . LEU A 1 173 ? -19.75 19.062 5.125 1 83.81 173 LEU A C 1
ATOM 1420 O O . LEU A 1 173 ? -18.828 18.469 4.578 1 83.81 173 LEU A O 1
ATOM 1424 N N . PRO A 1 174 ? -19.797 20.391 5.262 1 82.25 174 PRO A N 1
ATOM 1425 C CA . PRO A 1 174 ? -18.688 21.156 4.688 1 82.25 174 PRO A CA 1
ATOM 1426 C C . PRO A 1 174 ? -17.359 20.859 5.371 1 82.25 174 PRO A C 1
ATOM 1428 O O . PRO A 1 174 ? -16.297 20.891 4.727 1 82.25 174 PRO A O 1
ATOM 1431 N N . SER A 1 175 ? -17.391 20.578 6.59 1 82.75 175 SER A N 1
ATOM 1432 C CA . SER A 1 175 ? -16.172 20.312 7.34 1 82.75 175 SER A CA 1
ATOM 1433 C C . SER A 1 175 ? -15.594 18.953 6.961 1 82.75 175 SER A C 1
ATOM 1435 O O . SER A 1 175 ? -14.375 18.75 7.008 1 82.75 175 SER A O 1
ATOM 1437 N N . ILE A 1 176 ? -16.406 18.047 6.582 1 86.94 176 ILE A N 1
ATOM 1438 C CA . ILE A 1 176 ? -16 16.672 6.305 1 86.94 176 ILE A CA 1
ATOM 1439 C C . ILE A 1 176 ? -15.578 16.547 4.844 1 86.94 176 ILE A C 1
ATOM 1441 O O . ILE A 1 176 ? -14.797 15.664 4.488 1 86.94 176 ILE A O 1
ATOM 1445 N N . MET A 1 177 ? -15.977 17.422 4.004 1 87.69 177 MET A N 1
ATOM 1446 C CA . MET A 1 177 ? -15.859 17.281 2.557 1 87.69 177 MET A CA 1
ATOM 1447 C C . MET A 1 177 ? -14.391 17.219 2.139 1 87.69 177 MET A C 1
ATOM 1449 O O . MET A 1 177 ? -14 16.359 1.354 1 87.69 177 MET A O 1
ATOM 1453 N N . PRO A 1 178 ? -13.555 18.094 2.678 1 87.75 178 PRO A N 1
ATOM 1454 C CA . PRO A 1 178 ? -12.148 17.984 2.283 1 87.75 178 PRO A CA 1
ATOM 1455 C C . PRO A 1 178 ? -11.5 16.672 2.707 1 87.75 178 PRO A C 1
ATOM 1457 O O . PRO A 1 178 ? -10.695 16.109 1.966 1 87.75 178 PRO A O 1
ATOM 1460 N N . TYR A 1 179 ? -11.867 16.188 3.82 1 89.94 179 TYR A N 1
ATOM 1461 C CA . TYR A 1 179 ? -11.336 14.93 4.324 1 89.94 179 TYR A CA 1
ATOM 1462 C C . TYR A 1 179 ? -11.867 13.75 3.52 1 89.94 179 TYR A C 1
ATOM 1464 O O . TYR A 1 179 ? -11.109 12.828 3.182 1 89.94 179 TYR A O 1
ATOM 1472 N N . PHE A 1 180 ? -13.094 13.852 3.213 1 89.94 180 PHE A N 1
ATOM 1473 C CA . PHE A 1 180 ? -13.719 12.797 2.416 1 89.94 180 PHE A CA 1
ATOM 1474 C C . PHE A 1 180 ? -13.141 12.773 1.007 1 89.94 180 PHE A C 1
ATOM 1476 O O . PHE A 1 180 ? -12.906 11.703 0.446 1 89.94 180 PHE A O 1
ATOM 1483 N N . SER A 1 181 ? -12.938 13.945 0.423 1 90.81 181 SER A N 1
ATOM 1484 C CA . SER A 1 181 ? -12.352 14.039 -0.91 1 90.81 181 SER A CA 1
ATOM 1485 C C . SER A 1 181 ? -10.945 13.453 -0.939 1 90.81 181 SER A C 1
ATOM 1487 O O . SER A 1 181 ? -10.602 12.703 -1.854 1 90.81 181 SER A O 1
ATOM 1489 N N . ALA A 1 182 ? -10.172 13.781 0.044 1 90.81 182 ALA A N 1
ATOM 1490 C CA . ALA A 1 182 ? -8.812 13.258 0.141 1 90.81 182 ALA A CA 1
ATOM 1491 C C . ALA A 1 182 ? -8.82 11.734 0.281 1 90.81 182 ALA A C 1
ATOM 1493 O O . ALA A 1 182 ? -8.023 11.047 -0.363 1 90.81 182 ALA A O 1
ATOM 1494 N N . ALA A 1 183 ? -9.742 11.25 1.061 1 93.56 183 ALA A N 1
ATOM 1495 C CA . ALA A 1 183 ? -9.859 9.812 1.272 1 93.56 183 ALA A CA 1
ATOM 1496 C C . ALA A 1 183 ? -10.273 9.102 -0.013 1 93.56 183 ALA A C 1
ATOM 1498 O O . ALA A 1 183 ? -9.742 8.031 -0.339 1 93.56 183 ALA A O 1
ATOM 1499 N N . SER A 1 184 ? -11.18 9.695 -0.664 1 92.69 184 SER A N 1
ATOM 1500 C CA . SER A 1 184 ? -11.695 9.078 -1.885 1 92.69 184 SER A CA 1
ATOM 1501 C C . SER A 1 184 ? -10.625 9.031 -2.971 1 92.69 184 SER A C 1
ATOM 1503 O O . SER A 1 184 ? -10.484 8.016 -3.662 1 92.69 184 SER A O 1
ATOM 1505 N N . ILE A 1 185 ? -9.914 10.07 -3.113 1 90.75 185 ILE A N 1
ATOM 1506 C CA . ILE A 1 185 ? -8.844 10.125 -4.102 1 90.75 185 ILE A CA 1
ATOM 1507 C C . ILE A 1 185 ? -7.785 9.07 -3.766 1 90.75 185 ILE A C 1
ATOM 1509 O O . ILE A 1 185 ? -7.344 8.328 -4.641 1 90.75 185 ILE A O 1
ATOM 1513 N N . THR A 1 186 ? -7.441 9.031 -2.531 1 92.25 186 THR A N 1
ATOM 1514 C CA . THR A 1 186 ? -6.469 8.055 -2.07 1 92.25 186 THR A CA 1
ATOM 1515 C C . THR A 1 186 ? -6.969 6.633 -2.324 1 92.25 186 THR A C 1
ATOM 1517 O O . THR A 1 186 ? -6.207 5.773 -2.777 1 92.25 186 THR A O 1
ATOM 1520 N N . CYS A 1 187 ? -8.188 6.359 -2.086 1 96.5 187 CYS A N 1
ATOM 1521 C CA . CYS A 1 187 ? -8.75 5.016 -2.186 1 96.5 187 CYS A CA 1
ATOM 1522 C C . CYS A 1 187 ? -8.922 4.605 -3.643 1 96.5 187 CYS A C 1
ATOM 1524 O O . CYS A 1 187 ? -8.891 3.416 -3.965 1 96.5 187 CYS A O 1
ATOM 1526 N N . LEU A 1 188 ? -9.141 5.582 -4.512 1 94.5 188 LEU A N 1
ATOM 1527 C CA . LEU A 1 188 ? -9.234 5.242 -5.926 1 94.5 188 LEU A CA 1
ATOM 1528 C C . LEU A 1 188 ? -7.914 4.668 -6.434 1 94.5 188 LEU A C 1
ATOM 1530 O O . LEU A 1 188 ? -7.906 3.646 -7.129 1 94.5 188 LEU A O 1
ATOM 1534 N N . GLY A 1 189 ? -6.848 5.281 -6.102 1 93.31 189 GLY A N 1
ATOM 1535 C CA . GLY A 1 189 ? -5.543 4.742 -6.461 1 93.31 189 GLY A CA 1
ATOM 1536 C C . GLY A 1 189 ? -5.234 3.428 -5.773 1 93.31 189 GLY A C 1
ATOM 1537 O O . GLY A 1 189 ? -4.836 2.459 -6.426 1 93.31 189 GLY A O 1
ATOM 1538 N N . LEU A 1 190 ? -5.449 3.395 -4.492 1 94.62 190 LEU A N 1
ATOM 1539 C CA . LEU A 1 190 ? -5.195 2.209 -3.68 1 94.62 190 LEU A CA 1
ATOM 1540 C C . LEU A 1 190 ? -6.078 1.048 -4.125 1 94.62 190 LEU A C 1
ATOM 1542 O O . LEU A 1 190 ? -5.621 -0.095 -4.191 1 94.62 190 LEU A O 1
ATOM 1546 N N . GLY A 1 191 ? -7.34 1.343 -4.406 1 97.31 191 GLY A N 1
ATOM 1547 C CA . GLY A 1 191 ? -8.289 0.324 -4.82 1 97.31 191 GLY A CA 1
ATOM 1548 C C . GLY A 1 191 ? -7.848 -0.437 -6.059 1 97.31 191 GLY A C 1
ATOM 1549 O O . GLY A 1 191 ? -7.969 -1.663 -6.113 1 97.31 191 GLY A O 1
ATOM 1550 N N . TRP A 1 192 ? -7.383 0.265 -7.008 1 95.75 192 TRP A N 1
ATOM 1551 C CA . TRP A 1 192 ? -6.891 -0.375 -8.219 1 95.75 192 TRP A CA 1
ATOM 1552 C C . TRP A 1 192 ? -5.699 -1.278 -7.918 1 95.75 192 TRP A C 1
ATOM 1554 O O . TRP A 1 192 ? -5.652 -2.426 -8.367 1 95.75 192 TRP A O 1
ATOM 1564 N N . LYS A 1 193 ? -4.809 -0.811 -7.164 1 96.06 193 LYS A N 1
ATOM 1565 C CA . LYS A 1 193 ? -3.574 -1.531 -6.863 1 96.06 193 LYS A CA 1
ATOM 1566 C C . LYS A 1 193 ? -3.863 -2.822 -6.105 1 96.06 193 LYS A C 1
ATOM 1568 O O . LYS A 1 193 ? -3.369 -3.891 -6.473 1 96.06 193 LYS A O 1
ATOM 1573 N N . VAL A 1 194 ? -4.738 -2.738 -5.125 1 97.25 194 VAL A N 1
ATOM 1574 C CA . VAL A 1 194 ? -4.977 -3.904 -4.281 1 97.25 194 VAL A CA 1
ATOM 1575 C C . VAL A 1 194 ? -5.906 -4.883 -4.992 1 97.25 194 VAL A C 1
ATOM 1577 O O . VAL A 1 194 ? -5.785 -6.098 -4.828 1 97.25 194 VAL A O 1
ATOM 1580 N N . SER A 1 195 ? -6.859 -4.359 -5.797 1 98.06 195 SER A N 1
ATOM 1581 C CA . SER A 1 195 ? -7.758 -5.242 -6.535 1 98.06 195 SER A CA 1
ATOM 1582 C C . SER A 1 195 ? -7 -6.035 -7.598 1 98.06 195 SER A C 1
ATOM 1584 O O . SER A 1 195 ? -7.246 -7.23 -7.777 1 98.06 195 SER A O 1
ATOM 1586 N N . VAL A 1 196 ? -6.129 -5.359 -8.258 1 97.25 196 VAL A N 1
ATOM 1587 C CA . VAL A 1 196 ? -5.332 -6.039 -9.273 1 97.25 196 VAL A CA 1
ATOM 1588 C C . VAL A 1 196 ? -4.449 -7.098 -8.617 1 97.25 196 VAL A C 1
ATOM 1590 O O . VAL A 1 196 ? -4.281 -8.195 -9.148 1 97.25 196 VAL A O 1
ATOM 1593 N N . ALA A 1 197 ? -3.904 -6.754 -7.5 1 97.06 197 ALA A N 1
ATOM 1594 C CA . ALA A 1 197 ? -3.119 -7.734 -6.75 1 97.06 197 ALA A CA 1
ATOM 1595 C C . ALA A 1 197 ? -3.957 -8.961 -6.41 1 97.06 197 ALA A C 1
ATOM 1597 O O . ALA A 1 197 ? -3.5 -10.094 -6.57 1 97.06 197 ALA A O 1
ATOM 1598 N N . ALA A 1 198 ? -5.125 -8.711 -5.961 1 97.94 198 ALA A N 1
ATOM 1599 C CA . ALA A 1 198 ? -6.035 -9.797 -5.617 1 97.94 198 ALA A CA 1
ATOM 1600 C C . ALA A 1 198 ? -6.387 -10.625 -6.852 1 97.94 198 ALA A C 1
ATOM 1602 O O . ALA A 1 198 ? -6.484 -11.852 -6.773 1 97.94 198 ALA A O 1
ATOM 1603 N N . GLU A 1 199 ? -6.559 -9.984 -7.969 1 98 199 GLU A N 1
ATOM 1604 C CA . GLU A 1 199 ? -6.887 -10.68 -9.211 1 98 199 GLU A CA 1
ATOM 1605 C C . GLU A 1 199 ? -5.746 -11.586 -9.656 1 98 199 GLU A C 1
ATOM 1607 O O . GLU A 1 199 ? -5.977 -12.664 -10.195 1 98 199 GLU A O 1
ATOM 1612 N N . VAL A 1 200 ? -4.59 -11.117 -9.461 1 96.62 200 VAL A N 1
ATOM 1613 C CA . VAL A 1 200 ? -3.428 -11.906 -9.867 1 96.62 200 VAL A CA 1
ATOM 1614 C C . VAL A 1 200 ? -3.416 -13.234 -9.117 1 96.62 200 VAL A C 1
ATOM 1616 O O . VAL A 1 200 ? -3.123 -14.281 -9.703 1 96.62 200 VAL A O 1
ATOM 1619 N N . LEU A 1 201 ? -3.793 -13.172 -7.875 1 94.88 201 LEU A N 1
ATOM 1620 C CA . LEU A 1 201 ? -3.691 -14.375 -7.055 1 94.88 201 LEU A CA 1
ATOM 1621 C C . LEU A 1 201 ? -4.953 -15.219 -7.172 1 94.88 201 LEU A C 1
ATOM 1623 O O . LEU A 1 201 ? -4.895 -16.453 -7.074 1 94.88 201 LEU A O 1
ATOM 1627 N N . SER A 1 202 ? -6.07 -14.555 -7.328 1 96.19 202 SER A N 1
ATOM 1628 C CA . SER A 1 202 ? -7.32 -15.305 -7.359 1 96.19 202 SER A CA 1
ATOM 1629 C C . SER A 1 202 ? -7.668 -15.742 -8.781 1 96.19 202 SER A C 1
ATOM 1631 O O . SER A 1 202 ? -8.508 -16.625 -8.977 1 96.19 202 SER A O 1
ATOM 1633 N N . HIS A 1 203 ? -7.215 -15.078 -9.734 1 96.12 203 HIS A N 1
ATOM 1634 C CA . HIS A 1 203 ? -7.281 -15.453 -11.141 1 96.12 203 HIS A CA 1
ATOM 1635 C C . HIS A 1 203 ? -8.727 -15.594 -11.609 1 96.12 203 HIS A C 1
ATOM 1637 O O . HIS A 1 203 ? -9.094 -16.625 -12.188 1 96.12 203 HIS A O 1
ATOM 1643 N N . PRO A 1 204 ? -9.492 -14.648 -11.422 1 97.44 204 PRO A N 1
ATOM 1644 C CA . PRO A 1 204 ? -10.852 -14.734 -11.961 1 97.44 204 PRO A CA 1
ATOM 1645 C C . PRO A 1 204 ? -10.883 -14.672 -13.484 1 97.44 204 PRO A C 1
ATOM 1647 O O . PRO A 1 204 ? -9.922 -14.211 -14.109 1 97.44 204 PRO A O 1
ATOM 1650 N N . LYS A 1 205 ? -12.016 -15.117 -13.984 1 95.75 205 LYS A N 1
ATOM 1651 C CA . LYS A 1 205 ? -12.203 -14.977 -15.43 1 95.75 205 LYS A CA 1
ATOM 1652 C C . LYS A 1 205 ? -12.344 -13.508 -15.828 1 95.75 205 LYS A C 1
ATOM 1654 O O . LYS A 1 205 ? -12.992 -12.727 -15.125 1 95.75 205 LYS A O 1
ATOM 1659 N N . ASN A 1 206 ? -11.758 -13.172 -16.875 1 96.38 206 ASN A N 1
ATOM 1660 C CA . ASN A 1 206 ? -11.852 -11.82 -17.438 1 96.38 206 ASN A CA 1
ATOM 1661 C C . ASN A 1 206 ? -11.398 -10.766 -16.422 1 96.38 206 ASN A C 1
ATOM 1663 O O . ASN A 1 206 ? -12.203 -9.961 -15.961 1 96.38 206 ASN A O 1
ATOM 1667 N N . ALA A 1 207 ? -10.203 -10.68 -16.172 1 98.38 207 ALA A N 1
ATOM 1668 C CA . ALA A 1 207 ? -9.625 -9.727 -1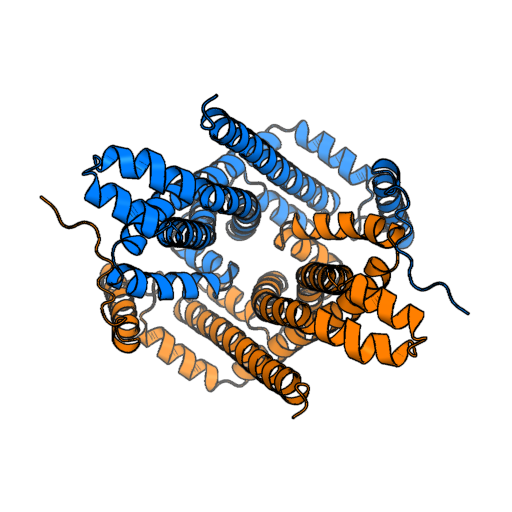5.227 1 98.38 207 ALA A CA 1
ATOM 1669 C C . ALA A 1 207 ? -8.242 -9.273 -15.688 1 98.38 207 ALA A C 1
ATOM 1671 O O . ALA A 1 207 ? -7.465 -10.07 -16.219 1 98.38 207 ALA A O 1
ATOM 1672 N N . ILE A 1 208 ? -7.98 -8.062 -15.5 1 98.25 208 ILE A N 1
ATOM 1673 C CA . ILE A 1 208 ? -6.676 -7.504 -15.836 1 98.25 208 ILE A CA 1
ATOM 1674 C C . ILE A 1 208 ? -5.582 -8.266 -15.094 1 98.25 208 ILE A C 1
ATOM 1676 O O . ILE A 1 208 ? -4.582 -8.672 -15.688 1 98.25 208 ILE A O 1
ATOM 1680 N N . GLY A 1 209 ? -5.812 -8.492 -13.812 1 97.81 209 GLY A N 1
ATOM 1681 C CA . GLY A 1 209 ? -4.836 -9.195 -12.992 1 97.81 209 GLY A CA 1
ATOM 1682 C C . GLY A 1 209 ? -4.562 -10.609 -13.469 1 97.81 209 GLY A C 1
ATOM 1683 O O . GLY A 1 209 ? -3.436 -11.094 -13.375 1 97.81 209 GLY A O 1
ATOM 1684 N N . SER A 1 210 ? -5.559 -11.273 -13.984 1 98 210 SER A N 1
ATOM 1685 C CA . SER A 1 210 ? -5.379 -12.617 -14.523 1 98 210 SER A CA 1
ATOM 1686 C C . SER A 1 210 ? -4.469 -12.609 -15.742 1 98 210 SER A C 1
ATOM 1688 O O . SER A 1 210 ? -3.672 -13.531 -15.938 1 98 210 SER A O 1
ATOM 1690 N N . HIS A 1 211 ? -4.652 -11.602 -16.516 1 97.81 211 HIS A N 1
ATOM 1691 C CA . HIS A 1 211 ? -3.789 -11.484 -17.688 1 97.81 211 HIS A CA 1
ATOM 1692 C C . HIS A 1 211 ? -2.355 -11.156 -17.281 1 97.81 211 HIS A C 1
ATOM 1694 O O . HIS A 1 211 ? -1.406 -11.602 -17.938 1 97.81 211 HIS A O 1
ATOM 1700 N N . LEU A 1 212 ? -2.191 -10.398 -16.234 1 96.69 212 LEU A N 1
ATOM 1701 C CA . LEU A 1 212 ? -0.854 -10.148 -15.711 1 96.69 212 LEU A CA 1
ATOM 1702 C C . LEU A 1 212 ? -0.196 -11.453 -15.266 1 96.69 212 LEU A C 1
ATOM 1704 O O . LEU A 1 212 ? 0.979 -11.688 -15.555 1 96.69 212 LEU A O 1
ATOM 1708 N N . TYR A 1 213 ? -0.971 -12.219 -14.57 1 95.25 213 TYR A N 1
ATOM 1709 C CA . TYR A 1 213 ? -0.454 -13.508 -14.117 1 95.25 213 TYR A CA 1
ATOM 1710 C C . TYR A 1 213 ? -0.076 -14.391 -15.305 1 95.25 213 TYR A C 1
ATOM 1712 O O . TYR A 1 213 ? 0.96 -15.055 -15.281 1 95.25 213 TYR A O 1
ATOM 1720 N N . SER A 1 214 ? -0.928 -14.438 -16.297 1 95.88 214 SER A N 1
ATOM 1721 C CA . SER A 1 214 ? -0.648 -15.227 -17.484 1 95.88 214 SER A CA 1
ATOM 1722 C C . SER A 1 214 ? 0.63 -14.758 -18.172 1 95.88 214 SER A C 1
ATOM 1724 O O . SER A 1 214 ? 1.4 -15.578 -18.688 1 95.88 214 SER A O 1
ATOM 1726 N N . ALA A 1 215 ? 0.79 -13.445 -18.234 1 94.31 215 ALA A N 1
ATOM 1727 C CA . ALA A 1 215 ? 2.008 -12.898 -18.828 1 94.31 215 ALA A CA 1
ATOM 1728 C C . ALA A 1 215 ? 3.246 -13.391 -18.078 1 94.31 215 ALA A C 1
ATOM 1730 O O . ALA A 1 215 ? 4.297 -13.609 -18.688 1 94.31 215 ALA A O 1
ATOM 1731 N N . LYS A 1 216 ? 3.156 -13.477 -16.75 1 91.06 216 LYS A N 1
ATOM 1732 C CA . LYS A 1 216 ? 4.238 -14.023 -15.938 1 91.06 216 LYS A CA 1
ATOM 1733 C C . LYS A 1 216 ? 4.512 -15.484 -16.297 1 91.06 216 LYS A C 1
ATOM 1735 O O . LYS A 1 216 ? 5.664 -15.875 -16.5 1 91.06 216 LYS A O 1
ATOM 1740 N N . VAL A 1 217 ? 3.453 -16.266 -16.422 1 91.75 217 VAL A N 1
ATOM 1741 C CA . VAL A 1 217 ? 3.562 -17.688 -16.672 1 91.75 217 VAL A CA 1
ATOM 1742 C C . VAL A 1 217 ? 4.176 -17.938 -18.047 1 91.75 217 VAL A C 1
ATOM 1744 O O . VAL A 1 217 ? 5.039 -18.797 -18.203 1 91.75 217 VAL A O 1
ATOM 1747 N N . TYR A 1 218 ? 3.758 -17.156 -18.953 1 92.62 218 TYR A N 1
ATOM 1748 C CA . TYR A 1 218 ? 4.207 -17.359 -20.312 1 92.62 218 TYR A CA 1
ATOM 1749 C C . TYR A 1 218 ? 5.453 -16.516 -20.609 1 92.62 218 TYR A C 1
ATOM 1751 O O . TYR A 1 218 ? 5.949 -16.516 -21.734 1 92.62 218 TYR A O 1
ATOM 1759 N N . LEU A 1 219 ? 5.891 -15.773 -19.625 1 90.81 219 LEU A N 1
ATOM 1760 C CA . LEU A 1 219 ? 7.082 -14.938 -19.719 1 90.81 219 LEU A CA 1
ATOM 1761 C C . LEU A 1 219 ? 6.965 -13.969 -20.891 1 90.81 219 LEU A C 1
ATOM 1763 O O . LEU A 1 219 ? 7.879 -13.852 -21.719 1 90.81 219 LEU A O 1
ATOM 1767 N N . ASP A 1 220 ? 5.812 -13.422 -21.062 1 93.38 220 ASP A N 1
ATOM 1768 C CA . ASP A 1 220 ? 5.531 -12.438 -22.094 1 93.38 220 ASP A CA 1
ATOM 1769 C C . ASP A 1 220 ? 5.629 -11.016 -21.547 1 93.38 220 ASP A C 1
ATOM 1771 O O . ASP A 1 220 ? 4.625 -10.438 -21.109 1 93.38 220 ASP A O 1
ATOM 1775 N N . SER A 1 221 ? 6.75 -10.43 -21.75 1 92.94 221 SER A N 1
ATOM 1776 C CA . SER A 1 221 ? 7.023 -9.125 -21.156 1 92.94 221 SER A CA 1
ATOM 1777 C C . SER A 1 221 ? 6.207 -8.031 -21.828 1 92.94 221 SER A C 1
ATOM 1779 O O . SER A 1 221 ? 5.77 -7.082 -21.188 1 92.94 221 SER A O 1
ATOM 1781 N N . SER A 1 222 ? 6.043 -8.141 -23.109 1 94.19 222 SER A N 1
ATOM 1782 C CA . SER A 1 222 ? 5.258 -7.141 -23.812 1 94.19 222 SER A CA 1
ATOM 1783 C C . SER A 1 222 ? 3.828 -7.082 -23.297 1 94.19 222 SER A C 1
ATOM 1785 O O . SER A 1 222 ? 3.283 -5.996 -23.078 1 94.19 222 SER A O 1
ATOM 1787 N N . ASP A 1 223 ? 3.287 -8.281 -23.078 1 95.38 223 ASP A N 1
ATOM 1788 C CA . ASP A 1 223 ? 1.938 -8.367 -22.531 1 95.38 223 ASP A CA 1
ATOM 1789 C C . ASP A 1 223 ? 1.885 -7.82 -21.109 1 95.38 223 ASP A C 1
ATOM 1791 O O . ASP A 1 223 ? 0.946 -7.105 -20.75 1 95.38 223 ASP A O 1
ATOM 1795 N N . LEU A 1 224 ? 2.871 -8.164 -20.344 1 95.69 224 LEU A N 1
ATOM 1796 C CA . LEU A 1 224 ? 2.963 -7.707 -18.953 1 95.69 224 LEU A CA 1
ATOM 1797 C C . LEU A 1 224 ? 2.99 -6.184 -18.891 1 95.69 224 LEU A C 1
ATOM 1799 O O . LEU A 1 224 ? 2.229 -5.574 -18.125 1 95.69 224 LEU A O 1
ATOM 1803 N N . PHE A 1 225 ? 3.838 -5.578 -19.688 1 95.75 225 PHE A N 1
ATOM 1804 C CA . PHE A 1 225 ? 3.967 -4.125 -19.688 1 95.75 225 PHE A CA 1
ATOM 1805 C C . PHE A 1 225 ? 2.705 -3.473 -20.234 1 95.75 225 PHE A C 1
ATOM 1807 O O . PHE A 1 225 ? 2.273 -2.43 -19.75 1 95.75 225 PHE A O 1
ATOM 1814 N N . ALA A 1 226 ? 2.154 -4.047 -21.234 1 96.56 226 ALA A N 1
ATOM 1815 C CA . ALA A 1 226 ? 0.939 -3.498 -21.828 1 96.56 226 ALA A CA 1
ATOM 1816 C C . ALA A 1 226 ? -0.192 -3.432 -20.797 1 96.56 226 ALA A C 1
ATOM 1818 O O . ALA A 1 226 ? -0.817 -2.383 -20.625 1 96.56 226 ALA A O 1
ATOM 1819 N N . TRP A 1 227 ? -0.451 -4.547 -20.109 1 97.19 227 TRP A N 1
ATOM 1820 C CA . TRP A 1 227 ? -1.518 -4.586 -19.109 1 97.19 227 TRP A CA 1
ATOM 1821 C C . TRP A 1 227 ? -1.198 -3.666 -17.938 1 97.19 227 TRP A C 1
ATOM 1823 O O . TRP A 1 227 ? -2.102 -3.084 -17.328 1 97.19 227 TRP A O 1
ATOM 1833 N N . THR A 1 228 ? 0.083 -3.547 -17.594 1 96.38 228 THR A N 1
ATOM 1834 C CA . THR A 1 228 ? 0.497 -2.617 -16.547 1 96.38 228 THR A CA 1
ATOM 1835 C C . THR A 1 228 ? 0.148 -1.183 -16.938 1 96.38 228 THR A C 1
ATOM 1837 O O . THR A 1 228 ? -0.38 -0.426 -16.109 1 96.38 228 THR A O 1
ATOM 1840 N N . VAL A 1 229 ? 0.418 -0.82 -18.141 1 95.69 229 VAL A N 1
ATOM 1841 C CA . VAL A 1 229 ? 0.095 0.512 -18.641 1 95.69 229 VAL A CA 1
ATOM 1842 C C . VAL A 1 229 ? -1.412 0.743 -18.562 1 95.69 229 VAL A C 1
ATOM 1844 O O . VAL A 1 229 ? -1.86 1.829 -18.188 1 95.69 229 VAL A O 1
ATOM 1847 N N . VAL A 1 230 ? -2.186 -0.253 -18.875 1 96.94 230 VAL A N 1
ATOM 1848 C CA . VAL A 1 230 ? -3.641 -0.165 -18.844 1 96.94 230 VAL A CA 1
ATOM 1849 C C . VAL A 1 230 ? -4.098 0.143 -17.406 1 96.94 230 VAL A C 1
ATOM 1851 O O . VAL A 1 230 ? -4.93 1.027 -17.203 1 96.94 230 VAL A O 1
ATOM 1854 N N . VAL A 1 231 ? -3.549 -0.549 -16.469 1 95.94 231 VAL A N 1
ATOM 1855 C CA . VAL A 1 231 ? -3.941 -0.357 -15.078 1 95.94 231 VAL A CA 1
ATOM 1856 C C . VAL A 1 231 ? -3.582 1.059 -14.633 1 95.94 231 VAL A C 1
ATOM 1858 O O . VAL A 1 231 ? -4.363 1.714 -13.938 1 95.94 231 VAL A O 1
ATOM 1861 N N . ILE A 1 232 ? -2.406 1.517 -14.984 1 93.81 232 ILE A N 1
ATOM 1862 C CA . ILE A 1 232 ? -1.956 2.855 -14.617 1 93.81 232 ILE A CA 1
ATOM 1863 C C . ILE A 1 232 ? -2.898 3.898 -15.219 1 93.81 232 ILE A C 1
ATOM 1865 O O . ILE A 1 232 ? -3.342 4.816 -14.523 1 93.81 232 ILE A O 1
ATOM 1869 N N . LEU A 1 233 ? -3.25 3.764 -16.438 1 94.56 233 LEU A N 1
ATOM 1870 C CA . LEU A 1 233 ? -4.125 4.703 -17.141 1 94.56 233 LEU A CA 1
ATOM 1871 C C . LEU A 1 233 ? -5.52 4.707 -16.516 1 94.56 233 LEU A C 1
ATOM 1873 O O . LEU A 1 233 ? -6.129 5.766 -16.375 1 94.56 233 LEU A O 1
ATOM 1877 N N . LEU A 1 234 ? -6.035 3.537 -16.219 1 94.75 234 LEU A N 1
ATOM 1878 C CA . LEU A 1 234 ? -7.352 3.447 -15.586 1 94.75 234 LEU A CA 1
ATOM 1879 C C . LEU A 1 234 ? -7.344 4.121 -14.211 1 94.75 234 LEU A C 1
ATOM 1881 O O . LEU A 1 234 ? -8.289 4.836 -13.867 1 94.75 234 LEU A O 1
ATOM 1885 N N . SER A 1 235 ? -6.297 3.799 -13.469 1 92 235 SER A N 1
ATOM 1886 C CA . SER A 1 235 ? -6.172 4.422 -12.156 1 92 235 SER A CA 1
ATOM 1887 C C . SER A 1 235 ? -6.176 5.941 -12.266 1 92 235 SER A C 1
ATOM 1889 O O . SER A 1 235 ? -6.914 6.617 -11.547 1 92 235 SER A O 1
ATOM 1891 N N . LEU A 1 236 ? -5.398 6.492 -13.18 1 90.31 236 LEU A N 1
ATOM 1892 C CA . LEU A 1 236 ? -5.301 7.934 -13.383 1 90.31 236 LEU A CA 1
ATOM 1893 C C . LEU A 1 236 ? -6.617 8.5 -13.914 1 90.31 236 LEU A C 1
ATOM 1895 O O . LEU A 1 236 ? -7.031 9.594 -13.516 1 90.31 236 LEU A O 1
ATOM 1899 N N . LEU A 1 237 ? -7.23 7.789 -14.773 1 93 237 LEU A N 1
ATOM 1900 C CA . LEU A 1 237 ? -8.5 8.211 -15.359 1 93 237 LEU A CA 1
ATOM 1901 C C . LEU A 1 237 ? -9.578 8.336 -14.281 1 93 237 LEU A C 1
ATOM 1903 O O . LEU A 1 237 ? -10.266 9.359 -14.203 1 93 237 LEU A O 1
ATOM 1907 N N . PHE A 1 238 ? -9.734 7.348 -13.469 1 92.38 238 PHE A N 1
ATOM 1908 C CA . PHE A 1 238 ? -10.766 7.363 -12.445 1 92.38 238 PHE A CA 1
ATOM 1909 C C . PHE A 1 238 ? -10.461 8.414 -11.383 1 92.38 238 PHE A C 1
ATOM 1911 O O . PHE A 1 238 ? -11.375 9.047 -10.844 1 92.38 238 PHE A O 1
ATOM 1918 N N . GLU A 1 239 ? -9.195 8.555 -11.062 1 88.69 239 GLU A N 1
ATOM 1919 C CA . GLU A 1 239 ? -8.82 9.609 -10.133 1 88.69 239 GLU A CA 1
ATOM 1920 C C . GLU A 1 239 ? -9.195 10.984 -10.68 1 88.69 239 GLU A C 1
ATOM 1922 O O . GLU A 1 239 ? -9.734 11.82 -9.945 1 88.69 239 GLU A O 1
ATOM 1927 N N . SER A 1 240 ? -8.93 11.227 -11.922 1 90.12 240 SER A N 1
ATOM 1928 C CA . SER A 1 240 ? -9.227 12.5 -12.562 1 90.12 240 SER A CA 1
ATOM 1929 C C . SER A 1 240 ? -10.734 12.742 -12.625 1 90.12 240 SER A C 1
ATOM 1931 O O . SER A 1 240 ? -11.195 13.867 -12.391 1 90.12 240 SER A O 1
ATOM 1933 N N . ILE A 1 241 ? -11.461 11.773 -12.969 1 91.06 241 ILE A N 1
ATOM 1934 C CA . ILE A 1 241 ? -12.914 11.875 -13.039 1 91.06 241 ILE A CA 1
ATOM 1935 C C . ILE A 1 241 ? -13.477 12.227 -11.664 1 91.06 241 ILE A C 1
ATOM 1937 O O . ILE A 1 241 ? -14.312 13.117 -11.539 1 91.06 241 ILE A O 1
ATOM 1941 N N . PHE A 1 242 ? -13.008 11.539 -10.688 1 88.25 242 PHE A N 1
ATOM 1942 C CA . PHE A 1 242 ? -13.484 11.789 -9.336 1 88.25 242 PHE A CA 1
ATOM 1943 C C . PHE A 1 242 ? -13.102 13.195 -8.875 1 88.25 242 PHE A C 1
ATOM 1945 O O . PHE A 1 242 ? -13.906 13.883 -8.242 1 88.25 242 PHE A O 1
ATOM 1952 N N . ALA A 1 243 ? -11.922 13.586 -9.125 1 84.69 243 ALA A N 1
ATOM 1953 C CA . ALA A 1 243 ? -11.477 14.93 -8.75 1 84.69 243 ALA A CA 1
ATOM 1954 C C . ALA A 1 243 ? -12.367 15.992 -9.391 1 84.69 243 ALA A C 1
ATOM 1956 O O . ALA A 1 243 ? -12.719 16.984 -8.742 1 84.69 243 ALA A O 1
ATOM 1957 N N . GLN A 1 244 ? -12.75 15.812 -10.562 1 87.25 244 GLN A N 1
ATOM 1958 C CA . GLN A 1 244 ? -13.609 16.75 -11.273 1 87.25 244 GLN A CA 1
ATOM 1959 C C . GLN A 1 244 ? -15.016 16.781 -10.672 1 87.25 244 GLN A C 1
ATOM 1961 O O . GLN A 1 244 ? -15.641 17.828 -10.578 1 87.25 244 GLN A O 1
ATOM 1966 N N . LEU A 1 245 ? -15.414 15.633 -10.289 1 85.31 245 LEU A N 1
ATOM 1967 C CA . LEU A 1 245 ? -16.734 15.531 -9.695 1 85.31 245 LEU A CA 1
ATOM 1968 C C . LEU A 1 245 ? -16.781 16.25 -8.352 1 85.31 245 LEU A C 1
ATOM 1970 O O . LEU A 1 245 ? -17.75 16.938 -8.039 1 85.31 245 LEU A O 1
ATOM 1974 N N . ILE A 1 246 ? -15.742 16.125 -7.574 1 80.5 246 ILE A N 1
ATOM 1975 C CA . ILE A 1 246 ? -15.664 16.766 -6.266 1 80.5 246 ILE A CA 1
ATOM 1976 C C . ILE A 1 246 ? -15.578 18.281 -6.438 1 80.5 246 ILE A C 1
ATOM 1978 O O . ILE A 1 246 ? -16.188 19.031 -5.676 1 80.5 246 ILE A O 1
ATOM 1982 N N . ARG A 1 247 ? -14.797 18.688 -7.363 1 79.31 247 ARG A N 1
ATOM 1983 C CA . ARG A 1 247 ? -14.664 20.125 -7.641 1 79.31 247 ARG A CA 1
ATOM 1984 C C . ARG A 1 247 ? -16 20.734 -8 1 79.31 247 ARG A C 1
ATOM 1986 O O . ARG A 1 247 ? -16.328 21.844 -7.547 1 79.31 247 ARG A O 1
ATOM 1993 N N . LYS A 1 248 ? -16.766 20.094 -8.617 1 79.69 248 LYS A N 1
ATOM 1994 C CA . LYS A 1 248 ? -18.078 20.594 -9.031 1 79.69 248 LYS A CA 1
ATOM 1995 C C . LYS A 1 248 ? -19.031 20.688 -7.836 1 79.69 248 LYS A C 1
ATOM 1997 O O . LYS A 1 248 ? -19.828 21.625 -7.742 1 79.69 248 LYS A O 1
ATOM 2002 N N . ILE A 1 249 ? -18.875 19.766 -6.949 1 73.69 249 ILE A N 1
ATOM 2003 C CA . ILE A 1 249 ? -19.75 19.734 -5.781 1 73.69 249 ILE A CA 1
ATOM 2004 C C . ILE A 1 249 ? -19.328 20.812 -4.785 1 73.69 249 ILE A C 1
ATOM 2006 O O . ILE A 1 249 ? -20.172 21.453 -4.168 1 73.69 249 ILE A O 1
ATOM 2010 N N . THR A 1 250 ? -18.016 20.953 -4.621 1 66.62 250 THR A N 1
ATOM 2011 C CA . THR A 1 250 ? -17.5 21.938 -3.68 1 66.62 250 THR A CA 1
ATOM 2012 C C . THR A 1 250 ? -17.719 23.359 -4.203 1 66.62 250 THR A C 1
ATOM 2014 O O . THR A 1 250 ? -18.031 24.266 -3.434 1 66.62 250 THR A O 1
ATOM 2017 N N . ILE A 1 251 ? -17.5 23.625 -5.406 1 59.47 251 ILE A N 1
ATOM 2018 C CA . ILE A 1 251 ? -17.719 24.953 -5.98 1 59.47 251 ILE A CA 1
ATOM 2019 C C . ILE A 1 251 ? -19.219 25.281 -5.945 1 59.47 251 ILE A C 1
ATOM 2021 O O . ILE A 1 251 ? -19.594 26.438 -5.719 1 59.47 251 ILE A O 1
ATOM 2025 N N . LYS A 1 252 ? -19.953 24.422 -6.164 1 54.69 252 LYS A N 1
ATOM 2026 C CA . LYS A 1 252 ? -21.375 24.719 -6.141 1 54.69 252 LYS A CA 1
ATOM 2027 C C . LYS A 1 252 ? -21.844 25.125 -4.742 1 54.69 252 LYS A C 1
ATOM 2029 O O . LYS A 1 252 ? -22.812 25.875 -4.586 1 54.69 252 LYS A O 1
ATOM 2034 N N . LYS A 1 253 ? -21.234 24.781 -3.719 1 52.53 253 LYS A N 1
ATOM 2035 C CA . LYS A 1 253 ? -21.719 25.094 -2.385 1 52.53 253 LYS A CA 1
ATOM 2036 C C . LYS A 1 253 ? -21.188 26.438 -1.907 1 52.53 253 LYS A C 1
ATOM 2038 O O . LYS A 1 253 ? -21.469 26.859 -0.783 1 52.53 253 LYS A O 1
ATOM 2043 N N . ILE A 1 254 ? -20.156 26.984 -2.506 1 43.56 254 ILE A N 1
ATOM 2044 C CA . ILE A 1 254 ? -19.875 28.359 -2.113 1 43.56 254 ILE A CA 1
ATOM 2045 C C . ILE A 1 254 ? -20.969 29.281 -2.643 1 43.56 254 ILE A C 1
ATOM 2047 O O . ILE A 1 254 ? -21.156 29.406 -3.855 1 43.56 254 ILE A O 1
ATOM 2051 N N . PRO A 1 255 ? -22 29.453 -1.878 1 40.91 255 PRO A N 1
ATOM 2052 C CA . PRO A 1 255 ? -22.953 30.484 -2.32 1 40.91 255 PRO A CA 1
ATOM 2053 C C . PRO A 1 255 ? -22.266 31.75 -2.822 1 40.91 255 PRO A C 1
ATOM 2055 O O . PRO A 1 255 ? -21.234 32.156 -2.281 1 40.91 255 PRO A O 1
ATOM 2058 N N . SER A 1 256 ? -22.641 32.156 -4.059 1 33.31 256 SER A N 1
ATOM 2059 C CA . SER A 1 256 ? -22.453 33.594 -4.316 1 33.31 256 SER A CA 1
ATOM 2060 C C . SER A 1 256 ? -23 34.438 -3.164 1 33.31 256 SER A C 1
ATOM 2062 O O . SER A 1 256 ? -24.016 34.094 -2.568 1 33.31 256 SER A O 1
ATOM 2064 N N . MET B 1 1 ? -35 16.125 23.969 1 26.53 1 MET B N 1
ATOM 2065 C CA . MET B 1 1 ? -35.062 15.531 22.641 1 26.53 1 MET B CA 1
ATOM 2066 C C . MET B 1 1 ? -33.781 15.805 21.859 1 26.53 1 MET B C 1
ATOM 2068 O O . MET B 1 1 ? -33.781 15.773 20.625 1 26.53 1 MET B O 1
ATOM 2072 N N . LYS B 1 2 ? -32.75 16.234 22.547 1 34.84 2 LYS B N 1
ATOM 2073 C CA . LYS B 1 2 ? -31.797 17.078 23.266 1 34.84 2 LYS B CA 1
ATOM 2074 C C . LYS B 1 2 ? -30.375 16.781 22.828 1 34.84 2 LYS B C 1
ATOM 2076 O O . LYS B 1 2 ? -29.578 17.703 22.594 1 34.84 2 LYS B O 1
ATOM 2081 N N . ASP B 1 3 ? -29.859 15.586 23.406 1 34.16 3 ASP B N 1
ATOM 2082 C CA . ASP B 1 3 ? -28.516 15.648 23.969 1 34.16 3 ASP B CA 1
ATOM 2083 C C . ASP B 1 3 ? -27.469 15.836 22.875 1 34.16 3 ASP B C 1
ATOM 2085 O O . ASP B 1 3 ? -27.344 15 21.969 1 34.16 3 ASP B O 1
ATOM 2089 N N . PHE B 1 4 ? -27.391 16.922 22.484 1 39.59 4 PHE B N 1
ATOM 2090 C CA . PHE B 1 4 ? -26.266 17.453 21.719 1 39.59 4 PHE B CA 1
ATOM 2091 C C . PHE B 1 4 ? -24.984 16.734 22.094 1 39.59 4 PHE B C 1
ATOM 2093 O O . PHE B 1 4 ? -24.75 16.438 23.266 1 39.59 4 PHE B O 1
ATOM 2100 N N . THR B 1 5 ? -24.406 15.727 21.156 1 42.03 5 THR B N 1
ATOM 2101 C CA . THR B 1 5 ? -23.328 14.773 21.344 1 42.03 5 THR B CA 1
ATOM 2102 C C . THR B 1 5 ? -22.203 15.391 22.188 1 42.03 5 THR B C 1
ATOM 2104 O O . THR B 1 5 ? -21.438 16.219 21.688 1 42.03 5 THR B O 1
ATOM 2107 N N . ILE B 1 6 ? -22.641 16.031 23.375 1 40.22 6 ILE B N 1
ATOM 2108 C CA . ILE B 1 6 ? -21.641 16.438 24.375 1 40.22 6 ILE B CA 1
ATOM 2109 C C . ILE B 1 6 ? -20.516 15.406 24.438 1 40.22 6 ILE B C 1
ATOM 2111 O O . ILE B 1 6 ? -20.781 14.211 24.609 1 40.22 6 ILE B O 1
ATOM 2115 N N . LYS B 1 7 ? -19.5 15.695 23.844 1 47.56 7 LYS B N 1
ATOM 2116 C CA . LYS B 1 7 ? -18.234 14.977 23.953 1 47.56 7 LYS B CA 1
ATOM 2117 C C . LYS B 1 7 ? -17.953 14.555 25.391 1 47.56 7 LYS B C 1
ATOM 2119 O O . LYS B 1 7 ? -17.578 15.383 26.219 1 47.56 7 LYS B O 1
ATOM 2124 N N . ASN B 1 8 ? -18.891 13.93 26.078 1 44.44 8 ASN B N 1
ATOM 2125 C CA . ASN B 1 8 ? -18.422 13.445 27.375 1 44.44 8 ASN B CA 1
ATOM 2126 C C . ASN B 1 8 ? -17.062 12.773 27.266 1 44.44 8 ASN B C 1
ATOM 2128 O O . ASN B 1 8 ? -16.906 11.797 26.516 1 44.44 8 ASN B O 1
ATOM 2132 N N . LYS B 1 9 ? -16.109 13.484 27.391 1 51.41 9 LYS B N 1
ATOM 2133 C CA . LYS B 1 9 ? -14.719 13.047 27.516 1 51.41 9 LYS B CA 1
ATOM 2134 C C . LYS B 1 9 ? -14.625 11.734 28.297 1 51.41 9 LYS B C 1
ATOM 2136 O O . LYS B 1 9 ? -14.289 11.727 29.469 1 51.41 9 LYS B O 1
ATOM 2141 N N . ARG B 1 10 ? -15.586 10.805 28.219 1 54.53 10 ARG B N 1
ATOM 2142 C CA . ARG B 1 10 ? -15.445 9.602 29.031 1 54.53 10 ARG B CA 1
ATOM 2143 C C . ARG B 1 10 ? -14.117 8.898 28.766 1 54.53 10 ARG B C 1
ATOM 2145 O O . ARG B 1 10 ? -13.539 9.07 27.688 1 54.53 10 ARG B O 1
ATOM 2152 N N . LYS B 1 11 ? -13.531 8.336 29.812 1 64.31 11 LYS B N 1
ATOM 2153 C CA . LYS B 1 11 ? -12.25 7.648 29.891 1 64.31 11 LYS B CA 1
ATOM 2154 C C . LYS B 1 11 ? -12.141 6.562 28.828 1 64.31 11 LYS B C 1
ATOM 2156 O O . LYS B 1 11 ? -13.086 5.797 28.609 1 64.31 11 LYS B O 1
ATOM 2161 N N . PRO B 1 12 ? -11.203 6.656 27.938 1 68.12 12 PRO B N 1
ATOM 2162 C CA . PRO B 1 12 ? -10.992 5.602 26.938 1 68.12 12 PRO B CA 1
ATOM 2163 C C . PRO B 1 12 ? -11.078 4.199 27.547 1 68.12 12 PRO B C 1
ATOM 2165 O O . PRO B 1 12 ? -10.773 4.008 28.719 1 68.12 12 PRO B O 1
ATOM 2168 N N . LEU B 1 13 ? -11.945 3.33 26.875 1 74.69 13 LEU B N 1
ATOM 2169 C CA . LEU B 1 13 ? -11.977 1.931 27.281 1 74.69 13 LEU B CA 1
ATOM 2170 C C . LEU B 1 13 ? -10.562 1.39 27.469 1 74.69 13 LEU B C 1
ATOM 2172 O O . LEU B 1 13 ? -9.648 1.757 26.719 1 74.69 13 LEU B O 1
ATOM 2176 N N . ASN B 1 14 ? -10.422 0.669 28.359 1 80.38 14 ASN B N 1
ATOM 2177 C CA . ASN B 1 14 ? -9.148 0.02 28.672 1 80.38 14 ASN B CA 1
ATOM 2178 C C . ASN B 1 14 ? -8.68 -0.872 27.516 1 80.38 14 ASN B C 1
ATOM 2180 O O . ASN B 1 14 ? -9.492 -1.552 26.891 1 80.38 14 ASN B O 1
ATOM 2184 N N . LYS B 1 15 ? -7.496 -0.815 27.156 1 85.44 15 LYS B N 1
ATOM 2185 C CA . LYS B 1 15 ? -6.855 -1.591 26.094 1 85.44 15 LYS B CA 1
ATOM 2186 C C . LYS B 1 15 ? -7.109 -3.084 26.281 1 85.44 15 LYS B C 1
ATOM 2188 O O . LYS B 1 15 ? -7.273 -3.816 25.297 1 85.44 15 LYS B O 1
ATOM 2193 N N . VAL B 1 16 ? -7.227 -3.508 27.484 1 87.38 16 VAL B N 1
ATOM 2194 C CA . VAL B 1 16 ? -7.426 -4.922 27.797 1 87.38 16 VAL B CA 1
ATOM 2195 C C . VAL B 1 16 ? -8.836 -5.344 27.406 1 87.38 16 VAL B C 1
ATOM 2197 O O . VAL B 1 16 ? -9.039 -6.43 26.844 1 87.38 16 VAL B O 1
ATOM 2200 N N . VAL B 1 17 ? -9.75 -4.535 27.656 1 89.31 17 VAL B N 1
ATOM 2201 C CA . VAL B 1 17 ? -11.141 -4.824 27.344 1 89.31 17 VAL B CA 1
ATOM 2202 C C . VAL B 1 17 ? -11.312 -4.922 25.828 1 89.31 17 VAL B C 1
ATOM 2204 O O . VAL B 1 17 ? -12.023 -5.797 25.328 1 89.31 17 VAL B O 1
ATOM 2207 N N . ILE B 1 18 ? -10.672 -4.039 25.156 1 88.62 18 ILE B N 1
ATOM 2208 C CA . ILE B 1 18 ? -10.742 -4.012 23.703 1 88.62 18 ILE B CA 1
ATOM 2209 C C . ILE B 1 18 ? -10.133 -5.293 23.141 1 88.62 18 ILE B C 1
ATOM 2211 O O . ILE B 1 18 ? -10.703 -5.918 22.25 1 88.62 18 ILE B O 1
ATOM 2215 N N . PHE B 1 19 ? -9 -5.676 23.641 1 89 19 PHE B N 1
ATOM 2216 C CA . PHE B 1 19 ? -8.312 -6.887 23.203 1 89 19 PHE B CA 1
ATOM 2217 C C . PHE B 1 19 ? -9.195 -8.117 23.438 1 89 19 PHE B C 1
ATOM 2219 O O . PHE B 1 19 ? -9.336 -8.953 22.547 1 89 19 PHE B O 1
ATOM 2226 N N . ILE B 1 20 ? -9.805 -8.203 24.625 1 90.06 20 ILE B N 1
ATOM 2227 C CA . ILE B 1 20 ? -10.664 -9.328 24.969 1 90.06 20 ILE B CA 1
ATOM 2228 C C . ILE B 1 20 ? -11.891 -9.344 24.062 1 90.06 20 ILE B C 1
ATOM 2230 O O . ILE B 1 20 ? -12.328 -10.406 23.609 1 90.06 20 ILE B O 1
ATOM 2234 N N . PHE B 1 21 ? -12.391 -8.195 23.797 1 91.94 21 PHE B N 1
ATOM 2235 C CA . PHE B 1 21 ? -13.562 -8.086 22.922 1 91.94 21 PHE B CA 1
ATOM 2236 C C . PHE B 1 21 ? -13.273 -8.703 21.562 1 91.94 21 PHE B C 1
ATOM 2238 O O . PHE B 1 21 ? -14.062 -9.516 21.062 1 91.94 21 PHE B O 1
ATOM 2245 N N . TRP B 1 22 ? -12.211 -8.328 20.984 1 91.31 22 TRP B N 1
ATOM 2246 C CA . TRP B 1 22 ? -11.922 -8.789 19.625 1 91.31 22 TRP B CA 1
ATOM 2247 C C . TRP B 1 22 ? -11.531 -10.266 19.625 1 91.31 22 TRP B C 1
ATOM 2249 O O . TRP B 1 22 ? -11.789 -10.977 18.656 1 91.31 22 TRP B O 1
ATOM 2259 N N . ILE B 1 23 ? -10.953 -10.789 20.703 1 90.06 23 ILE B N 1
ATOM 2260 C CA . ILE B 1 23 ? -10.648 -12.211 20.828 1 90.06 23 ILE B CA 1
ATOM 2261 C C . ILE B 1 23 ? -11.953 -13.008 20.938 1 90.06 23 ILE B C 1
ATOM 2263 O O . ILE B 1 23 ? -12.078 -14.086 20.344 1 90.06 23 ILE B O 1
ATOM 2267 N N . VAL B 1 24 ? -12.867 -12.477 21.672 1 91.44 24 VAL B N 1
ATOM 2268 C CA . VAL B 1 24 ? -14.172 -13.117 21.844 1 91.44 24 VAL B CA 1
ATOM 2269 C C . VAL B 1 24 ? -14.914 -13.133 20.516 1 91.44 24 VAL B C 1
ATOM 2271 O O . VAL B 1 24 ? -15.531 -14.141 20.156 1 91.44 24 VAL B O 1
ATOM 2274 N N . VAL B 1 25 ? -14.828 -12.055 19.859 1 91.25 25 VAL B N 1
ATOM 2275 C CA . VAL B 1 25 ? -15.469 -11.984 18.547 1 91.25 25 VAL B CA 1
ATOM 2276 C C . VAL B 1 25 ? -14.859 -13.023 17.609 1 91.25 25 VAL B C 1
ATOM 2278 O O . VAL B 1 25 ? -15.578 -13.719 16.891 1 91.25 25 VAL B O 1
ATOM 2281 N N . TRP B 1 26 ? -13.531 -13.133 17.625 1 90.56 26 TRP B N 1
ATOM 2282 C CA . TRP B 1 26 ? -12.82 -14.125 16.828 1 90.56 26 TRP B CA 1
ATOM 2283 C C . TRP B 1 26 ? -13.266 -15.539 17.188 1 90.56 26 TRP B C 1
ATOM 2285 O O . TRP B 1 26 ? -13.594 -16.344 16.312 1 90.56 26 TRP B O 1
ATOM 2295 N N . GLN B 1 27 ? -13.375 -15.766 18.422 1 89.69 27 GLN B N 1
ATOM 2296 C CA . GLN B 1 27 ? -13.789 -17.078 18.906 1 89.69 27 GLN B CA 1
ATOM 2297 C C . GLN B 1 27 ? -15.234 -17.375 18.516 1 89.69 27 GLN B C 1
ATOM 2299 O O . GLN B 1 27 ? -15.57 -18.516 18.156 1 89.69 27 GLN B O 1
ATOM 2304 N N . MET B 1 28 ? -16.078 -16.438 18.594 1 92 28 MET B N 1
ATOM 2305 C CA . MET B 1 28 ? -17.469 -16.594 18.234 1 92 28 MET B CA 1
ATOM 2306 C C . MET B 1 28 ? -17.625 -16.891 16.734 1 92 28 MET B C 1
ATOM 2308 O O . MET B 1 28 ? -18.453 -17.719 16.344 1 92 28 MET B O 1
ATOM 2312 N N . ILE B 1 29 ? -16.828 -16.203 15.984 1 89.38 29 ILE B N 1
ATOM 2313 C CA . ILE B 1 29 ? -16.859 -16.453 14.547 1 89.38 29 ILE B CA 1
ATOM 2314 C C . ILE B 1 29 ? -16.438 -17.891 14.25 1 89.38 29 ILE B C 1
ATOM 2316 O O . ILE B 1 29 ? -17.031 -18.562 13.414 1 89.38 29 ILE B O 1
ATOM 2320 N N . TYR B 1 30 ? -15.406 -18.328 14.93 1 86.81 30 TYR B N 1
ATOM 2321 C CA . TYR B 1 30 ? -14.938 -19.703 14.789 1 86.81 30 TYR B CA 1
ATOM 2322 C C . TYR B 1 30 ? -16.047 -20.688 15.133 1 86.81 30 TYR B C 1
ATOM 2324 O O . TYR B 1 30 ? -16.25 -21.672 14.422 1 86.81 30 TYR B O 1
ATOM 2332 N N . PHE B 1 31 ? -16.828 -20.328 16.156 1 88.94 31 PHE B N 1
ATOM 2333 C CA . PHE B 1 31 ? -17.891 -21.219 16.594 1 88.94 31 PHE B CA 1
ATOM 2334 C C . PHE B 1 31 ? -19.031 -21.25 15.578 1 88.94 31 PHE B C 1
ATOM 2336 O O . PHE B 1 31 ? -19.672 -22.281 15.391 1 88.94 31 PHE B O 1
ATOM 2343 N N . MET B 1 32 ? -19.203 -20.172 14.961 1 87.69 32 MET B N 1
ATOM 2344 C CA . MET B 1 32 ? -20.281 -20.078 13.977 1 87.69 32 MET B CA 1
ATOM 2345 C C . MET B 1 32 ? -19.922 -20.828 12.703 1 87.69 32 MET B C 1
ATOM 2347 O O . MET B 1 32 ? -20.766 -21.5 12.117 1 87.69 32 MET B O 1
ATOM 2351 N N . ILE B 1 33 ? -18.766 -20.75 12.281 1 84.81 33 ILE B N 1
ATOM 2352 C CA . ILE B 1 33 ? -18.328 -21.344 11.023 1 84.81 33 ILE B CA 1
ATOM 2353 C C . ILE B 1 33 ? -17.938 -22.797 11.25 1 84.81 33 ILE B C 1
ATOM 2355 O O . ILE B 1 33 ? -18.234 -23.672 10.422 1 84.81 33 ILE B O 1
ATOM 2359 N N . GLN B 1 34 ? -17.281 -23.125 12.375 1 79.75 34 GLN B N 1
ATOM 2360 C CA . GLN B 1 34 ? -16.922 -24.453 12.844 1 79.75 34 GLN B CA 1
ATOM 2361 C C . GLN B 1 34 ? -16.078 -25.203 11.812 1 79.75 34 GLN B C 1
ATOM 2363 O O . GLN B 1 34 ? -16.281 -26.391 11.586 1 79.75 34 GLN B O 1
ATOM 2368 N N . ARG B 1 35 ? -15.414 -24.547 10.961 1 83.31 35 ARG B N 1
ATOM 2369 C CA . ARG B 1 35 ? -14.469 -25.109 10 1 83.31 35 ARG B CA 1
ATOM 2370 C C . ARG B 1 35 ? -13.125 -24.391 10.086 1 83.31 35 ARG B C 1
ATOM 2372 O O . ARG B 1 35 ? -13 -23.234 9.695 1 83.31 35 ARG B O 1
ATOM 2379 N N . ASP B 1 36 ? -12.188 -25.156 10.492 1 83.69 36 ASP B N 1
ATOM 2380 C CA . ASP B 1 36 ? -10.859 -24.609 10.742 1 83.69 36 ASP B CA 1
ATOM 2381 C C . ASP B 1 36 ? -10.227 -24.094 9.453 1 83.69 36 ASP B C 1
ATOM 2383 O O . ASP B 1 36 ? -9.383 -23.188 9.492 1 83.69 36 ASP B O 1
ATOM 2387 N N . ILE B 1 37 ? -10.719 -24.656 8.398 1 83 37 ILE B N 1
ATOM 2388 C CA . ILE B 1 37 ? -10.141 -24.281 7.109 1 83 37 ILE B CA 1
ATOM 2389 C C . ILE B 1 37 ? -10.469 -22.828 6.805 1 83 37 ILE B C 1
ATOM 2391 O O . ILE B 1 37 ? -9.656 -22.109 6.207 1 83 37 ILE B O 1
ATOM 2395 N N . TYR B 1 38 ? -11.57 -22.375 7.262 1 85.5 38 TYR B N 1
ATOM 2396 C CA . TYR B 1 38 ? -12 -21 6.961 1 85.5 38 TYR B CA 1
ATOM 2397 C C . TYR B 1 38 ? -11.492 -20.031 8.016 1 85.5 38 TYR B C 1
ATOM 2399 O O . TYR B 1 38 ? -10.977 -18.953 7.68 1 85.5 38 TYR B O 1
ATOM 2407 N N . VAL B 1 39 ? -11.664 -20.359 9.25 1 88.69 39 VAL B N 1
ATOM 2408 C CA . VAL B 1 39 ? -11.203 -19.516 10.359 1 88.69 39 VAL B CA 1
ATOM 2409 C C . VAL B 1 39 ? -10.68 -20.406 11.484 1 88.69 39 VAL B C 1
ATOM 2411 O O . VAL B 1 39 ? -11.461 -21.062 12.188 1 88.69 39 VAL B O 1
ATOM 2414 N N . PRO B 1 40 ? -9.398 -20.344 11.648 1 90.88 40 PRO B N 1
ATOM 2415 C CA . PRO B 1 40 ? -8.883 -21.094 12.797 1 90.88 40 PRO B CA 1
ATOM 2416 C C . PRO B 1 40 ? -9.172 -20.422 14.133 1 90.88 40 PRO B C 1
ATOM 2418 O O . PRO B 1 40 ? -9.414 -19.203 14.172 1 90.88 40 PRO B O 1
ATOM 2421 N N . SER B 1 41 ? -9.219 -21.203 15.109 1 91.25 41 SER B N 1
ATOM 2422 C CA . SER B 1 41 ? -9.391 -20.625 16.438 1 91.25 41 SER B CA 1
ATOM 2423 C C . SER B 1 41 ? -8.133 -19.891 16.891 1 91.25 41 SER B C 1
ATOM 2425 O O . SER B 1 41 ? -7.031 -20.188 16.422 1 91.25 41 SER B O 1
ATOM 2427 N N . PRO B 1 42 ? -8.422 -18.859 17.703 1 92.19 42 PRO B N 1
ATOM 2428 C CA . PRO B 1 42 ? -7.242 -18.203 18.25 1 92.19 42 PRO B CA 1
ATOM 2429 C C . PRO B 1 42 ? -6.297 -19.172 18.953 1 92.19 42 PRO B C 1
ATOM 2431 O O . PRO B 1 42 ? -5.074 -19.016 18.875 1 92.19 42 PRO B O 1
ATOM 2434 N N . PHE B 1 43 ? -6.855 -20.156 19.531 1 91.12 43 PHE B N 1
ATOM 2435 C CA . PHE B 1 43 ? -6.062 -21.141 20.25 1 91.12 43 PHE B CA 1
ATOM 2436 C C . PHE B 1 43 ? -5.227 -21.969 19.297 1 91.12 43 PHE B C 1
ATOM 2438 O O . PHE B 1 43 ? -4.051 -22.234 19.547 1 91.12 43 PHE B O 1
ATOM 2445 N N . SER B 1 44 ? -5.762 -22.375 18.25 1 92.81 44 SER B N 1
ATOM 2446 C CA . SER B 1 44 ? -5.035 -23.156 17.25 1 92.81 44 SER B CA 1
ATOM 2447 C C . SER B 1 44 ? -3.887 -22.359 16.656 1 92.81 44 SER B C 1
ATOM 2449 O O . SER B 1 44 ? -2.824 -22.906 16.359 1 92.81 44 SER B O 1
ATOM 2451 N N . VAL B 1 45 ? -4.137 -21.109 16.406 1 94.56 45 VAL B N 1
ATOM 2452 C CA . VAL B 1 45 ? -3.1 -20.25 15.867 1 94.56 45 VAL B CA 1
ATOM 2453 C C . VAL B 1 45 ? -1.956 -20.109 16.875 1 94.56 45 VAL B C 1
ATOM 2455 O O . VAL B 1 45 ? -0.783 -20.156 16.5 1 94.56 45 VAL B O 1
ATOM 2458 N N . PHE B 1 46 ? -2.32 -20 18.141 1 94.69 46 PHE B N 1
ATOM 2459 C CA . PHE B 1 46 ? -1.314 -19.891 19.188 1 94.69 46 PHE B CA 1
ATOM 2460 C C . PHE B 1 46 ? -0.484 -21.156 19.281 1 94.69 46 PHE B C 1
ATOM 2462 O O . PHE B 1 46 ? 0.737 -21.109 19.438 1 94.69 46 PHE B O 1
ATOM 2469 N N . ILE B 1 47 ? -1.09 -22.25 19.219 1 95.06 47 ILE B N 1
ATOM 2470 C CA . ILE B 1 47 ? -0.399 -23.531 19.297 1 95.06 47 ILE B CA 1
ATOM 2471 C C . ILE B 1 47 ? 0.537 -23.688 18.094 1 95.06 47 ILE B C 1
ATOM 2473 O O . ILE B 1 47 ? 1.683 -24.125 18.25 1 95.06 47 ILE B O 1
ATOM 2477 N N . ARG B 1 48 ? 0.014 -23.312 16.938 1 95.88 48 ARG B N 1
ATOM 2478 C CA . ARG B 1 48 ? 0.838 -23.406 15.727 1 95.88 48 ARG B CA 1
ATOM 2479 C C . ARG B 1 48 ? 2.053 -22.484 15.828 1 95.88 48 ARG B C 1
ATOM 2481 O O . ARG B 1 48 ? 3.152 -22.859 15.406 1 95.88 48 ARG B O 1
ATOM 2488 N N . LEU B 1 49 ? 1.83 -21.375 16.344 1 96.75 49 LEU B N 1
ATOM 2489 C CA . LEU B 1 49 ? 2.934 -20.438 16.547 1 96.75 49 LEU B CA 1
ATOM 2490 C C . LEU B 1 49 ? 3.98 -21.031 17.484 1 96.75 49 LEU B C 1
ATOM 2492 O O . LEU B 1 49 ? 5.184 -20.922 17.234 1 96.75 49 LEU B O 1
ATOM 2496 N N . LYS B 1 50 ? 3.531 -21.625 18.547 1 96.19 50 LYS B N 1
ATOM 2497 C CA . LYS B 1 50 ? 4.434 -22.266 19.5 1 96.19 50 LYS B CA 1
ATOM 2498 C C . LYS B 1 50 ? 5.234 -23.391 18.828 1 96.19 50 LYS B C 1
ATOM 2500 O O . LYS B 1 50 ? 6.43 -23.531 19.094 1 96.19 50 LYS B O 1
ATOM 2505 N N . GLU B 1 51 ? 4.602 -24.125 18.031 1 97 51 GLU B N 1
ATOM 2506 C CA . GLU B 1 51 ? 5.273 -25.203 17.312 1 97 51 GLU B CA 1
ATOM 2507 C C . GLU B 1 51 ? 6.316 -24.641 16.344 1 97 51 GLU B C 1
ATOM 2509 O O . GLU B 1 51 ? 7.422 -25.188 16.234 1 97 51 GLU B O 1
ATOM 2514 N N . LEU B 1 52 ? 5.941 -23.578 15.656 1 96.5 52 LEU B N 1
ATOM 2515 C CA . LEU B 1 52 ? 6.828 -22.969 14.672 1 96.5 52 LEU B CA 1
ATOM 2516 C C . LEU B 1 52 ? 8.094 -22.438 15.328 1 96.5 52 LEU B C 1
ATOM 2518 O O . LEU B 1 52 ? 9.195 -22.609 14.805 1 96.5 52 LEU B O 1
ATOM 2522 N N . ILE B 1 53 ? 7.949 -21.844 16.484 1 96.25 53 ILE B N 1
ATOM 2523 C CA . ILE B 1 53 ? 9.07 -21.203 17.156 1 96.25 53 ILE B CA 1
ATOM 2524 C C . ILE B 1 53 ? 10.094 -22.25 17.578 1 96.25 53 ILE B C 1
ATOM 2526 O O . ILE B 1 53 ? 11.273 -21.938 17.75 1 96.25 53 ILE B O 1
ATOM 2530 N N . MET B 1 54 ? 9.656 -23.469 17.719 1 96.62 54 MET B N 1
ATOM 2531 C CA . MET B 1 54 ? 10.539 -24.562 18.141 1 96.62 54 MET B CA 1
ATOM 2532 C C . MET B 1 54 ? 11.297 -25.141 16.953 1 96.62 54 MET B C 1
ATOM 2534 O O . MET B 1 54 ? 12.25 -25.906 17.125 1 96.62 54 MET B O 1
ATOM 2538 N N . LEU B 1 55 ? 10.977 -24.75 15.773 1 96.5 55 LEU B N 1
ATOM 2539 C CA . LEU B 1 55 ? 11.602 -25.266 14.562 1 96.5 55 LEU B CA 1
ATOM 2540 C C . LEU B 1 55 ? 12.719 -24.359 14.094 1 96.5 55 LEU B C 1
ATOM 2542 O O . LEU B 1 55 ? 12.586 -23.125 14.148 1 96.5 55 LEU B O 1
ATOM 2546 N N . SER B 1 56 ? 13.797 -24.938 13.648 1 96.56 56 SER B N 1
ATOM 2547 C CA . SER B 1 56 ? 14.93 -24.172 13.133 1 96.56 56 SER B CA 1
ATOM 2548 C C . SER B 1 56 ? 14.555 -23.422 11.867 1 96.56 56 SER B C 1
ATOM 2550 O O . SER B 1 56 ? 15.062 -22.312 11.625 1 96.56 56 SER B O 1
ATOM 2552 N N . VAL B 1 57 ? 13.742 -23.984 11.102 1 96.56 57 VAL B N 1
ATOM 2553 C CA . VAL B 1 57 ? 13.328 -23.406 9.828 1 96.56 57 VAL B CA 1
ATOM 2554 C C . VAL B 1 57 ? 12.609 -22.078 10.078 1 96.56 57 VAL B C 1
ATOM 2556 O O . VAL B 1 57 ? 12.711 -21.156 9.273 1 96.56 57 VAL B O 1
ATOM 2559 N N . PHE B 1 58 ? 11.953 -22 11.188 1 97.88 58 PHE B N 1
ATOM 2560 C CA . PHE B 1 58 ? 11.242 -20.781 11.555 1 97.88 58 PHE B CA 1
ATOM 2561 C C . PHE B 1 58 ? 12.219 -19.625 11.711 1 97.88 58 PHE B C 1
ATOM 2563 O O . PHE B 1 58 ? 12.039 -18.562 11.094 1 97.88 58 PHE B O 1
ATOM 2570 N N . TRP B 1 59 ? 13.211 -19.781 12.414 1 97.94 59 TRP B N 1
ATOM 2571 C CA . TRP B 1 59 ? 14.164 -18.719 12.703 1 97.94 59 TRP B CA 1
ATOM 2572 C C . TRP B 1 59 ? 14.984 -18.359 11.469 1 97.94 59 TRP B C 1
ATOM 2574 O O . TRP B 1 59 ? 15.328 -17.203 11.258 1 97.94 59 TRP B O 1
ATOM 2584 N N . LYS B 1 60 ? 15.289 -19.375 10.688 1 98 60 LYS B N 1
ATOM 2585 C CA . LYS B 1 60 ? 15.992 -19.109 9.43 1 98 60 LYS B CA 1
ATOM 2586 C C . LYS B 1 60 ? 15.141 -18.25 8.5 1 98 60 LYS B C 1
ATOM 2588 O O . LYS B 1 60 ? 15.633 -17.297 7.898 1 98 60 LYS B O 1
ATOM 2593 N N . SER B 1 61 ? 13.867 -18.594 8.367 1 98.31 61 SER B N 1
ATOM 2594 C CA . SER B 1 61 ? 12.945 -17.859 7.512 1 98.31 61 SER B CA 1
ATOM 2595 C C . SER B 1 61 ? 12.797 -16.422 7.988 1 98.31 61 SER B C 1
ATOM 2597 O O . SER B 1 61 ? 12.82 -15.484 7.18 1 98.31 61 SER B O 1
ATOM 2599 N N . VAL B 1 62 ? 12.703 -16.234 9.273 1 98.25 62 VAL B N 1
ATOM 2600 C CA . VAL B 1 62 ? 12.555 -14.914 9.859 1 98.25 62 VAL B CA 1
ATOM 2601 C C . VAL B 1 62 ? 13.82 -14.094 9.617 1 98.25 62 VAL B C 1
ATOM 2603 O O . VAL B 1 62 ? 13.758 -12.938 9.211 1 98.25 62 VAL B O 1
ATOM 2606 N N . ALA B 1 63 ? 14.961 -14.664 9.82 1 98.06 63 ALA B N 1
ATOM 2607 C CA . ALA B 1 63 ? 16.234 -13.977 9.672 1 98.06 63 ALA B CA 1
ATOM 2608 C C . ALA B 1 63 ? 16.453 -13.531 8.227 1 98.06 63 ALA B C 1
ATOM 2610 O O . ALA B 1 63 ? 16.891 -12.406 7.984 1 98.06 63 ALA B O 1
ATOM 2611 N N . TYR B 1 64 ? 16.188 -14.414 7.336 1 98.38 64 TYR B N 1
ATOM 2612 C CA . TYR B 1 64 ? 16.422 -14.086 5.934 1 98.38 64 TYR B CA 1
ATOM 2613 C C . TYR B 1 64 ? 15.43 -13.023 5.457 1 98.38 64 TYR B C 1
ATOM 2615 O O . TYR B 1 64 ? 15.789 -12.156 4.652 1 98.38 64 TYR B O 1
ATOM 2623 N N . SER B 1 65 ? 14.188 -13.117 5.91 1 98.38 65 SER B N 1
ATOM 2624 C CA . SER B 1 65 ? 13.234 -12.07 5.562 1 98.38 65 SER B CA 1
ATOM 2625 C C . SER B 1 65 ? 13.641 -10.734 6.164 1 98.38 65 SER B C 1
ATOM 2627 O O . SER B 1 65 ? 13.508 -9.695 5.516 1 98.38 65 SER B O 1
ATOM 2629 N N . ILE B 1 66 ? 14.141 -10.734 7.391 1 98.06 66 ILE B N 1
ATOM 2630 C CA . ILE B 1 66 ? 14.641 -9.508 8.008 1 98.06 66 ILE B CA 1
ATOM 2631 C C . ILE B 1 66 ? 15.781 -8.938 7.16 1 98.06 66 ILE B C 1
ATOM 2633 O O . ILE B 1 66 ? 15.82 -7.734 6.895 1 98.06 66 ILE B O 1
ATOM 2637 N N . TYR B 1 67 ? 16.641 -9.758 6.758 1 98.06 67 TYR B N 1
ATOM 2638 C CA . TYR B 1 67 ? 17.766 -9.336 5.934 1 98.06 67 TYR B CA 1
ATOM 2639 C C . TYR B 1 67 ? 17.297 -8.688 4.645 1 98.06 67 TYR B C 1
ATOM 2641 O O . TYR B 1 67 ? 17.781 -7.621 4.262 1 98.06 67 TYR B O 1
ATOM 2649 N N . ARG B 1 68 ? 16.422 -9.281 3.977 1 98.38 68 ARG B N 1
ATOM 2650 C CA . ARG B 1 68 ? 15.938 -8.773 2.697 1 98.38 68 ARG B CA 1
ATOM 2651 C C . ARG B 1 68 ? 15.258 -7.422 2.867 1 98.38 68 ARG B C 1
ATOM 2653 O O . ARG B 1 68 ? 15.469 -6.508 2.07 1 98.38 68 ARG B O 1
ATOM 2660 N N . VAL B 1 69 ? 14.414 -7.312 3.916 1 98 69 VAL B N 1
ATOM 2661 C CA . VAL B 1 69 ? 13.719 -6.059 4.18 1 98 69 VAL B CA 1
ATOM 2662 C C . VAL B 1 69 ? 14.734 -4.965 4.5 1 98 69 VAL B C 1
ATOM 2664 O O . VAL B 1 69 ? 14.68 -3.867 3.938 1 98 69 VAL B O 1
ATOM 2667 N N . MET B 1 70 ? 15.672 -5.281 5.359 1 97.56 70 MET B N 1
ATOM 2668 C CA . MET B 1 70 ? 16.672 -4.297 5.785 1 97.56 70 MET B CA 1
ATOM 2669 C C . MET B 1 70 ? 17.562 -3.9 4.621 1 97.56 70 MET B C 1
ATOM 2671 O O . MET B 1 70 ? 17.922 -2.729 4.473 1 97.56 70 MET B O 1
ATOM 2675 N N . ALA B 1 71 ? 17.953 -4.836 3.863 1 98.31 71 ALA B N 1
ATOM 2676 C CA . ALA B 1 71 ? 18.797 -4.547 2.703 1 98.31 71 ALA B CA 1
ATOM 2677 C C . ALA B 1 71 ? 18.078 -3.596 1.739 1 98.31 71 ALA B C 1
ATOM 2679 O O . ALA B 1 71 ? 18.688 -2.631 1.26 1 98.31 71 ALA B O 1
ATOM 2680 N N . GLY B 1 72 ? 16.812 -3.877 1.43 1 98.44 72 GLY B N 1
ATOM 2681 C CA . GLY B 1 72 ? 16.047 -2.994 0.569 1 98.44 72 GLY B CA 1
ATOM 2682 C C . GLY B 1 72 ? 15.875 -1.601 1.143 1 98.44 72 GLY B C 1
ATOM 2683 O O . GLY B 1 72 ? 15.977 -0.609 0.418 1 98.44 72 GLY B O 1
ATOM 2684 N N . LEU B 1 73 ? 15.664 -1.567 2.432 1 97.56 73 LEU B N 1
ATOM 2685 C CA . LEU B 1 73 ? 15.461 -0.286 3.1 1 97.56 73 LEU B CA 1
ATOM 2686 C C . LEU B 1 73 ? 16.75 0.542 3.084 1 97.56 73 LEU B C 1
ATOM 2688 O O . LEU B 1 73 ? 16.703 1.746 2.826 1 97.56 73 LEU B O 1
ATOM 2692 N N . ILE B 1 74 ? 17.828 -0.073 3.352 1 97.38 74 ILE B N 1
ATOM 2693 C CA . ILE B 1 74 ? 19.125 0.618 3.371 1 97.38 74 ILE B CA 1
ATOM 2694 C C . ILE B 1 74 ? 19.422 1.176 1.983 1 97.38 74 ILE B C 1
ATOM 2696 O O . ILE B 1 74 ? 19.844 2.326 1.85 1 97.38 74 ILE B O 1
ATOM 2700 N N . LEU B 1 75 ? 19.188 0.404 1.015 1 98.12 75 LEU B N 1
ATOM 2701 C CA . LEU B 1 75 ? 19.406 0.858 -0.355 1 98.12 75 LEU B CA 1
ATOM 2702 C C . LEU B 1 75 ? 18.5 2.049 -0.678 1 98.12 75 LEU B C 1
ATOM 2704 O O . LEU B 1 75 ? 18.953 3.012 -1.31 1 98.12 75 LEU B O 1
ATOM 2708 N N . SER B 1 76 ? 17.234 1.963 -0.295 1 98.25 76 SER B N 1
ATOM 2709 C CA . SER B 1 76 ? 16.297 3.047 -0.536 1 98.25 76 SER B CA 1
ATOM 2710 C C . SER B 1 76 ? 16.719 4.324 0.177 1 98.25 76 SER B C 1
ATOM 2712 O O . SER B 1 76 ? 16.609 5.418 -0.379 1 98.25 76 SER B O 1
ATOM 2714 N N . ILE B 1 77 ? 17.188 4.125 1.402 1 95.88 77 ILE B N 1
ATOM 2715 C CA . ILE B 1 77 ? 17.609 5.273 2.197 1 95.88 77 ILE B CA 1
ATOM 2716 C C . ILE B 1 77 ? 18.844 5.914 1.567 1 95.88 77 ILE B C 1
ATOM 2718 O O . ILE B 1 77 ? 18.891 7.129 1.369 1 95.88 77 ILE B O 1
ATOM 2722 N N . LEU B 1 78 ? 19.844 5.152 1.198 1 96.62 78 LEU B N 1
ATOM 2723 C CA . LEU B 1 78 ? 21.078 5.664 0.629 1 96.62 78 LEU B CA 1
ATOM 2724 C C . LEU B 1 78 ? 20.812 6.395 -0.683 1 96.62 78 LEU B C 1
ATOM 2726 O O . LEU B 1 78 ? 21.219 7.547 -0.848 1 96.62 78 LEU B O 1
ATOM 2730 N N . LEU B 1 79 ? 20.094 5.812 -1.522 1 97.5 79 LEU B N 1
ATOM 2731 C CA . LEU B 1 79 ? 19.844 6.402 -2.832 1 97.5 79 LEU B CA 1
ATOM 2732 C C . LEU B 1 79 ? 18.781 7.492 -2.74 1 97.5 79 LEU B C 1
ATOM 2734 O O . LEU B 1 79 ? 18.859 8.508 -3.436 1 97.5 79 LEU B O 1
ATOM 2738 N N . GLY B 1 80 ? 17.75 7.223 -1.92 1 96.94 80 GLY B N 1
ATOM 2739 C CA . GLY B 1 80 ? 16.703 8.219 -1.739 1 96.94 80 GLY B CA 1
ATOM 2740 C C . GLY B 1 80 ? 17.219 9.523 -1.161 1 96.94 80 GLY B C 1
ATOM 2741 O O . GLY B 1 80 ? 16.875 10.602 -1.643 1 96.94 80 GLY B O 1
ATOM 2742 N N . VAL B 1 81 ? 18.062 9.398 -0.188 1 93.88 81 VAL B N 1
ATOM 2743 C CA . VAL B 1 81 ? 18.656 10.578 0.433 1 93.88 81 VAL B CA 1
ATOM 2744 C C . VAL B 1 81 ? 19.625 11.242 -0.539 1 93.88 81 VAL B C 1
ATOM 2746 O O . VAL B 1 81 ? 19.578 12.461 -0.746 1 93.88 81 VAL B O 1
ATOM 2749 N N . GLY B 1 82 ? 20.516 10.492 -1.176 1 94.69 82 GLY B N 1
ATOM 2750 C CA . GLY B 1 82 ? 21.484 11.039 -2.117 1 94.69 82 GLY B CA 1
ATOM 2751 C C . GLY B 1 82 ? 20.828 11.773 -3.275 1 94.69 82 GLY B C 1
ATOM 2752 O O . GLY B 1 82 ? 21.125 12.945 -3.516 1 94.69 82 GLY B O 1
ATOM 2753 N N . ILE B 1 83 ? 19.906 11.172 -3.924 1 96.94 83 ILE B N 1
ATOM 2754 C CA . ILE B 1 83 ? 19.234 11.766 -5.082 1 96.94 83 ILE B CA 1
ATOM 2755 C C . ILE B 1 83 ? 18.297 12.875 -4.621 1 96.94 83 ILE B C 1
ATOM 2757 O O . ILE B 1 83 ? 18.109 13.875 -5.324 1 96.94 83 ILE B O 1
ATOM 2761 N N . GLY B 1 84 ? 17.703 12.656 -3.412 1 95.31 84 GLY B N 1
ATOM 2762 C CA . GLY B 1 84 ? 16.859 13.695 -2.846 1 95.31 84 GLY B CA 1
ATOM 2763 C C . GLY B 1 84 ? 17.594 15 -2.611 1 95.31 84 GLY B C 1
ATOM 2764 O O . GLY B 1 84 ? 17.078 16.078 -2.93 1 95.31 84 GLY B O 1
ATOM 2765 N N . ILE B 1 85 ? 18.797 14.891 -2.139 1 91.06 85 ILE B N 1
ATOM 2766 C CA . ILE B 1 85 ? 19.625 16.062 -1.894 1 91.06 85 ILE B CA 1
ATOM 2767 C C . ILE B 1 85 ? 19.938 16.75 -3.217 1 91.06 85 ILE B C 1
ATOM 2769 O O . ILE B 1 85 ? 19.766 17.969 -3.35 1 91.06 85 ILE B O 1
ATOM 2773 N N . VAL B 1 86 ? 20.312 16 -4.18 1 93.44 86 VAL B N 1
ATOM 2774 C CA . VAL B 1 86 ? 20.672 16.547 -5.484 1 93.44 86 VAL B CA 1
ATOM 2775 C C . VAL B 1 86 ? 19.438 17.188 -6.125 1 93.44 86 VAL B C 1
ATOM 2777 O O . VAL B 1 86 ? 19.531 18.266 -6.711 1 93.44 86 VAL B O 1
ATOM 2780 N N . SER B 1 87 ? 18.297 16.562 -5.984 1 94.56 87 SER B N 1
ATOM 2781 C CA . SER B 1 87 ? 17.047 17.062 -6.562 1 94.56 87 SER B CA 1
ATOM 2782 C C . SER B 1 87 ? 16.609 18.344 -5.887 1 94.56 87 SER B C 1
ATOM 2784 O O . SER B 1 87 ? 15.977 19.203 -6.52 1 94.56 87 SER B O 1
ATOM 2786 N N . SER B 1 88 ? 16.906 18.406 -4.621 1 90.56 88 SER B N 1
ATOM 2787 C CA . SER B 1 88 ? 16.484 19.594 -3.873 1 90.56 88 SER B CA 1
ATOM 2788 C C . SER B 1 88 ? 17.328 20.812 -4.258 1 90.56 88 SER B C 1
ATOM 2790 O O . SER B 1 88 ? 16.844 21.953 -4.188 1 90.56 88 SER B O 1
ATOM 2792 N N . MET B 1 89 ? 18.516 20.594 -4.734 1 86.94 89 MET B N 1
ATOM 2793 C CA . MET B 1 89 ? 19.438 21.688 -5.039 1 86.94 89 MET B CA 1
ATOM 2794 C C . MET B 1 89 ? 19.297 22.125 -6.488 1 86.94 89 MET B C 1
ATOM 2796 O O . MET B 1 89 ? 19.703 23.234 -6.84 1 86.94 89 MET B O 1
ATOM 2800 N N . ASN B 1 90 ? 18.797 21.281 -7.297 1 90.81 90 ASN B N 1
ATOM 2801 C CA . ASN B 1 90 ? 18.688 21.562 -8.727 1 90.81 90 ASN B CA 1
ATOM 2802 C C . ASN B 1 90 ? 17.297 21.281 -9.258 1 90.81 90 ASN B C 1
ATOM 2804 O O . ASN B 1 90 ? 16.875 20.125 -9.336 1 90.81 90 ASN B O 1
ATOM 2808 N N . ASP B 1 91 ? 16.672 22.188 -9.797 1 90.44 91 ASP B N 1
ATOM 2809 C CA . ASP B 1 91 ? 15.289 22.078 -10.266 1 90.44 91 ASP B CA 1
ATOM 2810 C C . ASP B 1 91 ? 15.195 21.203 -11.516 1 90.44 91 ASP B C 1
ATOM 2812 O O . ASP B 1 91 ? 14.188 20.531 -11.727 1 90.44 91 ASP B O 1
ATOM 2816 N N . TYR B 1 92 ? 16.203 21.25 -12.258 1 90.75 92 TYR B N 1
ATOM 2817 C CA . TYR B 1 92 ? 16.203 20.406 -13.453 1 90.75 92 TYR B CA 1
ATOM 2818 C C . TYR B 1 92 ? 16.219 18.922 -13.07 1 90.75 92 TYR B C 1
ATOM 2820 O O . TYR B 1 92 ? 15.492 18.125 -13.664 1 90.75 92 TYR B O 1
ATOM 2828 N N . VAL B 1 93 ? 17.031 18.656 -12.07 1 92.56 93 VAL B N 1
ATOM 2829 C CA . VAL B 1 93 ? 17.094 17.266 -11.602 1 92.56 93 VAL B CA 1
ATOM 2830 C C . VAL B 1 93 ? 15.758 16.875 -10.984 1 92.56 93 VAL B C 1
ATOM 2832 O O . VAL B 1 93 ? 15.25 15.781 -11.234 1 92.56 93 VAL B O 1
ATOM 2835 N N . TYR B 1 94 ? 15.195 17.75 -10.273 1 94.31 94 TYR B N 1
ATOM 2836 C CA . TYR B 1 94 ? 13.891 17.5 -9.68 1 94.31 94 TYR B CA 1
ATOM 2837 C C . TYR B 1 94 ? 12.844 17.203 -10.75 1 94.31 94 TYR B C 1
ATOM 2839 O O . TYR B 1 94 ? 12.086 16.234 -10.641 1 94.31 94 TYR B O 1
ATOM 2847 N N . ASP B 1 95 ? 12.883 18 -11.742 1 93.19 95 ASP B N 1
ATOM 2848 C CA . ASP B 1 95 ? 11.891 17.891 -12.805 1 93.19 95 ASP B CA 1
ATOM 2849 C C . ASP B 1 95 ? 12.039 16.562 -13.555 1 93.19 95 ASP B C 1
ATOM 2851 O O . ASP B 1 95 ? 11.047 15.992 -14.016 1 93.19 95 ASP B O 1
ATOM 2855 N N . LEU B 1 96 ? 13.203 16.125 -13.625 1 93.31 96 LEU B N 1
ATOM 2856 C CA . LEU B 1 96 ? 13.469 14.875 -14.32 1 93.31 96 LEU B CA 1
ATOM 2857 C C . LEU B 1 96 ? 13.094 13.68 -13.461 1 93.31 96 LEU B C 1
ATOM 2859 O O . LEU B 1 96 ? 12.555 12.688 -13.961 1 93.31 96 LEU B O 1
ATOM 2863 N N . ILE B 1 97 ? 13.305 13.766 -12.156 1 95.56 97 ILE B N 1
ATOM 2864 C CA . ILE B 1 97 ? 13.148 12.617 -11.266 1 95.56 97 ILE B CA 1
ATOM 2865 C C . ILE B 1 97 ? 11.695 12.516 -10.805 1 95.56 97 ILE B C 1
ATOM 2867 O O . ILE B 1 97 ? 11.172 11.414 -10.617 1 95.56 97 ILE B O 1
ATOM 2871 N N . ASN B 1 98 ? 11.023 13.594 -10.727 1 94.75 98 ASN B N 1
ATOM 2872 C CA . ASN B 1 98 ? 9.664 13.648 -10.18 1 94.75 98 ASN B CA 1
ATOM 2873 C C . ASN B 1 98 ? 8.703 12.773 -10.977 1 94.75 98 ASN B C 1
ATOM 2875 O O . ASN B 1 98 ? 7.938 12 -10.391 1 94.75 98 ASN B O 1
ATOM 2879 N N . PRO B 1 99 ? 8.742 12.781 -12.25 1 91.94 99 PRO B N 1
ATOM 2880 C CA . PRO B 1 99 ? 7.836 11.914 -13.008 1 91.94 99 PRO B CA 1
ATOM 2881 C C . PRO B 1 99 ? 8.141 10.43 -12.812 1 91.94 99 PRO B C 1
ATOM 2883 O O . PRO B 1 99 ? 7.23 9.602 -12.844 1 91.94 99 PRO B O 1
ATOM 2886 N N . LEU B 1 100 ? 9.367 10.086 -12.68 1 93.31 100 LEU B N 1
ATOM 2887 C CA . LEU B 1 100 ? 9.742 8.703 -12.391 1 93.31 100 LEU B CA 1
ATOM 2888 C C . LEU B 1 100 ? 9.156 8.242 -11.062 1 93.31 100 LEU B C 1
ATOM 2890 O O . LEU B 1 100 ? 8.617 7.137 -10.969 1 93.31 100 LEU B O 1
ATOM 2894 N N . MET B 1 101 ? 9.273 9.133 -10.094 1 95.5 101 MET B N 1
ATOM 2895 C CA . MET B 1 101 ? 8.719 8.82 -8.781 1 95.5 101 MET B CA 1
ATOM 2896 C C . MET B 1 101 ? 7.207 8.664 -8.859 1 95.5 101 MET B C 1
ATOM 2898 O O . MET B 1 101 ? 6.641 7.758 -8.242 1 95.5 101 MET B O 1
ATOM 2902 N N . THR B 1 102 ? 6.621 9.477 -9.633 1 90.94 102 THR B N 1
ATOM 2903 C CA . THR B 1 102 ? 5.172 9.43 -9.805 1 90.94 102 THR B CA 1
ATOM 2904 C C . THR B 1 102 ? 4.754 8.141 -10.508 1 90.94 102 THR B C 1
ATOM 2906 O O . THR B 1 102 ? 3.762 7.516 -10.133 1 90.94 102 THR B O 1
ATOM 2909 N N . ALA B 1 103 ? 5.473 7.719 -11.477 1 90 103 ALA B N 1
ATOM 2910 C CA . ALA B 1 103 ? 5.188 6.484 -12.203 1 90 103 ALA B CA 1
ATOM 2911 C C . ALA B 1 103 ? 5.309 5.27 -11.281 1 90 103 ALA B C 1
ATOM 2913 O O . ALA B 1 103 ? 4.473 4.367 -11.32 1 90 103 ALA B O 1
ATOM 2914 N N . ILE B 1 104 ? 6.305 5.258 -10.492 1 94.38 104 ILE B N 1
ATOM 2915 C CA . ILE B 1 104 ? 6.527 4.156 -9.57 1 94.38 104 ILE B CA 1
ATOM 2916 C C . ILE B 1 104 ? 5.363 4.062 -8.586 1 94.38 104 ILE B C 1
ATOM 2918 O O . ILE B 1 104 ? 4.836 2.977 -8.336 1 94.38 104 ILE B O 1
ATOM 2922 N N . LYS B 1 105 ? 4.91 5.152 -8.141 1 93 105 LYS B N 1
ATOM 2923 C CA . LYS B 1 105 ? 3.852 5.195 -7.133 1 93 105 LYS B CA 1
ATOM 2924 C C . LYS B 1 105 ? 2.506 4.809 -7.738 1 93 105 LYS B C 1
ATOM 2926 O O . LYS B 1 105 ? 1.635 4.281 -7.043 1 93 105 LYS B O 1
ATOM 2931 N N . SER B 1 106 ? 2.379 5.016 -9 1 90 106 SER B N 1
ATOM 2932 C CA . SER B 1 106 ? 1.106 4.758 -9.664 1 90 106 SER B CA 1
ATOM 2933 C C . SER B 1 106 ? 0.999 3.303 -10.109 1 90 106 SER B C 1
ATOM 2935 O O . SER B 1 106 ? -0.092 2.822 -10.422 1 90 106 SER B O 1
ATOM 2937 N N . THR B 1 107 ? 2.072 2.67 -10.188 1 94 107 THR B N 1
ATOM 2938 C CA . THR B 1 107 ? 2.119 1.3 -10.688 1 94 107 THR B CA 1
ATOM 2939 C C . THR B 1 107 ? 1.799 0.309 -9.57 1 94 107 THR B C 1
ATOM 2941 O O . THR B 1 107 ? 2.338 0.414 -8.469 1 94 107 THR B O 1
ATOM 2944 N N . PRO B 1 108 ? 0.94 -0.644 -9.844 1 93.88 108 PRO B N 1
ATOM 2945 C CA . PRO B 1 108 ? 0.71 -1.69 -8.844 1 93.88 108 PRO B CA 1
ATOM 2946 C C . PRO B 1 108 ? 1.984 -2.449 -8.484 1 93.88 108 PRO B C 1
ATOM 2948 O O . PRO B 1 108 ? 2.758 -2.824 -9.367 1 93.88 108 PRO B O 1
ATOM 2951 N N . VAL B 1 109 ? 2.135 -2.645 -7.234 1 95.5 109 VAL B N 1
ATOM 2952 C CA . VAL B 1 109 ? 3.33 -3.303 -6.723 1 95.5 109 VAL B CA 1
ATOM 2953 C C . VAL B 1 109 ? 3.479 -4.68 -7.359 1 95.5 109 VAL B C 1
ATOM 2955 O O . VAL B 1 109 ? 4.594 -5.117 -7.66 1 95.5 109 VAL B O 1
ATOM 2958 N N . LEU B 1 110 ? 2.404 -5.379 -7.594 1 95.44 110 LEU B N 1
ATOM 2959 C CA . LEU B 1 110 ? 2.449 -6.734 -8.133 1 95.44 110 LEU B CA 1
ATOM 2960 C C . LEU B 1 110 ? 3.01 -6.738 -9.547 1 95.44 110 LEU B C 1
ATOM 2962 O O . LEU B 1 110 ? 3.664 -7.699 -9.961 1 95.44 110 LEU B O 1
ATOM 2966 N N . SER B 1 111 ? 2.684 -5.695 -10.297 1 94.12 111 SER B N 1
ATOM 2967 C CA . SER B 1 111 ? 3.275 -5.586 -11.633 1 94.12 111 SER B CA 1
ATOM 2968 C C . SER B 1 111 ? 4.797 -5.523 -11.555 1 94.12 111 SER B C 1
ATOM 2970 O O . SER B 1 111 ? 5.488 -6.188 -12.328 1 94.12 111 SER B O 1
ATOM 2972 N N . PHE B 1 112 ? 5.285 -4.805 -10.625 1 96.19 112 PHE B N 1
ATOM 2973 C CA . PHE B 1 112 ? 6.723 -4.707 -10.43 1 96.19 112 PHE B CA 1
ATOM 2974 C C . PHE B 1 112 ? 7.305 -6.047 -10 1 96.19 112 PHE B C 1
ATOM 2976 O O . PHE B 1 112 ? 8.406 -6.418 -10.414 1 96.19 112 PHE B O 1
ATOM 2983 N N . ILE B 1 113 ? 6.566 -6.723 -9.172 1 97.31 113 ILE B N 1
ATOM 2984 C CA . ILE B 1 113 ? 7.055 -8.008 -8.688 1 97.31 113 ILE B CA 1
ATOM 2985 C C . ILE B 1 113 ? 7.203 -8.984 -9.852 1 97.31 113 ILE B C 1
ATOM 2987 O O . ILE B 1 113 ? 8.227 -9.656 -9.984 1 97.31 113 ILE B O 1
ATOM 2991 N N . ILE B 1 114 ? 6.211 -9.008 -10.68 1 95.5 114 ILE B N 1
ATOM 2992 C CA . ILE B 1 114 ? 6.238 -9.93 -11.812 1 95.5 114 ILE B CA 1
ATOM 2993 C C . ILE B 1 114 ? 7.391 -9.57 -12.742 1 95.5 114 ILE B C 1
ATOM 2995 O O . ILE B 1 114 ? 8.125 -10.453 -13.203 1 95.5 114 ILE B O 1
ATOM 2999 N N . ILE B 1 115 ? 7.582 -8.32 -12.977 1 93.44 115 ILE B N 1
ATOM 3000 C CA . ILE B 1 115 ? 8.695 -7.867 -13.812 1 93.44 115 ILE B CA 1
ATOM 3001 C C . ILE B 1 115 ? 10.016 -8.242 -13.148 1 93.44 115 ILE B C 1
ATOM 3003 O O . ILE B 1 115 ? 10.93 -8.742 -13.812 1 93.44 115 ILE B O 1
ATOM 3007 N N . ALA B 1 116 ? 10.133 -8.094 -11.883 1 95.56 116 ALA B N 1
ATOM 3008 C CA . ALA B 1 116 ? 11.352 -8.367 -11.125 1 95.56 116 ALA B CA 1
ATOM 3009 C C . ALA B 1 116 ? 11.695 -9.852 -11.156 1 95.56 116 ALA B C 1
ATOM 3011 O O . ALA B 1 116 ? 12.867 -10.227 -11.086 1 95.56 116 ALA B O 1
ATOM 3012 N N . LEU B 1 117 ? 10.664 -10.664 -11.258 1 95 117 LEU B N 1
ATOM 3013 C CA . LEU B 1 117 ? 10.875 -12.109 -11.312 1 95 117 LEU B CA 1
ATOM 3014 C C . LEU B 1 117 ? 11.664 -12.492 -12.562 1 95 117 LEU B C 1
ATOM 3016 O O . LEU B 1 117 ? 12.359 -13.508 -12.578 1 95 117 LEU B O 1
ATOM 3020 N N . ILE B 1 118 ? 11.523 -11.656 -13.531 1 90.12 118 ILE B N 1
ATOM 3021 C CA . ILE B 1 118 ? 12.227 -11.906 -14.781 1 90.12 118 ILE B CA 1
ATOM 3022 C C . ILE B 1 118 ? 13.672 -11.438 -14.664 1 90.12 118 ILE B C 1
ATOM 3024 O O . ILE B 1 118 ? 14.578 -12.047 -15.227 1 90.12 118 ILE B O 1
ATOM 3028 N N . TRP B 1 119 ? 13.992 -10.438 -13.82 1 91.38 119 TRP B N 1
ATOM 3029 C CA . TRP B 1 119 ? 15.289 -9.766 -13.75 1 91.38 119 TRP B CA 1
ATOM 3030 C C . TRP B 1 119 ? 16.172 -10.398 -12.688 1 91.38 119 TRP B C 1
ATOM 3032 O O . TRP B 1 119 ? 17.406 -10.391 -12.805 1 91.38 119 TRP B O 1
ATOM 3042 N N . PHE B 1 120 ? 15.562 -10.938 -11.68 1 94.56 120 PHE B N 1
ATOM 3043 C CA . PHE B 1 120 ? 16.344 -11.281 -10.492 1 94.56 120 PHE B CA 1
ATOM 3044 C C . PHE B 1 120 ? 16.031 -12.695 -10.039 1 94.56 120 PHE B C 1
ATOM 3046 O O . PHE B 1 120 ? 15.023 -13.281 -10.438 1 94.56 120 PHE B O 1
ATOM 3053 N N . SER B 1 121 ? 16.969 -13.211 -9.234 1 95.62 121 SER B N 1
ATOM 3054 C CA . SER B 1 121 ? 16.703 -14.469 -8.555 1 95.62 121 SER B CA 1
ATOM 3055 C C . SER B 1 121 ? 15.633 -14.312 -7.488 1 95.62 121 SER B C 1
ATOM 3057 O O . SER B 1 121 ? 15.336 -13.195 -7.062 1 95.62 121 SER B O 1
ATOM 3059 N N . SER B 1 122 ? 15.07 -15.414 -7.105 1 96.25 122 SER B N 1
ATOM 3060 C CA . SER B 1 122 ? 13.953 -15.43 -6.164 1 96.25 122 SER B CA 1
ATOM 3061 C C . SER B 1 122 ? 14.32 -14.719 -4.863 1 96.25 122 SER B C 1
ATOM 3063 O O . SER B 1 122 ? 13.469 -14.086 -4.238 1 96.25 122 SER B O 1
ATOM 3065 N N . SER B 1 123 ? 15.547 -14.789 -4.445 1 96.25 123 SER B N 1
ATOM 3066 C CA . SER B 1 123 ? 15.977 -14.203 -3.18 1 96.25 123 SER B CA 1
ATOM 3067 C C . SER B 1 123 ? 16.188 -12.703 -3.305 1 96.25 123 SER B C 1
ATOM 3069 O O . SER B 1 123 ? 16.078 -11.969 -2.316 1 96.25 123 SER B O 1
ATOM 3071 N N . ASN B 1 124 ? 16.438 -12.18 -4.5 1 97.88 124 ASN B N 1
ATOM 3072 C CA . ASN B 1 124 ? 16.75 -10.773 -4.695 1 97.88 124 ASN B CA 1
ATOM 3073 C C . ASN B 1 124 ? 15.516 -9.953 -5.047 1 97.88 124 ASN B C 1
ATOM 3075 O O . ASN B 1 124 ? 15.516 -8.727 -4.926 1 97.88 124 ASN B O 1
ATOM 3079 N N . VAL B 1 125 ? 14.461 -10.648 -5.461 1 98 125 VAL B N 1
ATOM 3080 C CA . VAL B 1 125 ? 13.234 -9.969 -5.875 1 98 125 VAL B CA 1
ATOM 3081 C C . VAL B 1 125 ? 12.688 -9.141 -4.719 1 98 125 VAL B C 1
ATOM 3083 O O . VAL B 1 125 ? 12.406 -7.949 -4.875 1 98 125 VAL B O 1
ATOM 3086 N N . PRO B 1 126 ? 12.625 -9.719 -3.482 1 98.62 126 PRO B N 1
ATOM 3087 C CA . PRO B 1 126 ? 12.078 -8.93 -2.375 1 98.62 126 PRO B CA 1
ATOM 3088 C C . PRO B 1 126 ? 12.938 -7.719 -2.025 1 98.62 126 PRO B C 1
ATOM 3090 O O . PRO B 1 126 ? 12.406 -6.668 -1.651 1 98.62 126 PRO B O 1
ATOM 3093 N N . ILE B 1 127 ? 14.219 -7.773 -2.178 1 98.62 127 ILE B N 1
ATOM 3094 C CA . ILE B 1 127 ? 15.117 -6.664 -1.893 1 98.62 127 ILE B CA 1
ATOM 3095 C C . ILE B 1 127 ? 14.859 -5.523 -2.877 1 98.62 127 ILE B C 1
ATOM 3097 O O . ILE B 1 127 ? 14.719 -4.367 -2.473 1 98.62 127 ILE B O 1
ATOM 3101 N N . PHE B 1 128 ? 14.781 -5.895 -4.074 1 98.56 128 PHE B N 1
ATOM 3102 C CA . PHE B 1 128 ? 14.57 -4.91 -5.129 1 98.56 128 PHE B CA 1
ATOM 3103 C C . PHE B 1 128 ? 13.219 -4.227 -4.965 1 98.56 128 PHE B C 1
ATOM 3105 O O . PHE B 1 128 ? 13.109 -3.006 -5.102 1 98.56 128 PHE B O 1
ATOM 3112 N N . ILE B 1 129 ? 12.18 -4.961 -4.715 1 98.62 129 ILE B N 1
ATOM 3113 C CA . ILE B 1 129 ? 10.828 -4.422 -4.586 1 98.62 129 ILE B CA 1
ATOM 3114 C C . ILE B 1 129 ? 10.758 -3.506 -3.367 1 98.62 129 ILE B C 1
ATOM 3116 O O . ILE B 1 129 ? 10.156 -2.43 -3.428 1 98.62 129 ILE B O 1
ATOM 3120 N N . CYS B 1 130 ? 11.32 -3.959 -2.246 1 98.62 130 CYS B N 1
ATOM 3121 C CA . CYS B 1 130 ? 11.383 -3.119 -1.056 1 98.62 130 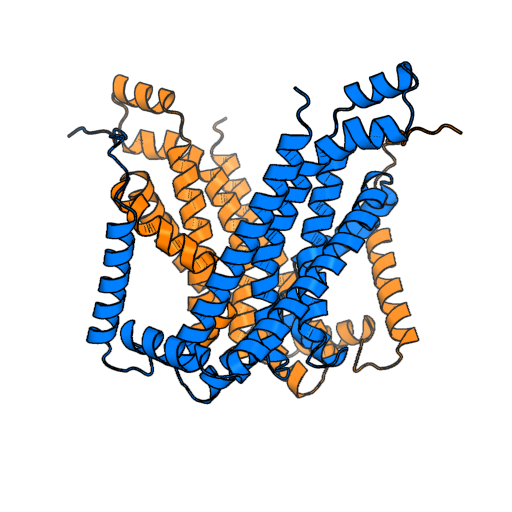CYS B CA 1
ATOM 3122 C C . CYS B 1 130 ? 12.062 -1.789 -1.357 1 98.62 130 CYS B C 1
ATOM 3124 O O . CYS B 1 130 ? 11.555 -0.729 -0.995 1 98.62 130 CYS B O 1
ATOM 3126 N N . PHE B 1 131 ? 13.188 -1.847 -2.061 1 98.5 131 PHE B N 1
ATOM 3127 C CA . PHE B 1 131 ? 13.898 -0.646 -2.475 1 98.5 131 PHE B CA 1
ATOM 3128 C C . PHE B 1 131 ? 13.016 0.245 -3.336 1 98.5 131 PHE B C 1
ATOM 3130 O O . PHE B 1 131 ? 12.852 1.433 -3.047 1 98.5 131 PHE B O 1
ATOM 3137 N N . LEU B 1 132 ? 12.484 -0.323 -4.309 1 98.12 132 LEU B N 1
ATOM 3138 C CA . LEU B 1 132 ? 11.758 0.427 -5.324 1 98.12 132 LEU B CA 1
ATOM 3139 C C . LEU B 1 132 ? 10.547 1.129 -4.719 1 98.12 132 LEU B C 1
ATOM 3141 O O . LEU B 1 132 ? 10.242 2.27 -5.074 1 98.12 132 LEU B O 1
ATOM 3145 N N . MET B 1 133 ? 9.852 0.44 -3.844 1 97.81 133 MET B N 1
ATOM 3146 C CA . MET B 1 133 ? 8.617 0.983 -3.283 1 97.81 133 MET B CA 1
ATOM 3147 C C . MET B 1 133 ? 8.922 2.033 -2.219 1 97.81 133 MET B C 1
ATOM 3149 O O . MET B 1 133 ? 8.156 2.982 -2.045 1 97.81 133 MET B O 1
ATOM 3153 N N . CYS B 1 134 ? 9.93 1.935 -1.505 1 98.19 134 CYS B N 1
ATOM 3154 C CA . CYS B 1 134 ? 10.273 2.861 -0.431 1 98.19 134 CYS B CA 1
ATOM 3155 C C . CYS B 1 134 ? 11.047 4.062 -0.972 1 98.19 134 CYS B C 1
ATOM 3157 O O . CYS B 1 134 ? 11.07 5.121 -0.341 1 98.19 134 CYS B O 1
ATOM 3159 N N . PHE B 1 135 ? 11.625 3.957 -2.145 1 98.31 135 PHE B N 1
ATOM 3160 C CA . PHE B 1 135 ? 12.5 4.957 -2.74 1 98.31 135 PHE B CA 1
ATOM 3161 C C . PHE B 1 135 ? 11.766 6.281 -2.922 1 98.31 135 PHE B C 1
ATOM 3163 O O . PHE B 1 135 ? 12.234 7.324 -2.463 1 98.31 135 PHE B O 1
ATOM 3170 N N . PRO B 1 136 ? 10.648 6.305 -3.535 1 97.94 136 PRO B N 1
ATOM 3171 C CA . PRO B 1 136 ? 9.945 7.574 -3.734 1 97.94 136 PRO B CA 1
ATOM 3172 C C . PRO B 1 136 ? 9.555 8.242 -2.418 1 97.94 136 PRO B C 1
ATOM 3174 O O . PRO B 1 136 ? 9.531 9.469 -2.328 1 97.94 136 PRO B O 1
ATOM 3177 N N . VAL B 1 137 ? 9.227 7.438 -1.434 1 97.19 137 VAL B N 1
ATOM 3178 C CA . VAL B 1 137 ? 8.805 7.965 -0.138 1 97.19 137 VAL B CA 1
ATOM 3179 C C . VAL B 1 137 ? 9.969 8.711 0.515 1 97.19 137 VAL B C 1
ATOM 3181 O O . VAL B 1 137 ? 9.812 9.844 0.966 1 97.19 137 VAL B O 1
ATOM 3184 N N . ILE B 1 138 ? 11.078 8.086 0.488 1 97.19 138 ILE B N 1
ATOM 3185 C CA . ILE B 1 138 ? 12.266 8.703 1.084 1 97.19 138 ILE B CA 1
ATOM 3186 C C . ILE B 1 138 ? 12.672 9.93 0.276 1 97.19 138 ILE B C 1
ATOM 3188 O O . ILE B 1 138 ? 12.938 10.992 0.843 1 97.19 138 ILE B O 1
ATOM 3192 N N . TRP B 1 139 ? 12.688 9.805 -0.998 1 97.5 139 TRP B N 1
ATOM 3193 C CA . TRP B 1 139 ? 13.07 10.898 -1.892 1 97.5 139 TRP B CA 1
ATOM 3194 C C . TRP B 1 139 ? 12.203 12.125 -1.655 1 97.5 139 TRP B C 1
ATOM 3196 O O . TRP B 1 139 ? 12.719 13.227 -1.46 1 97.5 139 TRP B O 1
ATOM 3206 N N . LEU B 1 140 ? 10.93 11.938 -1.636 1 96.62 140 LEU B N 1
ATOM 3207 C CA . LEU B 1 140 ? 9.984 13.039 -1.51 1 96.62 140 LEU B CA 1
ATOM 3208 C C . LEU B 1 140 ? 10.133 13.734 -0.161 1 96.62 140 LEU B C 1
ATOM 3210 O O . LEU B 1 140 ? 10.086 14.961 -0.084 1 96.62 140 LEU B O 1
ATOM 3214 N N . ASN B 1 141 ? 10.32 12.969 0.881 1 95.81 141 ASN B N 1
ATOM 3215 C CA . ASN B 1 141 ? 10.438 13.547 2.213 1 95.81 141 ASN B CA 1
ATOM 3216 C C . ASN B 1 141 ? 11.742 14.328 2.371 1 95.81 141 ASN B C 1
ATOM 3218 O O . ASN B 1 141 ? 11.766 15.375 3.02 1 95.81 141 ASN B O 1
ATOM 3222 N N . VAL B 1 142 ? 12.766 13.852 1.769 1 93.94 142 VAL B N 1
ATOM 3223 C CA . VAL B 1 142 ? 14.047 14.555 1.821 1 93.94 142 VAL B CA 1
ATOM 3224 C C . VAL B 1 142 ? 13.953 15.859 1.038 1 93.94 142 VAL B C 1
ATOM 3226 O O . VAL B 1 142 ? 14.359 16.922 1.529 1 93.94 142 VAL B O 1
ATOM 3229 N N . VAL B 1 143 ? 13.422 15.836 -0.17 1 94.81 143 VAL B N 1
ATOM 3230 C CA . VAL B 1 143 ? 13.258 17.031 -1 1 94.81 143 VAL B CA 1
ATOM 3231 C C . VAL B 1 143 ? 12.398 18.062 -0.269 1 94.81 143 VAL B C 1
ATOM 3233 O O . VAL B 1 143 ? 12.766 19.234 -0.187 1 94.81 143 VAL B O 1
ATOM 3236 N N . THR B 1 144 ? 11.305 17.562 0.31 1 94.06 144 THR B N 1
ATOM 3237 C CA . THR B 1 144 ? 10.398 18.453 1.028 1 94.06 144 THR B CA 1
ATOM 3238 C C . THR B 1 144 ? 11.086 19.047 2.254 1 94.06 144 THR B C 1
ATOM 3240 O O . THR B 1 144 ? 10.938 20.25 2.535 1 94.06 144 THR B O 1
ATOM 3243 N N . GLY B 1 145 ? 11.758 18.281 2.986 1 90.88 145 GLY B N 1
ATOM 3244 C CA . GLY B 1 145 ? 12.461 18.75 4.172 1 90.88 145 GLY B CA 1
ATOM 3245 C C . GLY B 1 145 ? 13.492 19.812 3.869 1 90.88 145 GLY B C 1
ATOM 3246 O O . GLY B 1 145 ? 13.609 20.797 4.602 1 90.88 145 GLY B O 1
ATOM 3247 N N . ILE B 1 146 ? 14.18 19.688 2.783 1 90.12 146 ILE B N 1
ATOM 3248 C CA . ILE B 1 146 ? 15.219 20.641 2.408 1 90.12 146 ILE B CA 1
ATOM 3249 C C . ILE B 1 146 ? 14.578 21.906 1.868 1 90.12 146 ILE B C 1
ATOM 3251 O O . ILE B 1 146 ? 14.992 23.016 2.217 1 90.12 146 ILE B O 1
ATOM 3255 N N . ARG B 1 147 ? 13.555 21.75 1.12 1 90 147 ARG B N 1
ATOM 3256 C CA . ARG B 1 147 ? 12.938 22.891 0.463 1 90 147 ARG B CA 1
ATOM 3257 C C . ARG B 1 147 ? 12.07 23.688 1.44 1 90 147 ARG B C 1
ATOM 3259 O O . ARG B 1 147 ? 11.734 24.844 1.181 1 90 147 ARG B O 1
ATOM 3266 N N . ASN B 1 148 ? 11.812 23.062 2.523 1 88.56 148 ASN B N 1
ATOM 3267 C CA . ASN B 1 148 ? 10.984 23.75 3.514 1 88.56 148 ASN B CA 1
ATOM 3268 C C . ASN B 1 148 ? 11.836 24.531 4.508 1 88.56 148 ASN B C 1
ATOM 3270 O O . ASN B 1 148 ? 11.297 25.188 5.402 1 88.56 148 ASN B O 1
ATOM 3274 N N . VAL B 1 149 ? 13.086 24.578 4.324 1 86.44 149 VAL B N 1
ATOM 3275 C CA . VAL B 1 149 ? 13.961 25.344 5.199 1 86.44 149 VAL B CA 1
ATOM 3276 C C . VAL B 1 149 ? 13.695 26.828 5.012 1 86.44 149 VAL B C 1
ATOM 3278 O O . VAL B 1 149 ? 13.508 27.297 3.887 1 86.44 149 VAL B O 1
ATOM 3281 N N . ASP B 1 150 ? 13.664 27.531 6.109 1 81.62 150 ASP B N 1
ATOM 3282 C CA . ASP B 1 150 ? 13.398 28.969 6.117 1 81.62 150 ASP B CA 1
ATOM 3283 C C . ASP B 1 150 ? 14.453 29.719 5.309 1 81.62 150 ASP B C 1
ATOM 3285 O O . ASP B 1 150 ? 15.625 29.75 5.684 1 81.62 150 ASP B O 1
ATOM 3289 N N . GLU B 1 151 ? 13.938 30.328 4.387 1 82.75 151 GLU B N 1
ATOM 3290 C CA . GLU B 1 151 ? 14.82 31.078 3.5 1 82.75 151 GLU B CA 1
ATOM 3291 C C . GLU B 1 151 ? 15.516 32.219 4.25 1 82.75 151 GLU B C 1
ATOM 3293 O O . GLU B 1 151 ? 16.656 32.562 3.938 1 82.75 151 GLU B O 1
ATOM 3298 N N . LYS B 1 152 ? 14.758 32.688 5.199 1 84.88 152 LYS B N 1
ATOM 3299 C CA . LYS B 1 152 ? 15.328 33.781 5.969 1 84.88 152 LYS B CA 1
ATOM 3300 C C . LYS B 1 152 ? 16.547 33.344 6.754 1 84.88 152 LYS B C 1
ATOM 3302 O O . LYS B 1 152 ? 17.531 34.062 6.863 1 84.88 152 LYS B O 1
ATOM 3307 N N . LEU B 1 153 ? 16.531 32.156 7.223 1 84.44 153 LEU B N 1
ATOM 3308 C CA . LEU B 1 153 ? 17.656 31.578 7.957 1 84.44 153 LEU B CA 1
ATOM 3309 C C . LEU B 1 153 ? 18.859 31.359 7.039 1 84.44 153 LEU B C 1
ATOM 3311 O O . LEU B 1 153 ? 20 31.578 7.434 1 84.44 153 LEU B O 1
ATOM 3315 N N . LEU B 1 154 ? 18.578 31.031 5.871 1 84.81 154 LEU B N 1
ATOM 3316 C CA . LEU B 1 154 ? 19.641 30.781 4.902 1 84.81 154 LEU B CA 1
ATOM 3317 C C . LEU B 1 154 ? 20.281 32.094 4.445 1 84.81 154 LEU B C 1
ATOM 3319 O O . LEU B 1 154 ? 21.5 32.156 4.25 1 84.81 154 LEU B O 1
ATOM 3323 N N . GLU B 1 155 ? 19.422 33.031 4.344 1 86.31 155 GLU B N 1
ATOM 3324 C CA . GLU B 1 155 ? 19.922 34.344 3.984 1 86.31 155 GLU B CA 1
ATOM 3325 C C . GLU B 1 155 ? 20.828 34.906 5.082 1 86.31 155 GLU B C 1
ATOM 3327 O O . GLU B 1 155 ? 21.859 35.5 4.793 1 86.31 155 GLU B O 1
ATOM 3332 N N . MET B 1 156 ? 20.312 34.688 6.215 1 87.88 156 MET B N 1
ATOM 3333 C CA . MET B 1 156 ? 21.109 35.125 7.352 1 87.88 156 MET B CA 1
ATOM 3334 C C . MET B 1 156 ? 22.453 34.438 7.387 1 87.88 156 MET B C 1
ATOM 3336 O O . MET B 1 156 ? 23.484 35.062 7.652 1 87.88 156 MET B O 1
ATOM 3340 N N . ALA B 1 157 ? 22.453 33.25 7.113 1 87.81 157 ALA B N 1
ATOM 3341 C CA . ALA B 1 157 ? 23.688 32.469 7.121 1 87.81 157 ALA B CA 1
ATOM 3342 C C . ALA B 1 157 ? 24.641 32.938 6.039 1 87.81 157 ALA B C 1
ATOM 3344 O O . ALA B 1 157 ? 25.859 32.969 6.242 1 87.81 157 ALA B O 1
ATOM 3345 N N . LYS B 1 158 ? 24.094 33.375 4.992 1 86.19 158 LYS B N 1
ATOM 3346 C CA . LYS B 1 158 ? 24.906 33.906 3.896 1 86.19 158 LYS B CA 1
ATOM 3347 C C . LYS B 1 158 ? 25.516 35.25 4.27 1 86.19 158 LYS B C 1
ATOM 3349 O O . LYS B 1 158 ? 26.688 35.5 4 1 86.19 158 LYS B O 1
ATOM 3354 N N . VAL B 1 159 ? 24.703 36.031 4.887 1 89.62 159 VAL B N 1
ATOM 3355 C CA . VAL B 1 159 ? 25.141 37.375 5.273 1 89.62 159 VAL B CA 1
ATOM 3356 C C . VAL B 1 159 ? 26.25 37.25 6.309 1 89.62 159 VAL B C 1
ATOM 3358 O O . VAL B 1 159 ? 27.234 38 6.246 1 89.62 159 VAL B O 1
ATOM 3361 N N . TYR B 1 160 ? 26.094 36.344 7.156 1 91.56 160 TYR B N 1
ATOM 3362 C CA . TYR B 1 160 ? 27.062 36.188 8.234 1 91.56 160 TYR B CA 1
ATOM 3363 C C . TYR B 1 160 ? 28.188 35.281 7.832 1 91.56 160 TYR B C 1
ATOM 3365 O O . TYR B 1 160 ? 29.047 34.938 8.648 1 91.56 160 TYR B O 1
ATOM 3373 N N . ARG B 1 161 ? 28.234 34.812 6.629 1 91.12 161 ARG B N 1
ATOM 3374 C CA . ARG B 1 161 ? 29.281 33.969 6.039 1 91.12 161 ARG B CA 1
ATOM 3375 C C . ARG B 1 161 ? 29.5 32.719 6.867 1 91.12 161 ARG B C 1
ATOM 3377 O O . ARG B 1 161 ? 30.641 32.406 7.215 1 91.12 161 ARG B O 1
ATOM 3384 N N . VAL B 1 162 ? 28.516 32.188 7.242 1 88.25 162 VAL B N 1
ATOM 3385 C CA . VAL B 1 162 ? 28.562 30.922 7.984 1 88.25 162 VAL B CA 1
ATOM 3386 C C . VAL B 1 162 ? 29.094 29.812 7.09 1 88.25 162 VAL B C 1
ATOM 3388 O O . VAL B 1 162 ? 28.812 29.781 5.895 1 88.25 162 VAL B O 1
ATOM 3391 N N . ARG B 1 163 ? 30.016 29.031 7.648 1 90.56 163 ARG B N 1
ATOM 3392 C CA . ARG B 1 163 ? 30.609 27.922 6.902 1 90.56 163 ARG B CA 1
ATOM 3393 C C . ARG B 1 163 ? 29.531 26.953 6.402 1 90.56 163 ARG B C 1
ATOM 3395 O O . ARG B 1 163 ? 28.547 26.703 7.102 1 90.56 163 ARG B O 1
ATOM 3402 N N . LYS B 1 164 ? 29.672 26.359 5.184 1 85.5 164 LYS B N 1
ATOM 3403 C CA . LYS B 1 164 ? 28.719 25.438 4.562 1 85.5 164 LYS B CA 1
ATOM 3404 C C . LYS B 1 164 ? 28.469 24.234 5.449 1 85.5 164 LYS B C 1
ATOM 3406 O O . LYS B 1 164 ? 27.344 23.75 5.539 1 85.5 164 LYS B O 1
ATOM 3411 N N . SER B 1 165 ? 29.5 23.812 6.078 1 87.56 165 SER B N 1
ATOM 3412 C CA . SER B 1 165 ? 29.375 22.641 6.945 1 87.56 165 SER B CA 1
ATOM 3413 C C . SER B 1 165 ? 28.469 22.938 8.141 1 87.56 165 SER B C 1
ATOM 3415 O O . SER B 1 165 ? 27.719 22.078 8.586 1 87.56 165 SER B O 1
ATOM 3417 N N . THR B 1 166 ? 28.562 24.203 8.594 1 87.19 166 THR B N 1
ATOM 3418 C CA . THR B 1 166 ? 27.719 24.625 9.703 1 87.19 166 THR B CA 1
ATOM 3419 C C . THR B 1 166 ? 26.266 24.781 9.266 1 87.19 166 THR B C 1
ATOM 3421 O O . THR B 1 166 ? 25.344 24.406 10 1 87.19 166 THR B O 1
ATOM 3424 N N . VAL B 1 167 ? 26.109 25.281 8.117 1 85.94 167 VAL B N 1
ATOM 3425 C CA . VAL B 1 167 ? 24.766 25.453 7.57 1 85.94 167 VAL B CA 1
ATOM 3426 C C . VAL B 1 167 ? 24.125 24.078 7.371 1 85.94 167 VAL B C 1
ATOM 3428 O O . VAL B 1 167 ? 22.953 23.891 7.715 1 85.94 167 VAL B O 1
ATOM 3431 N N . LEU B 1 168 ? 24.875 23.125 6.863 1 82.25 168 LEU B N 1
ATOM 3432 C CA . LEU B 1 168 ? 24.375 21.766 6.637 1 82.25 168 LEU B CA 1
ATOM 3433 C C . LEU B 1 168 ? 24 21.109 7.957 1 82.25 168 LEU B C 1
ATOM 3435 O O . LEU B 1 168 ? 22.922 20.516 8.078 1 82.25 168 LEU B O 1
ATOM 3439 N N . ARG B 1 169 ? 24.828 21.25 8.875 1 83.88 169 ARG B N 1
ATOM 3440 C CA . ARG B 1 169 ? 24.672 20.531 10.133 1 83.88 169 ARG B CA 1
ATOM 3441 C C . ARG B 1 169 ? 23.672 21.219 11.039 1 83.88 169 ARG B C 1
ATOM 3443 O O . ARG B 1 169 ? 22.922 20.562 11.766 1 83.88 169 ARG B O 1
ATOM 3450 N N . LYS B 1 170 ? 23.562 22.547 10.977 1 85.69 170 LYS B N 1
ATOM 3451 C CA . LYS B 1 170 ? 22.797 23.281 11.977 1 85.69 170 LYS B CA 1
ATOM 3452 C C . LYS B 1 170 ? 21.484 23.797 11.383 1 85.69 170 LYS B C 1
ATOM 3454 O O . LYS B 1 170 ? 20.562 24.141 12.125 1 85.69 170 LYS B O 1
ATOM 3459 N N . ILE B 1 171 ? 21.422 23.797 10.148 1 83.88 171 ILE B N 1
ATOM 3460 C CA . ILE B 1 171 ? 20.219 24.344 9.547 1 83.88 171 ILE B CA 1
ATOM 3461 C C . ILE B 1 171 ? 19.5 23.25 8.758 1 83.88 171 ILE B C 1
ATOM 3463 O O . ILE B 1 171 ? 18.406 22.812 9.125 1 83.88 171 ILE B O 1
ATOM 3467 N N . TYR B 1 172 ? 20.203 22.656 7.832 1 83.69 172 TYR B N 1
ATOM 3468 C CA . TYR B 1 172 ? 19.562 21.703 6.941 1 83.69 172 TYR B CA 1
ATOM 3469 C C . TYR B 1 172 ? 19.25 20.391 7.668 1 83.69 172 TYR B C 1
ATOM 3471 O O . TYR B 1 172 ? 18.125 19.891 7.586 1 83.69 172 TYR B O 1
ATOM 3479 N N . LEU B 1 173 ? 20.141 19.844 8.406 1 83.75 173 LEU B N 1
ATOM 3480 C CA . LEU B 1 173 ? 19.984 18.531 9.031 1 83.75 173 LEU B CA 1
ATOM 3481 C C . LEU B 1 173 ? 18.828 18.547 10.023 1 83.75 173 LEU B C 1
ATOM 3483 O O . LEU B 1 173 ? 17.953 17.672 9.961 1 83.75 173 LEU B O 1
ATOM 3487 N N . PRO B 1 174 ? 18.781 19.578 10.867 1 82.38 174 PRO B N 1
ATOM 3488 C CA . PRO B 1 174 ? 17.641 19.625 11.781 1 82.38 174 PRO B CA 1
ATOM 3489 C C . PRO B 1 174 ? 16.312 19.812 11.055 1 82.38 174 PRO B C 1
ATOM 3491 O O . PRO B 1 174 ? 15.273 19.312 11.508 1 82.38 174 PRO B O 1
ATOM 3494 N N . SER B 1 175 ? 16.328 20.5 10.016 1 82.75 175 SER B N 1
ATOM 3495 C CA . SER B 1 175 ? 15.102 20.75 9.258 1 82.75 175 SER B CA 1
ATOM 3496 C C . SER B 1 175 ? 14.625 19.484 8.547 1 82.75 175 SER B C 1
ATOM 3498 O O . SER B 1 175 ? 13.422 19.297 8.344 1 82.75 175 SER B O 1
ATOM 3500 N N . ILE B 1 176 ? 15.508 18.641 8.195 1 86.88 176 ILE B N 1
ATOM 3501 C CA . ILE B 1 176 ? 15.203 17.453 7.41 1 86.88 176 ILE B CA 1
ATOM 3502 C C . ILE B 1 176 ? 14.836 16.297 8.344 1 86.88 176 ILE B C 1
ATOM 3504 O O . ILE B 1 176 ? 14.133 15.367 7.941 1 86.88 176 ILE B O 1
ATOM 3508 N N . MET B 1 177 ? 15.203 16.344 9.562 1 87.62 177 MET B N 1
ATOM 3509 C CA . MET B 1 177 ? 15.125 15.219 10.484 1 87.62 177 MET B CA 1
ATOM 3510 C C . MET B 1 177 ? 13.68 14.781 10.695 1 87.62 177 MET B C 1
ATOM 3512 O O . MET B 1 177 ? 13.375 13.586 10.625 1 87.62 177 MET B O 1
ATOM 3516 N N . PRO B 1 178 ? 12.773 15.711 10.898 1 87.81 178 PRO B N 1
ATOM 3517 C CA . PRO B 1 178 ? 11.383 15.273 11.062 1 87.81 178 PRO B CA 1
ATOM 3518 C C . PRO B 1 178 ? 10.82 14.602 9.812 1 87.81 178 PRO B C 1
ATOM 3520 O O . PRO B 1 178 ? 10.078 13.625 9.914 1 87.81 178 PRO B O 1
ATOM 3523 N N . TYR B 1 179 ? 11.188 15.07 8.695 1 89.94 179 TYR B N 1
ATOM 3524 C CA . TYR B 1 179 ? 10.727 14.5 7.43 1 89.94 179 TYR B CA 1
ATOM 3525 C C . TYR B 1 179 ? 11.359 13.141 7.184 1 89.94 179 TYR B C 1
ATOM 3527 O O . TYR B 1 179 ? 10.68 12.203 6.754 1 89.94 179 TYR B O 1
ATOM 3535 N N . PHE B 1 180 ? 12.586 13.062 7.5 1 89.81 180 PHE B N 1
ATOM 3536 C CA . PHE B 1 180 ? 13.305 11.805 7.34 1 89.81 180 PHE B CA 1
ATOM 3537 C C . PHE B 1 180 ? 12.766 10.75 8.297 1 89.81 180 PHE B C 1
ATOM 3539 O O . PHE B 1 180 ? 12.625 9.586 7.934 1 89.81 180 PHE B O 1
ATOM 3546 N N . SER B 1 181 ? 12.5 11.148 9.539 1 90.75 181 SER B N 1
ATOM 3547 C CA . SER B 1 181 ? 11.945 10.234 10.531 1 90.75 181 SER B CA 1
ATOM 3548 C C . SER B 1 181 ? 10.586 9.703 10.094 1 90.75 181 SER B C 1
ATOM 3550 O O . SER B 1 181 ? 10.32 8.508 10.195 1 90.75 181 SER B O 1
ATOM 3552 N N . ALA B 1 182 ? 9.758 10.586 9.617 1 90.81 182 ALA B N 1
ATOM 3553 C CA . ALA B 1 182 ? 8.438 10.195 9.141 1 90.81 182 ALA B CA 1
ATOM 3554 C C . ALA B 1 182 ? 8.539 9.227 7.965 1 90.81 182 ALA B C 1
ATOM 3556 O O . ALA B 1 182 ? 7.816 8.227 7.91 1 90.81 182 ALA B O 1
ATOM 3557 N N . ALA B 1 183 ? 9.477 9.5 7.094 1 93.5 183 ALA B N 1
ATOM 3558 C CA . ALA B 1 183 ? 9.68 8.641 5.93 1 93.5 183 ALA B CA 1
ATOM 3559 C C . ALA B 1 183 ? 10.18 7.258 6.344 1 93.5 183 ALA B C 1
ATOM 3561 O O . ALA B 1 183 ? 9.727 6.242 5.812 1 93.5 183 ALA B O 1
ATOM 3562 N N . SER B 1 184 ? 11.07 7.273 7.25 1 92.56 184 SER B N 1
ATOM 3563 C CA . SER B 1 184 ? 11.656 6.012 7.691 1 92.56 184 SER B CA 1
ATOM 3564 C C . SER B 1 184 ? 10.625 5.137 8.391 1 92.56 184 SER B C 1
ATOM 3566 O O . SER B 1 184 ? 10.57 3.926 8.164 1 92.56 184 SER B O 1
ATOM 3568 N N . ILE B 1 185 ? 9.844 5.727 9.211 1 90.62 185 ILE B N 1
ATOM 3569 C CA . ILE B 1 185 ? 8.797 4.988 9.914 1 90.62 185 ILE B CA 1
ATOM 3570 C C . ILE B 1 185 ? 7.809 4.418 8.906 1 90.62 185 ILE B C 1
ATOM 3572 O O . ILE B 1 185 ? 7.441 3.24 8.984 1 90.62 185 ILE B O 1
ATOM 3576 N N . THR B 1 186 ? 7.434 5.242 8 1 92.19 186 THR B N 1
ATOM 3577 C CA . THR B 1 186 ? 6.512 4.809 6.953 1 92.19 186 THR B CA 1
ATOM 3578 C C . THR B 1 186 ? 7.113 3.666 6.141 1 92.19 186 THR B C 1
ATOM 3580 O O . THR B 1 186 ? 6.426 2.691 5.832 1 92.19 186 THR B O 1
ATOM 3583 N N . CYS B 1 187 ? 8.336 3.727 5.805 1 96.44 187 CYS B N 1
ATOM 3584 C CA . CYS B 1 187 ? 8.992 2.75 4.941 1 96.44 187 CYS B CA 1
ATOM 3585 C C . CYS B 1 187 ? 9.227 1.439 5.684 1 96.44 187 CYS B C 1
ATOM 3587 O O . CYS B 1 187 ? 9.281 0.373 5.066 1 96.44 187 CYS B O 1
ATOM 3589 N N . LEU B 1 188 ? 9.414 1.525 6.988 1 94.44 188 LEU B N 1
ATOM 3590 C CA . LEU B 1 188 ? 9.57 0.29 7.746 1 94.44 188 LEU B CA 1
ATOM 3591 C C . LEU B 1 188 ? 8.305 -0.562 7.668 1 94.44 188 LEU B C 1
ATOM 3593 O O . LEU B 1 188 ? 8.383 -1.771 7.434 1 94.44 188 LEU B O 1
ATOM 3597 N N . GLY B 1 189 ? 7.199 0.04 7.844 1 93.19 189 GLY B N 1
ATOM 3598 C CA . GLY B 1 189 ? 5.945 -0.681 7.68 1 93.19 189 GLY B CA 1
ATOM 3599 C C . GLY B 1 189 ? 5.699 -1.138 6.258 1 93.19 189 GLY B C 1
ATOM 3600 O O . GLY B 1 189 ? 5.383 -2.305 6.02 1 93.19 189 GLY B O 1
ATOM 3601 N N . LEU B 1 190 ? 5.879 -0.241 5.332 1 94.69 190 LEU B N 1
ATOM 3602 C CA . LEU B 1 190 ? 5.68 -0.516 3.916 1 94.69 190 LEU B CA 1
ATOM 3603 C C . LEU B 1 190 ? 6.645 -1.59 3.428 1 94.69 190 LEU B C 1
ATOM 3605 O O . LEU B 1 190 ? 6.266 -2.469 2.652 1 94.69 190 LEU B O 1
ATOM 3609 N N . GLY B 1 191 ? 7.895 -1.498 3.865 1 97.31 191 GLY B N 1
ATOM 3610 C CA . GLY B 1 191 ? 8.922 -2.445 3.459 1 97.31 191 GLY B CA 1
ATOM 3611 C C . GLY B 1 191 ? 8.562 -3.885 3.783 1 97.31 191 GLY B C 1
ATOM 3612 O O . GLY B 1 191 ? 8.758 -4.777 2.957 1 97.31 191 GLY B O 1
ATOM 3613 N N . TRP B 1 192 ? 8.078 -4.094 4.938 1 95.75 192 TRP B N 1
ATOM 3614 C CA . TRP B 1 192 ? 7.668 -5.438 5.332 1 95.75 192 TRP B CA 1
ATOM 3615 C C . TRP B 1 192 ? 6.527 -5.938 4.449 1 95.75 192 TRP B C 1
ATOM 3617 O O . TRP B 1 192 ? 6.566 -7.066 3.953 1 95.75 192 TRP B O 1
ATOM 3627 N N . LYS B 1 193 ? 5.59 -5.141 4.223 1 96 193 LYS B N 1
ATOM 3628 C CA . LYS B 1 193 ? 4.398 -5.516 3.471 1 96 193 LYS B CA 1
ATOM 3629 C C . LYS B 1 193 ? 4.746 -5.867 2.027 1 96 193 LYS B C 1
ATOM 3631 O O . LYS B 1 193 ? 4.336 -6.914 1.522 1 96 193 LYS B O 1
ATOM 3636 N N . VAL B 1 194 ? 5.594 -5.055 1.419 1 97.25 194 VAL B N 1
ATOM 3637 C CA . VAL B 1 194 ? 5.879 -5.262 0.003 1 97.25 194 VAL B CA 1
ATOM 3638 C C . VAL B 1 194 ? 6.891 -6.391 -0.163 1 97.25 194 VAL B C 1
ATOM 3640 O O . VAL B 1 194 ? 6.848 -7.133 -1.147 1 97.25 194 VAL B O 1
ATOM 3643 N N . SER B 1 195 ? 7.832 -6.523 0.798 1 98.06 195 SER B N 1
ATOM 3644 C CA . SER B 1 195 ? 8.805 -7.609 0.715 1 98.06 195 SER B CA 1
ATOM 3645 C C . SER B 1 195 ? 8.133 -8.969 0.882 1 98.06 195 SER B C 1
ATOM 3647 O O . SER B 1 195 ? 8.461 -9.922 0.171 1 98.06 195 SER B O 1
ATOM 3649 N N . VAL B 1 196 ? 7.242 -9.016 1.804 1 97.25 196 VAL B N 1
ATOM 3650 C CA . VAL B 1 196 ? 6.52 -10.273 2.018 1 97.25 196 VAL B CA 1
ATOM 3651 C C . VAL B 1 196 ? 5.688 -10.602 0.782 1 97.25 196 VAL B C 1
ATOM 3653 O O . VAL B 1 196 ? 5.605 -11.766 0.376 1 97.25 196 VAL B O 1
ATOM 3656 N N . ALA B 1 197 ? 5.09 -9.609 0.22 1 97 197 ALA B N 1
ATOM 3657 C CA . ALA B 1 197 ? 4.348 -9.82 -1.021 1 97 197 ALA B CA 1
ATOM 3658 C C . ALA B 1 197 ? 5.254 -10.383 -2.111 1 97 197 ALA B C 1
ATOM 3660 O O . ALA B 1 197 ? 4.879 -11.328 -2.811 1 97 197 ALA B O 1
ATOM 3661 N N . ALA B 1 198 ? 6.395 -9.812 -2.217 1 98 198 ALA B N 1
ATOM 3662 C CA . ALA B 1 198 ? 7.359 -10.281 -3.209 1 98 198 ALA B CA 1
ATOM 3663 C C . ALA B 1 198 ? 7.801 -11.711 -2.916 1 98 198 ALA B C 1
ATOM 3665 O O . ALA B 1 198 ? 7.98 -12.516 -3.834 1 98 198 ALA B O 1
ATOM 3666 N N . GLU B 1 199 ? 7.961 -12.031 -1.661 1 98 199 GLU B N 1
ATOM 3667 C CA . GLU B 1 199 ? 8.367 -13.383 -1.269 1 98 199 GLU B CA 1
ATOM 3668 C C . GLU B 1 199 ? 7.301 -14.406 -1.627 1 98 199 GLU B C 1
ATOM 3670 O O . GLU B 1 199 ? 7.621 -15.539 -2.002 1 98 199 GLU B O 1
ATOM 3675 N N . VAL B 1 200 ? 6.117 -14.023 -1.462 1 96.62 200 VAL B N 1
ATOM 3676 C CA . VAL B 1 200 ? 5.023 -14.945 -1.766 1 96.62 200 VAL B CA 1
ATOM 3677 C C . VAL B 1 200 ? 5.082 -15.344 -3.236 1 96.62 200 VAL B C 1
ATOM 3679 O O . VAL B 1 200 ? 4.875 -16.516 -3.574 1 96.62 200 VAL B O 1
ATOM 3682 N N . LEU B 1 201 ? 5.41 -14.398 -4.062 1 94.94 201 LEU B N 1
ATOM 3683 C CA . LEU B 1 201 ? 5.367 -14.672 -5.492 1 94.94 201 LEU B CA 1
ATOM 3684 C C . LEU B 1 201 ? 6.688 -15.273 -5.973 1 94.94 201 LEU B C 1
ATOM 3686 O O . LEU B 1 201 ? 6.707 -16.078 -6.91 1 94.94 201 LEU B O 1
ATOM 3690 N N . SER B 1 202 ? 7.766 -14.844 -5.363 1 96.19 202 SER B N 1
ATOM 3691 C CA . SER B 1 202 ? 9.062 -15.305 -5.836 1 96.19 202 SER B CA 1
ATOM 3692 C C . SER B 1 202 ? 9.477 -16.594 -5.129 1 96.19 202 SER B C 1
ATOM 3694 O O . SER B 1 202 ? 10.383 -17.297 -5.59 1 96.19 202 SER B O 1
ATOM 3696 N N . HIS B 1 203 ? 9.008 -16.828 -4.008 1 96.19 203 HIS B N 1
ATOM 3697 C CA . HIS B 1 203 ? 9.141 -18.094 -3.275 1 96.19 203 HIS B CA 1
ATOM 3698 C C . HIS B 1 203 ? 10.602 -18.422 -3.008 1 96.19 203 HIS B C 1
ATOM 3700 O O . HIS B 1 203 ? 11.055 -19.531 -3.311 1 96.19 203 HIS B O 1
ATOM 3706 N N . PRO B 1 204 ? 11.297 -17.578 -2.434 1 97.44 204 PRO B N 1
ATOM 3707 C CA . PRO B 1 204 ? 12.672 -17.922 -2.076 1 97.44 204 PRO B CA 1
ATOM 3708 C C . PRO B 1 204 ? 12.742 -18.953 -0.951 1 97.44 204 PRO B C 1
ATOM 3710 O O . PRO B 1 204 ? 11.773 -19.141 -0.207 1 97.44 204 PRO B O 1
ATOM 3713 N N . LYS B 1 205 ? 13.906 -19.562 -0.881 1 95.81 205 LYS B N 1
ATOM 3714 C CA . LYS B 1 205 ? 14.117 -20.469 0.242 1 95.81 205 LYS B CA 1
ATOM 3715 C C . LYS B 1 205 ? 14.18 -19.703 1.562 1 95.81 205 LYS B C 1
ATOM 3717 O O . LYS B 1 205 ? 14.758 -18.625 1.635 1 95.81 205 LYS B O 1
ATOM 3722 N N . ASN B 1 206 ? 13.602 -20.25 2.525 1 96.38 206 ASN B N 1
ATOM 3723 C CA . ASN B 1 206 ? 13.633 -19.688 3.871 1 96.38 206 ASN B CA 1
ATOM 3724 C C . ASN B 1 206 ? 13.086 -18.266 3.898 1 96.38 206 ASN B C 1
ATOM 3726 O O . ASN B 1 206 ? 13.82 -17.312 4.176 1 96.38 206 ASN B O 1
ATOM 3730 N N . ALA B 1 207 ? 11.883 -18.094 3.723 1 98.38 207 ALA B N 1
ATOM 3731 C CA . ALA B 1 207 ? 11.211 -16.797 3.717 1 98.38 207 ALA B CA 1
ATOM 3732 C C . ALA B 1 207 ? 9.82 -16.891 4.328 1 98.38 207 ALA B C 1
ATOM 3734 O O . ALA B 1 207 ? 9.109 -17.891 4.121 1 98.38 207 ALA B O 1
ATOM 3735 N N . ILE B 1 208 ? 9.469 -15.93 5.039 1 98.25 208 ILE B N 1
ATOM 3736 C CA . ILE B 1 208 ? 8.133 -15.859 5.637 1 98.25 208 ILE B CA 1
ATOM 3737 C C . ILE B 1 208 ? 7.074 -15.938 4.543 1 98.25 208 ILE B C 1
ATOM 3739 O O . ILE B 1 208 ? 6.121 -16.719 4.648 1 98.25 208 ILE B O 1
ATOM 3743 N N . GLY B 1 209 ? 7.277 -15.18 3.48 1 97.88 209 GLY B N 1
ATOM 3744 C CA . GLY B 1 209 ? 6.324 -15.156 2.383 1 97.88 209 GLY B CA 1
ATOM 3745 C C . GLY B 1 209 ? 6.164 -16.516 1.709 1 97.88 209 GLY B C 1
ATOM 3746 O O . GLY B 1 209 ? 5.07 -16.859 1.267 1 97.88 209 GLY B O 1
ATOM 3747 N N . SER B 1 210 ? 7.219 -17.266 1.632 1 98 210 SER B N 1
ATOM 3748 C CA . SER B 1 210 ? 7.145 -18.609 1.052 1 98 210 SER B CA 1
ATOM 3749 C C . SER B 1 210 ? 6.27 -19.531 1.896 1 98 210 SER B C 1
ATOM 3751 O O . SER B 1 210 ? 5.547 -20.375 1.359 1 98 210 SER B O 1
ATOM 3753 N N . HIS B 1 211 ? 6.41 -19.344 3.164 1 97.81 211 HIS B N 1
ATOM 3754 C CA . HIS B 1 211 ? 5.57 -20.156 4.051 1 97.81 211 HIS B CA 1
ATOM 3755 C C . HIS B 1 211 ? 4.109 -19.734 3.955 1 97.81 211 HIS B C 1
ATOM 3757 O O . HIS B 1 211 ? 3.209 -20.562 4.074 1 97.81 211 HIS B O 1
ATOM 3763 N N . LEU B 1 212 ? 3.861 -18.484 3.754 1 96.75 212 LEU B N 1
ATOM 3764 C CA . LEU B 1 212 ? 2.496 -18.016 3.521 1 96.75 212 LEU B CA 1
ATOM 3765 C C . LEU B 1 212 ? 1.914 -18.656 2.264 1 96.75 212 LEU B C 1
ATOM 3767 O O . LEU B 1 212 ? 0.766 -19.109 2.266 1 96.75 212 LEU B O 1
ATOM 3771 N N . TYR B 1 213 ? 2.725 -18.656 1.251 1 95.25 213 TYR B N 1
ATOM 3772 C CA . TYR B 1 213 ? 2.283 -19.281 0.008 1 95.25 213 TYR B CA 1
ATOM 3773 C C . TYR B 1 213 ? 1.996 -20.766 0.21 1 95.25 213 TYR B C 1
ATOM 3775 O O . TYR B 1 213 ? 1.006 -21.281 -0.308 1 95.25 213 TYR B O 1
ATOM 3783 N N . SER B 1 214 ? 2.883 -21.438 0.896 1 95.88 214 SER B N 1
ATOM 3784 C CA . SER B 1 214 ? 2.688 -22.859 1.167 1 95.88 214 SER B CA 1
ATOM 3785 C C . SER B 1 214 ? 1.4 -23.109 1.948 1 95.88 214 SER B C 1
ATOM 3787 O O . SER B 1 214 ? 0.699 -24.094 1.708 1 95.88 214 SER B O 1
ATOM 3789 N N . ALA B 1 215 ? 1.156 -22.234 2.916 1 94.38 215 ALA B N 1
ATOM 3790 C CA . ALA B 1 215 ? -0.079 -22.344 3.686 1 94.38 215 ALA B CA 1
ATOM 3791 C C . ALA B 1 215 ? -1.302 -22.25 2.779 1 94.38 215 ALA B C 1
ATOM 3793 O O . ALA B 1 215 ? -2.318 -22.906 3.021 1 94.38 215 ALA B O 1
ATOM 3794 N N . LYS B 1 216 ? -1.244 -21.359 1.777 1 91.06 216 LYS B N 1
ATOM 3795 C CA . LYS B 1 216 ? -2.309 -21.25 0.787 1 91.06 216 LYS B CA 1
ATOM 3796 C C . LYS B 1 216 ? -2.475 -22.547 -0.002 1 91.06 216 LYS B C 1
ATOM 3798 O O . LYS B 1 216 ? -3.59 -23.031 -0.164 1 91.06 216 LYS B O 1
ATOM 3803 N N . VAL B 1 217 ? -1.362 -23.094 -0.444 1 91.81 217 VAL B N 1
ATOM 3804 C CA . VAL B 1 217 ? -1.369 -24.281 -1.289 1 91.81 217 VAL B CA 1
ATOM 3805 C C . VAL B 1 217 ? -1.927 -25.469 -0.507 1 91.81 217 VAL B C 1
ATOM 3807 O O . VAL B 1 217 ? -2.721 -26.25 -1.035 1 91.81 217 VAL B O 1
ATOM 3810 N N . TYR B 1 218 ? -1.545 -25.531 0.696 1 92.69 218 TYR B N 1
ATOM 3811 C CA . TYR B 1 218 ? -1.94 -26.672 1.512 1 92.69 218 TYR B CA 1
ATOM 3812 C C . TYR B 1 218 ? -3.23 -26.391 2.27 1 92.69 218 TYR B C 1
ATOM 3814 O O . TYR B 1 218 ? -3.691 -27.219 3.062 1 92.69 218 TYR B O 1
ATOM 3822 N N . LEU B 1 219 ? -3.74 -25.188 2.105 1 90.81 219 LEU B N 1
ATOM 3823 C CA . LEU B 1 219 ? -4.984 -24.75 2.74 1 90.81 219 LEU B CA 1
ATOM 3824 C C . LEU B 1 219 ? -4.891 -24.891 4.254 1 90.81 219 LEU B C 1
ATOM 3826 O O . LEU B 1 219 ? -5.793 -25.453 4.887 1 90.81 219 LEU B O 1
ATOM 3830 N N . ASP B 1 220 ? -3.775 -24.562 4.785 1 93.38 220 ASP B N 1
ATOM 3831 C CA . ASP B 1 220 ? -3.529 -24.578 6.223 1 93.38 220 ASP B CA 1
ATOM 3832 C C . ASP B 1 220 ? -3.736 -23.203 6.84 1 93.38 220 ASP B C 1
ATOM 3834 O O . ASP B 1 220 ? -2.787 -22.422 6.965 1 93.38 220 ASP B O 1
ATOM 3838 N N . SER B 1 221 ? -4.883 -23.016 7.355 1 92.94 221 SER B N 1
ATOM 3839 C CA . SER B 1 221 ? -5.258 -21.688 7.855 1 92.94 221 SER B CA 1
ATOM 3840 C C . SER B 1 221 ? -4.5 -21.344 9.133 1 92.94 221 SER B C 1
ATOM 3842 O O . SER B 1 221 ? -4.145 -20.188 9.352 1 92.94 221 SER B O 1
ATOM 3844 N N . SER B 1 222 ? -4.293 -22.312 9.961 1 94.19 222 SER B N 1
ATOM 3845 C CA . SER B 1 222 ? -3.555 -22.062 11.195 1 94.19 222 SER B CA 1
ATOM 3846 C C . SER B 1 222 ? -2.148 -21.547 10.898 1 94.19 222 SER B C 1
ATOM 3848 O O . SER B 1 222 ? -1.688 -20.594 11.531 1 94.19 222 SER B O 1
ATOM 3850 N N . ASP B 1 223 ? -1.541 -22.203 9.914 1 95.38 223 ASP B N 1
ATOM 3851 C CA . ASP B 1 223 ? -0.205 -21.781 9.508 1 95.38 223 ASP B CA 1
ATOM 3852 C C . ASP B 1 223 ? -0.233 -20.391 8.898 1 95.38 223 ASP B C 1
ATOM 3854 O O . ASP B 1 223 ? 0.646 -19.562 9.172 1 95.38 223 ASP B O 1
ATOM 3858 N N . LEU B 1 224 ? -1.215 -20.141 8.086 1 95.75 224 LEU B N 1
ATOM 3859 C CA . LEU B 1 224 ? -1.377 -18.844 7.438 1 95.75 224 LEU B CA 1
ATOM 3860 C C . LEU B 1 224 ? -1.509 -17.734 8.469 1 95.75 224 LEU B C 1
ATOM 3862 O O . LEU B 1 224 ? -0.811 -16.719 8.383 1 95.75 224 LEU B O 1
ATOM 3866 N N . PHE B 1 225 ? -2.359 -17.938 9.438 1 95.75 225 PHE B N 1
ATOM 3867 C CA . PHE B 1 225 ? -2.584 -16.922 10.461 1 95.75 225 PHE B CA 1
ATOM 3868 C C . PHE B 1 225 ? -1.352 -16.766 11.344 1 95.75 225 PHE B C 1
ATOM 3870 O O . PHE B 1 225 ? -1.004 -15.664 11.75 1 95.75 225 PHE B O 1
ATOM 3877 N N . ALA B 1 226 ? -0.742 -17.844 11.656 1 96.56 226 ALA B N 1
ATOM 3878 C CA . ALA B 1 226 ? 0.451 -17.797 12.5 1 96.56 226 ALA B CA 1
ATOM 3879 C C . ALA B 1 226 ? 1.546 -16.953 11.859 1 96.56 226 ALA B C 1
ATOM 3881 O O . ALA B 1 226 ? 2.096 -16.047 12.492 1 96.56 226 ALA B O 1
ATOM 3882 N N . TRP B 1 227 ? 1.865 -17.219 10.578 1 97.19 227 TRP B N 1
ATOM 3883 C CA . TRP B 1 227 ? 2.902 -16.469 9.875 1 97.19 227 TRP B CA 1
ATOM 3884 C C . TRP B 1 227 ? 2.488 -15.016 9.688 1 97.19 227 TRP B C 1
ATOM 3886 O O . TRP B 1 227 ? 3.334 -14.117 9.695 1 97.19 227 TRP B O 1
ATOM 3896 N N . THR B 1 228 ? 1.185 -14.781 9.5 1 96.38 228 THR B N 1
ATOM 3897 C CA . THR B 1 228 ? 0.681 -13.414 9.406 1 96.38 228 THR B CA 1
ATOM 3898 C C . THR B 1 228 ? 0.944 -12.648 10.703 1 96.38 228 THR B C 1
ATOM 3900 O O . THR B 1 228 ? 1.397 -11.508 10.68 1 96.38 228 THR B O 1
ATOM 3903 N N . VAL B 1 229 ? 0.688 -13.266 11.812 1 95.75 229 VAL B N 1
ATOM 3904 C CA . VAL B 1 229 ? 0.937 -12.664 13.117 1 95.75 229 VAL B CA 1
ATOM 3905 C C . VAL B 1 229 ? 2.422 -12.344 13.266 1 95.75 229 VAL B C 1
ATOM 3907 O O . VAL B 1 229 ? 2.789 -11.281 13.781 1 95.75 229 VAL B O 1
ATOM 3910 N N . VAL B 1 230 ? 3.26 -13.219 12.805 1 96.94 230 VAL B N 1
ATOM 3911 C CA . VAL B 1 230 ? 4.703 -13.031 12.875 1 96.94 230 VAL B CA 1
ATOM 3912 C C . VAL B 1 230 ? 5.102 -11.773 12.102 1 96.94 230 VAL B C 1
ATOM 3914 O O . VAL B 1 230 ? 5.863 -10.945 12.602 1 96.94 230 VAL B O 1
ATOM 3917 N N . VAL B 1 231 ? 4.574 -11.633 10.93 1 95.94 231 VAL B N 1
ATOM 3918 C CA . VAL B 1 231 ? 4.914 -10.484 10.094 1 95.94 231 VAL B CA 1
ATOM 3919 C C . VAL B 1 231 ? 4.453 -9.195 10.766 1 95.94 231 VAL B C 1
ATOM 3921 O O . VAL B 1 231 ? 5.172 -8.195 10.766 1 95.94 231 VAL B O 1
ATOM 3924 N N . ILE B 1 232 ? 3.268 -9.195 11.305 1 93.88 232 ILE B N 1
ATOM 3925 C CA . ILE B 1 232 ? 2.719 -8.031 11.984 1 93.88 232 ILE B CA 1
ATOM 3926 C C . ILE B 1 232 ? 3.605 -7.66 13.172 1 93.88 232 ILE B C 1
ATOM 3928 O O . ILE B 1 232 ? 3.971 -6.492 13.344 1 93.88 232 ILE B O 1
ATOM 3932 N N . LEU B 1 233 ? 3.992 -8.602 13.945 1 94.62 233 LEU B N 1
ATOM 3933 C CA . LEU B 1 233 ? 4.816 -8.375 15.133 1 94.62 233 LEU B CA 1
ATOM 3934 C C . LEU B 1 233 ? 6.191 -7.844 14.742 1 94.62 233 LEU B C 1
ATOM 3936 O O . LEU B 1 233 ? 6.73 -6.953 15.406 1 94.62 233 LEU B O 1
ATOM 3940 N N . LEU B 1 234 ? 6.777 -8.414 13.703 1 94.81 234 LEU B N 1
ATOM 3941 C CA . LEU B 1 234 ? 8.078 -7.945 13.234 1 94.81 234 LEU B CA 1
ATOM 3942 C C . LEU B 1 234 ? 7.992 -6.5 12.75 1 94.81 234 LEU B C 1
ATOM 3944 O O . LEU B 1 234 ? 8.875 -5.691 13.031 1 94.81 234 LEU B O 1
ATOM 3948 N N . SER B 1 235 ? 6.949 -6.266 11.977 1 92.06 235 SER B N 1
ATOM 3949 C CA . SER B 1 235 ? 6.75 -4.906 11.484 1 92.06 235 SER B CA 1
ATOM 3950 C C . SER B 1 235 ? 6.652 -3.91 12.633 1 92.06 235 SER B C 1
ATOM 3952 O O . SER B 1 235 ? 7.332 -2.879 12.633 1 92.06 235 SER B O 1
ATOM 3954 N N . LEU B 1 236 ? 5.871 -4.23 13.648 1 90.44 236 LEU B N 1
ATOM 3955 C CA . LEU B 1 236 ? 5.688 -3.363 14.805 1 90.44 236 LEU B CA 1
ATOM 3956 C C . LEU B 1 236 ? 6.977 -3.254 15.617 1 90.44 236 LEU B C 1
ATOM 3958 O O . LEU B 1 236 ? 7.305 -2.18 16.125 1 90.44 236 LEU B O 1
ATOM 3962 N N . LEU B 1 237 ? 7.652 -4.324 15.742 1 93 237 LEU B N 1
ATOM 3963 C CA . LEU B 1 237 ? 8.906 -4.355 16.484 1 93 237 LEU B CA 1
ATOM 3964 C C . LEU B 1 237 ? 9.945 -3.439 15.844 1 93 237 LEU B C 1
ATOM 3966 O O . LEU B 1 237 ? 10.555 -2.615 16.531 1 93 237 LEU B O 1
ATOM 3970 N N . PHE B 1 238 ? 10.141 -3.545 14.578 1 92.38 238 PHE B N 1
ATOM 3971 C CA . PHE B 1 238 ? 11.148 -2.738 13.898 1 92.38 238 PHE B CA 1
ATOM 3972 C C . PHE B 1 238 ? 10.742 -1.271 13.875 1 92.38 238 PHE B C 1
ATOM 3974 O O . PHE B 1 238 ? 11.594 -0.384 13.969 1 92.38 238 PHE B O 1
ATOM 3981 N N . GLU B 1 239 ? 9.461 -1.026 13.711 1 88.69 239 GLU B N 1
ATOM 3982 C CA . GLU B 1 239 ? 8.984 0.351 13.797 1 88.69 239 GLU B CA 1
ATOM 3983 C C . GLU B 1 239 ? 9.289 0.956 15.164 1 88.69 239 GLU B C 1
ATOM 3985 O O . GLU B 1 239 ? 9.742 2.098 15.25 1 88.69 239 GLU B O 1
ATOM 3990 N N . SER B 1 240 ? 9.039 0.22 16.203 1 90.12 240 SER B N 1
ATOM 3991 C CA . SER B 1 240 ? 9.273 0.685 17.578 1 90.12 240 SER B CA 1
ATOM 3992 C C . SER B 1 240 ? 10.758 0.914 17.828 1 90.12 240 SER B C 1
ATOM 3994 O O . SER B 1 240 ? 11.141 1.896 18.469 1 90.12 240 SER B O 1
ATOM 3996 N N . ILE B 1 241 ? 11.555 0.036 17.391 1 91.12 241 ILE B N 1
ATOM 3997 C CA . ILE B 1 241 ? 13 0.154 17.562 1 91.12 241 ILE B CA 1
ATOM 3998 C C . ILE B 1 241 ? 13.5 1.412 16.844 1 91.12 241 ILE B C 1
ATOM 4000 O O . ILE B 1 241 ? 14.266 2.188 17.422 1 91.12 241 ILE B O 1
ATOM 4004 N N . PHE B 1 242 ? 13.047 1.588 15.664 1 88.19 242 PHE B N 1
ATOM 4005 C CA . PHE B 1 242 ? 13.477 2.754 14.898 1 88.19 242 PHE B CA 1
ATOM 4006 C C . PHE B 1 242 ? 12.984 4.039 15.555 1 88.19 242 PHE B C 1
ATOM 4008 O O . PHE B 1 242 ? 13.727 5.023 15.625 1 88.19 242 PHE B O 1
ATOM 4015 N N . ALA B 1 243 ? 11.797 4.062 15.977 1 84.56 243 ALA B N 1
ATOM 4016 C CA . ALA B 1 243 ? 11.25 5.238 16.656 1 84.56 243 ALA B CA 1
ATOM 4017 C C . ALA B 1 243 ? 12.086 5.598 17.875 1 84.56 243 ALA B C 1
ATOM 4019 O O . ALA B 1 243 ? 12.352 6.773 18.141 1 84.56 243 ALA B O 1
ATOM 4020 N N . GLN B 1 244 ? 12.508 4.664 18.594 1 87.31 244 GLN B N 1
ATOM 4021 C CA . GLN B 1 244 ? 13.32 4.879 19.781 1 87.31 244 GLN B CA 1
ATOM 4022 C C . GLN B 1 244 ? 14.703 5.41 19.422 1 87.31 244 GLN B C 1
ATOM 4024 O O . GLN B 1 244 ? 15.258 6.266 20.109 1 87.31 244 GLN B O 1
ATOM 4029 N N . LEU B 1 245 ? 15.172 4.898 18.344 1 85.31 245 LEU B N 1
ATOM 4030 C CA . LEU B 1 245 ? 16.484 5.344 17.891 1 85.31 245 LEU B CA 1
ATOM 4031 C C . LEU B 1 245 ? 16.438 6.805 17.453 1 85.31 245 LEU B C 1
ATOM 4033 O O . LEU B 1 245 ? 17.359 7.57 17.75 1 85.31 245 LEU B O 1
ATOM 4037 N N . ILE B 1 246 ? 15.406 7.191 16.781 1 80.38 246 ILE B N 1
ATOM 4038 C CA . ILE B 1 246 ? 15.25 8.562 16.312 1 80.38 246 ILE B CA 1
ATOM 4039 C C . ILE B 1 246 ? 15.062 9.5 17.5 1 80.38 246 ILE B C 1
ATOM 4041 O O . ILE B 1 246 ? 15.602 10.609 17.516 1 80.38 246 ILE B O 1
ATOM 4045 N N . ARG B 1 247 ? 14.281 9.094 18.438 1 79.38 247 ARG B N 1
ATOM 4046 C CA . ARG B 1 247 ? 14.055 9.891 19.625 1 79.38 247 ARG B CA 1
ATOM 4047 C C . ARG B 1 247 ? 15.359 10.164 20.359 1 79.38 247 ARG B C 1
ATOM 4049 O O . ARG B 1 247 ? 15.594 11.273 20.828 1 79.38 247 ARG B O 1
ATOM 4056 N N . LYS B 1 248 ? 16.172 9.32 20.375 1 79.94 248 LYS B N 1
ATOM 4057 C CA . LYS B 1 248 ? 17.469 9.461 21.047 1 79.94 248 LYS B CA 1
ATOM 4058 C C . LYS B 1 248 ? 18.375 10.438 20.312 1 79.94 248 LYS B C 1
ATOM 4060 O O . LYS B 1 248 ? 19.109 11.211 20.922 1 79.94 248 LYS B O 1
ATOM 4065 N N . ILE B 1 249 ? 18.266 10.398 19.016 1 73.69 249 ILE B N 1
ATOM 4066 C CA . ILE B 1 249 ? 19.109 11.258 18.203 1 73.69 249 ILE B CA 1
ATOM 4067 C C . ILE B 1 249 ? 18.578 12.695 18.234 1 73.69 249 ILE B C 1
ATOM 4069 O O . ILE B 1 249 ? 19.359 13.641 18.297 1 73.69 249 ILE B O 1
ATOM 4073 N N . THR B 1 250 ? 17.266 12.828 18.203 1 66.5 250 THR B N 1
ATOM 4074 C CA . THR B 1 250 ? 16.656 14.156 18.234 1 66.5 250 THR B CA 1
ATOM 4075 C C . THR B 1 250 ? 16.797 14.789 19.609 1 66.5 250 THR B C 1
ATOM 4077 O O . THR B 1 250 ? 17.047 15.992 19.719 1 66.5 250 THR B O 1
ATOM 4080 N N . ILE B 1 251 ? 16.594 14.109 20.656 1 59.56 251 ILE B N 1
ATOM 4081 C CA . ILE B 1 251 ? 16.766 14.641 22 1 59.56 251 ILE B CA 1
ATOM 4082 C C . ILE B 1 251 ? 18.219 14.992 22.234 1 59.56 251 ILE B C 1
ATOM 4084 O O . ILE B 1 251 ? 18.531 15.984 22.906 1 59.56 251 ILE B O 1
ATOM 4088 N N . LYS B 1 252 ? 19.031 14.281 21.828 1 54.69 252 LYS B N 1
ATOM 4089 C CA . LYS B 1 252 ? 20.438 14.594 22.062 1 54.69 252 LYS B CA 1
ATOM 4090 C C . LYS B 1 252 ? 20.828 15.898 21.375 1 54.69 252 LYS B C 1
ATOM 4092 O O . LYS B 1 252 ? 21.734 16.594 21.828 1 54.69 252 LYS B O 1
ATOM 4097 N N . LYS B 1 253 ? 20.203 16.344 20.391 1 52.66 253 LYS B N 1
ATOM 4098 C CA . LYS B 1 253 ? 20.656 17.547 19.703 1 52.66 253 LYS B CA 1
ATOM 4099 C C . LYS B 1 253 ? 20.016 18.797 20.297 1 52.66 253 LYS B C 1
ATOM 4101 O O . LYS B 1 253 ? 20.234 19.906 19.812 1 52.66 253 LYS B O 1
ATOM 4106 N N . ILE B 1 254 ? 18.969 18.672 21.094 1 43.38 254 ILE B N 1
ATOM 4107 C CA . ILE B 1 254 ? 18.594 19.891 21.781 1 43.38 254 ILE B CA 1
ATOM 4108 C C . ILE B 1 254 ? 19.656 20.234 22.828 1 43.38 254 ILE B C 1
ATOM 4110 O O . ILE B 1 254 ? 19.875 19.484 23.781 1 43.38 254 ILE B O 1
ATOM 4114 N N . PRO B 1 255 ? 20.641 20.984 22.422 1 41.09 255 PRO B N 1
ATOM 4115 C CA . PRO B 1 255 ? 21.562 21.438 23.484 1 41.09 255 PRO B CA 1
ATOM 4116 C C . PRO B 1 255 ? 20.812 21.906 24.734 1 41.09 255 PRO B C 1
ATOM 4118 O O . PRO B 1 255 ? 19.734 22.484 24.625 1 41.09 255 PRO B O 1
ATOM 4121 N N . SER B 1 256 ? 21.234 21.359 25.922 1 33.22 256 SER B N 1
ATOM 4122 C CA . SER B 1 256 ? 20.984 22.156 27.109 1 33.22 256 SER B CA 1
ATOM 4123 C C . SER B 1 256 ? 21.406 23.594 26.922 1 33.22 256 SER B C 1
ATOM 4125 O O . SER B 1 256 ? 22.406 23.875 26.281 1 33.22 256 SER B O 1
#

InterPro domains:
  IPR000515 ABC transporter type 1, transmembrane domain MetI-like [PF00528] (78-249)
  IPR000515 ABC transporter type 1, transmembrane domain MetI-like [PS50928] (62-242)
  IPR000515 ABC transporter type 1, transmembrane domain MetI-like [cd06261] (64-238)
  IPR035906 MetI-like superfamily [G3DSA:1.10.3720.10] (51-251)
  IPR035906 MetI-like superfamily [SSF161098] (57-239)

pLDDT: mean 89.24, std 13.18, range [25.66, 98.62]

Organism: NCBI:txid312168

Nearest PDB structures (foldseek):
  8wm8-assembly1_A  TM=8.509E-01  e=5.702E-08  Nostoc sp. PCC 7120 = FACHB-418
  8w9m-assembly1_B  TM=7.947E-01  e=3.102E-07  Nostoc sp. PCC 7120 = FACHB-418
  7ahd-assembly1_A  TM=8.216E-01  e=6.661E-06  Lactococcus lactis subsp. lactis
  7ahh-assembly1_B  TM=7.811E-01  e=1.053E-05  Lactococcus lactis subsp. lactis
  7ahd-assembly1_B  TM=7.378E-01  e=5.546E-06  Lactococcus lactis subsp. lactis

Secondary structure (DSSP, 8-state):
--------------HHHHHHHHHHHHHHHHHHH--TTTS--HHHHHHHHHHHHTSHHHHHHHHHHHHHHHHHHHHHHHHHHHHHHHHHH-HHHHHHHHHHHHHHHHS-HHHHHHHHHHHS-TTTHHHHHHHHHHHHHHHHHHHHHHHTS-HHHHHHHHHTT--HHHHIIIIIHHHHHHHHHHHHHHHHHHHHHHHHHHHHHH--SS-HHHHHHHHHHTT-HHHHHHHHHHHHHHHHHHHHHHHHHHHHHHHHTS--/--------------HHHHHHHHHHHHHHHHHHH--TTTS--HHHHHHHHHHHHTSHHHHHHHHHHHHHHHHHHHHHHHHHHHHHHHHHH-HHHHHHHHHHHHHHHHS-HHHHHHHHHHHS-TTTHHHHHHHHHHHHHHHHHHHHHHHTS-HHHHHHHHHTT--HHHHIIIIIHHHHHHHHHHHHHHHHHHHHHHHHHHHHHH--SS-HHHHHHHHHHTT-HHHHHHHHHHHHHHHHHHHHHHHHHHHHHHHHTS--